Protein AF-0000000066910521 (afdb_homodimer)

Organism: Trichuris trichiura (NCBI:txid36087)

Radius of gyration: 22.41 Å; Cα contacts (8 Å, |Δi|>4): 940; chains: 2; bounding box: 49×62×54 Å

Foldseek 3Di:
DLPDADDVVVFFAADVVVVVVVVLVVLCVQPVPDSQKKKKWFAAPVRDIDIDIFGWLDADPQATKGKDFCQDRRVNRCVVPQWMKIWGARVRQQKIKIFIFGKDWDDPVVQFVSLQPDPDVLVSLLCVQDRNPPDDDDDDPVVVVSSVVSCVVQDDPVDGGGDDPRMIMMGGGGAKMKMWGQDPVRFIKIKMKHFDDVPDDAPVPAWHDYHDRIIMGTDGD/DLPDADDVVVFFAADPVVVVVVVLVVLCVQPVPDSQKKKKWFAAPVRDIDIDIFGWLDADPQATKGKDFCQDRRVNRCVVPQWMKIWGARVRQQKIKIFIFGKDWDDPVVQFVSLQPDPDVLVSLLCVQDRNPPDDDDDDPVVVVSSVVSCVVQDDPVDGGGDDPRMIMMGGGGAKMKMWGQDPVRFIKIKMKHFDDVPDDAPVPAWHHYHDRIIMGTDGD

InterPro domains:
  IPR000659 Pyridoxamine 5'-phosphate oxidase [PIRSF000190] (4-221)
  IPR000659 Pyridoxamine 5'-phosphate oxidase [PTHR10851] (5-221)
  IPR011576 Pyridoxamine 5'-phosphate oxidase, N-terminal [PF01243] (27-115)
  IPR012349 FMN-binding split barrel [G3DSA:2.30.110.10] (2-221)
  IPR019576 Pyridoxine 5'-phosphate oxidase, dimerisat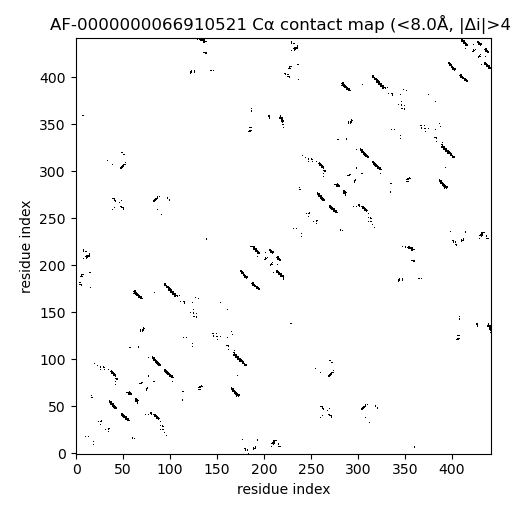ion, C-terminal [PF10590] (169-221)

Nearest PDB structures (foldseek):
  3hy8-assembly1_A-2  TM=9.132E-01  e=1.174E-21  Homo sapiens
  8qyt-assembly1_A-2  TM=9.064E-01  e=5.326E-21  Homo sapiens
  6ylz-assembly1_AAA-2  TM=9.199E-01  e=7.046E-19  Escherichia coli K-12
  1jnw-assembly1_A-2  TM=9.100E-01  e=9.424E-19  Escherichia coli
  4hmt-assembly1_B  TM=8.976E-01  e=7.387E-17  Pseudomonas fluorescens

pLDDT: mean 92.35, std 9.12, range [35.34, 98.94]

Structure (mmCIF, N/CA/C/O backbone):
data_AF-0000000066910521-model_v1
#
loop_
_entity.id
_entity.type
_entity.pdbx_description
1 polymer "pyridoxal 5'-phosphate synthase"
#
loop_
_atom_site.group_PDB
_atom_site.id
_atom_site.type_symbol
_atom_site.label_atom_id
_atom_site.label_alt_id
_atom_site.label_comp_id
_atom_site.label_asym_id
_atom_site.label_entity_id
_atom_site.label_seq_id
_atom_site.pdbx_PDB_ins_code
_atom_site.Cartn_x
_atom_site.Cartn_y
_atom_site.Cartn_z
_atom_site.occupancy
_atom_site.B_iso_or_equiv
_atom_site.auth_seq_id
_atom_site.auth_comp_id
_atom_site.auth_asym_id
_atom_site.auth_atom_id
_atom_site.pdbx_PDB_model_num
ATOM 1 N N . MET A 1 1 ? -2.643 -6.164 -27.453 1 35.34 1 MET A N 1
ATOM 2 C CA . MET A 1 1 ? -2.629 -6.703 -26.094 1 35.34 1 MET A CA 1
ATOM 3 C C . MET A 1 1 ? -1.243 -6.578 -25.469 1 35.34 1 MET A C 1
ATOM 5 O O . MET A 1 1 ? -0.234 -6.625 -26.172 1 35.34 1 MET A O 1
ATOM 9 N N . ALA A 1 2 ? -0.988 -5.793 -24.547 1 44.16 2 ALA A N 1
ATOM 10 C CA . ALA A 1 2 ? 0.377 -5.543 -24.078 1 44.16 2 ALA A CA 1
ATOM 11 C C . ALA A 1 2 ? 1.151 -6.848 -23.922 1 44.16 2 ALA A C 1
ATOM 13 O O . ALA A 1 2 ? 0.725 -7.746 -23.203 1 44.16 2 ALA A O 1
ATOM 14 N N . THR A 1 3 ? 1.685 -7.445 -24.875 1 57.5 3 THR A N 1
ATOM 15 C CA . THR A 1 3 ? 2.406 -8.695 -25.062 1 57.5 3 THR A CA 1
ATOM 16 C C . THR A 1 3 ? 3.627 -8.758 -24.141 1 57.5 3 THR A C 1
ATOM 18 O O . THR A 1 3 ? 4.586 -9.477 -24.438 1 57.5 3 THR A O 1
ATOM 21 N N . GLY A 1 4 ? 3.572 -8.195 -22.891 1 72 4 GLY A N 1
ATOM 22 C CA . GLY A 1 4 ? 4.777 -8.234 -22.078 1 72 4 GLY A CA 1
ATOM 23 C C . GLY A 1 4 ? 4.855 -9.461 -21.188 1 72 4 GLY A C 1
ATOM 24 O O . GLY A 1 4 ? 3.887 -10.219 -21.078 1 72 4 GLY A O 1
ATOM 25 N N . HIS A 1 5 ? 5.953 -9.961 -20.938 1 84.56 5 HIS A N 1
ATOM 26 C CA . HIS A 1 5 ? 6.238 -11.078 -20.047 1 84.56 5 HIS A CA 1
ATOM 27 C C . HIS A 1 5 ? 7.449 -10.789 -19.172 1 84.56 5 HIS A C 1
ATOM 29 O O . HIS A 1 5 ? 8.258 -9.906 -19.484 1 84.56 5 HIS A O 1
ATOM 35 N N . LEU A 1 6 ? 7.418 -11.422 -18.062 1 90.5 6 LEU A N 1
ATOM 36 C CA . LEU A 1 6 ? 8.594 -11.508 -17.219 1 90.5 6 LEU A CA 1
ATOM 37 C C . LEU A 1 6 ? 9.078 -12.953 -17.109 1 90.5 6 LEU A C 1
ATOM 39 O O . LEU A 1 6 ? 8.359 -13.812 -16.609 1 90.5 6 LEU A O 1
ATOM 43 N N . THR A 1 7 ? 10.289 -13.172 -17.625 1 89.69 7 THR A N 1
ATOM 44 C CA . THR A 1 7 ? 10.828 -14.531 -17.609 1 89.69 7 THR A CA 1
ATOM 45 C C . THR A 1 7 ? 12.07 -14.609 -16.734 1 89.69 7 THR A C 1
A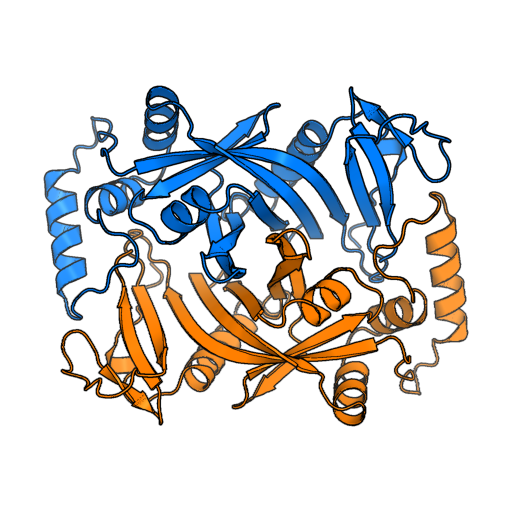TOM 47 O O . THR A 1 7 ? 12.719 -13.594 -16.453 1 89.69 7 THR A O 1
ATOM 50 N N . GLU A 1 8 ? 12.375 -15.797 -16.344 1 90.94 8 GLU A N 1
ATOM 51 C CA . GLU A 1 8 ? 13.586 -16.016 -15.555 1 90.94 8 GLU A CA 1
ATOM 52 C C . GLU A 1 8 ? 14.836 -15.633 -16.344 1 90.94 8 GLU A C 1
ATOM 54 O O . GLU A 1 8 ? 15.789 -15.094 -15.781 1 90.94 8 GLU A O 1
ATOM 59 N N . ARG A 1 9 ? 14.781 -15.859 -17.609 1 87.56 9 ARG A N 1
ATOM 60 C CA . ARG A 1 9 ? 15.938 -15.602 -18.469 1 87.56 9 ARG A CA 1
ATOM 61 C C . ARG A 1 9 ? 16.344 -14.133 -18.406 1 87.56 9 ARG A C 1
ATOM 63 O O . ARG A 1 9 ? 17.531 -13.812 -18.438 1 87.56 9 ARG A O 1
ATOM 70 N N . GLU A 1 10 ? 15.383 -13.312 -18.281 1 89.44 10 GLU A N 1
ATOM 71 C CA . GLU A 1 10 ? 15.648 -11.875 -18.25 1 89.44 10 GLU A CA 1
ATOM 72 C C . GLU A 1 10 ? 16.234 -11.453 -16.906 1 89.44 10 GLU A C 1
ATOM 74 O O . GLU A 1 10 ? 16.766 -10.352 -16.766 1 89.44 10 GLU A O 1
ATOM 79 N N . CYS A 1 11 ? 16.156 -12.312 -15.945 1 93.12 11 CYS A N 1
ATOM 80 C CA . CYS A 1 11 ? 16.516 -11.953 -14.578 1 93.12 11 CYS A CA 1
ATOM 81 C C . CYS A 1 11 ? 17.797 -12.656 -14.133 1 93.12 11 CYS A C 1
ATOM 83 O O . CYS A 1 11 ? 18.469 -12.195 -13.219 1 93.12 11 CYS A O 1
ATOM 85 N N . ILE A 1 12 ? 18.109 -13.719 -14.812 1 89.44 12 ILE A N 1
ATOM 86 C CA . ILE A 1 12 ? 19.266 -14.531 -14.422 1 89.44 12 ILE A CA 1
ATOM 87 C C . ILE A 1 12 ? 20.531 -13.672 -14.453 1 89.44 12 ILE A C 1
ATOM 89 O O . ILE A 1 12 ? 20.734 -12.891 -15.383 1 89.44 12 ILE A O 1
ATOM 93 N N . GLY A 1 13 ? 21.297 -13.797 -13.359 1 92.06 13 GLY A N 1
ATOM 94 C CA . GLY A 1 13 ? 22.562 -13.086 -13.273 1 92.06 13 GLY A CA 1
ATOM 95 C C . GLY A 1 13 ? 22.406 -11.641 -12.852 1 92.06 13 GLY A C 1
ATOM 96 O O . GLY A 1 13 ? 23.406 -10.922 -12.719 1 92.06 13 GLY A O 1
ATOM 97 N N . ARG A 1 14 ? 21.203 -11.258 -12.531 1 94.19 14 ARG A N 1
ATOM 98 C CA . ARG A 1 14 ? 20.969 -9.875 -12.141 1 94.19 14 ARG A CA 1
ATOM 99 C C . ARG A 1 14 ? 20.719 -9.758 -10.641 1 94.19 14 ARG A C 1
ATOM 101 O O . ARG A 1 14 ? 20.531 -10.766 -9.961 1 94.19 14 ARG A O 1
ATOM 108 N N . GLU A 1 15 ? 20.938 -8.586 -10.172 1 95.81 15 GLU A N 1
ATOM 109 C CA . GLU A 1 15 ? 20.438 -8.234 -8.844 1 95.81 15 GLU A CA 1
ATOM 110 C C . GLU A 1 15 ? 19.172 -7.395 -8.945 1 95.81 15 GLU A C 1
ATOM 112 O O . GLU A 1 15 ? 18.891 -6.809 -9.992 1 95.81 15 GLU A O 1
ATOM 117 N N . PRO A 1 16 ? 18.344 -7.387 -7.949 1 97.75 16 PRO A N 1
ATOM 118 C CA . PRO A 1 16 ? 16.984 -6.84 -8.062 1 97.75 16 PRO A CA 1
ATOM 119 C C . PRO A 1 16 ? 16.984 -5.34 -8.344 1 97.75 16 PRO A C 1
ATOM 121 O O . PRO A 1 16 ? 16.062 -4.836 -8.992 1 97.75 16 PRO A O 1
ATOM 124 N N . MET A 1 17 ? 17.938 -4.566 -7.922 1 98.12 17 MET A N 1
ATOM 125 C CA . MET A 1 17 ? 17.922 -3.121 -8.117 1 98.12 17 MET A CA 1
ATOM 126 C C . MET A 1 17 ? 18.109 -2.77 -9.594 1 98.12 17 MET A C 1
ATOM 128 O O . MET A 1 17 ? 17.578 -1.771 -10.07 1 98.12 17 MET A O 1
ATOM 132 N N . SER A 1 18 ? 18.844 -3.582 -10.273 1 97 18 SER A N 1
ATOM 133 C CA . SER A 1 18 ? 19.016 -3.359 -11.703 1 97 18 SER A CA 1
ATOM 134 C C . SER A 1 18 ? 17.688 -3.559 -12.445 1 97 18 SER A C 1
ATOM 136 O O . SER A 1 18 ? 17.344 -2.771 -13.328 1 97 18 SER A O 1
ATOM 138 N N . LEU A 1 19 ? 17.016 -4.625 -12.125 1 97.56 19 LEU A N 1
ATOM 139 C CA . LEU A 1 19 ? 15.711 -4.852 -12.742 1 97.56 19 LEU A CA 1
ATOM 140 C C . LEU A 1 19 ? 14.719 -3.76 -12.336 1 97.56 19 LEU A C 1
ATOM 142 O O . LEU A 1 19 ? 13.938 -3.293 -13.164 1 97.56 19 LEU A O 1
ATOM 146 N N . PHE A 1 20 ? 14.797 -3.33 -11.125 1 98.69 20 PHE A N 1
ATOM 147 C CA . PHE A 1 20 ? 13.953 -2.23 -10.68 1 98.69 20 PHE A CA 1
ATOM 148 C C . PHE A 1 20 ? 14.188 -0.987 -11.531 1 98.69 20 PHE A C 1
ATOM 150 O O . PHE A 1 20 ? 13.234 -0.32 -11.938 1 98.69 20 PHE A O 1
ATOM 157 N N . HIS A 1 21 ? 15.375 -0.737 -11.703 1 98.25 21 HIS A N 1
ATOM 158 C CA . HIS A 1 21 ? 15.719 0.428 -12.508 1 98.25 21 HIS A CA 1
ATOM 159 C C . HIS A 1 21 ? 15.039 0.378 -13.875 1 98.25 21 HIS A C 1
ATOM 161 O O . HIS A 1 21 ? 14.438 1.362 -14.312 1 98.25 21 HIS A O 1
ATOM 167 N N . ASP A 1 22 ? 15.141 -0.725 -14.508 1 97.81 22 ASP A N 1
ATOM 168 C CA . ASP A 1 22 ? 14.516 -0.885 -15.812 1 97.81 22 ASP A CA 1
ATOM 169 C C . ASP A 1 22 ? 13.016 -0.625 -15.742 1 97.81 22 ASP A C 1
ATOM 171 O O . ASP A 1 22 ? 12.461 0.084 -16.578 1 97.81 22 ASP A O 1
ATOM 175 N N . TRP A 1 23 ? 12.391 -1.201 -14.758 1 98 23 TRP A N 1
ATOM 176 C CA . TRP A 1 23 ? 10.945 -1.066 -14.617 1 98 23 TRP A CA 1
ATOM 177 C C . TRP A 1 23 ? 10.562 0.359 -14.234 1 98 23 TRP A C 1
ATOM 179 O O . TRP A 1 23 ? 9.555 0.89 -14.703 1 98 23 TRP A O 1
ATOM 189 N N . TYR A 1 24 ? 11.344 0.954 -13.367 1 98.31 24 TYR A N 1
ATOM 190 C CA . TYR A 1 24 ? 11.078 2.324 -12.945 1 98.31 24 TYR A CA 1
ATOM 191 C C . TYR A 1 24 ? 11.203 3.289 -14.117 1 98.31 24 TYR A C 1
ATOM 193 O O . TYR A 1 24 ? 10.406 4.219 -14.25 1 98.31 24 TYR A O 1
ATOM 201 N N . GLU A 1 25 ? 12.18 3.076 -14.953 1 97.75 25 GLU A N 1
ATOM 202 C CA . GLU A 1 25 ? 12.328 3.902 -16.141 1 97.75 25 GLU A CA 1
ATOM 203 C C . GLU A 1 25 ? 11.125 3.768 -17.078 1 97.75 25 GLU A C 1
ATOM 205 O O . GLU A 1 25 ? 10.617 4.766 -17.594 1 97.75 25 GLU A O 1
ATOM 210 N N . ALA A 1 26 ? 10.727 2.555 -17.25 1 97.56 26 ALA A N 1
ATOM 211 C CA . ALA A 1 26 ? 9.531 2.326 -18.062 1 97.56 26 ALA A CA 1
ATOM 212 C C . ALA A 1 26 ? 8.32 3.025 -17.453 1 97.56 26 ALA A C 1
ATOM 214 O O . ALA A 1 26 ? 7.523 3.633 -18.172 1 97.56 26 ALA A O 1
ATOM 215 N N . ALA A 1 27 ? 8.203 2.934 -16.141 1 97.56 27 ALA A N 1
ATOM 216 C CA . ALA A 1 27 ? 7.094 3.576 -15.438 1 97.56 27 ALA A CA 1
ATOM 217 C C . ALA A 1 27 ? 7.16 5.094 -15.586 1 97.56 27 ALA A C 1
ATOM 219 O O . ALA A 1 27 ? 6.133 5.75 -15.766 1 97.56 27 ALA A O 1
ATOM 220 N N . THR A 1 28 ? 8.344 5.629 -15.461 1 97 28 THR A N 1
ATOM 221 C CA . THR A 1 28 ? 8.547 7.07 -15.586 1 97 28 THR A CA 1
ATOM 222 C C . THR A 1 28 ? 8.07 7.57 -16.953 1 97 28 THR A C 1
ATOM 224 O O . THR A 1 28 ? 7.457 8.633 -17.047 1 97 28 THR A O 1
ATOM 227 N N . ASN A 1 29 ? 8.305 6.816 -17.938 1 97 29 ASN A N 1
ATOM 228 C CA . ASN A 1 29 ? 7.898 7.184 -19.297 1 97 29 ASN A CA 1
ATOM 229 C C . ASN A 1 29 ? 6.387 7.086 -19.469 1 97 29 ASN A C 1
ATOM 231 O O . ASN A 1 29 ? 5.777 7.934 -20.125 1 97 29 ASN A O 1
ATOM 235 N N . ALA A 1 30 ? 5.781 6.121 -18.875 1 95.69 30 ALA A N 1
ATOM 236 C CA . ALA A 1 30 ? 4.367 5.836 -19.078 1 95.69 30 ALA A CA 1
ATOM 237 C C . ALA A 1 30 ? 3.492 6.676 -18.156 1 95.69 30 ALA A C 1
ATOM 239 O O . ALA A 1 30 ? 2.344 6.98 -18.484 1 95.69 30 ALA A O 1
ATOM 240 N N . TRP A 1 31 ? 4.035 7.02 -17 1 93.62 31 TRP A N 1
ATOM 241 C CA . TRP A 1 31 ? 3.246 7.668 -15.953 1 93.62 31 TRP A CA 1
ATOM 242 C C . TRP A 1 31 ? 4.105 8.617 -15.133 1 93.62 31 TRP A C 1
ATOM 244 O O . TRP A 1 31 ? 4.277 8.43 -13.93 1 93.62 31 TRP A O 1
ATOM 254 N N . PRO A 1 32 ? 4.551 9.664 -15.734 1 92 32 PRO A N 1
ATOM 255 C CA . PRO A 1 32 ? 5.488 10.562 -15.062 1 92 32 PRO A CA 1
ATOM 256 C C . PRO A 1 32 ? 4.891 11.219 -13.82 1 92 32 PRO A C 1
ATOM 258 O O . PRO A 1 32 ? 5.617 11.531 -12.875 1 92 32 PRO A O 1
ATOM 261 N N . GLN A 1 33 ? 3.592 11.344 -13.703 1 87.31 33 GLN A N 1
ATOM 262 C CA . GLN A 1 33 ? 2.973 12.086 -12.609 1 87.31 33 GLN A CA 1
ATOM 263 C C . GLN A 1 33 ? 2.814 11.219 -11.367 1 87.31 33 GLN A C 1
ATOM 265 O O . GLN A 1 33 ? 2.549 11.727 -10.273 1 87.31 33 GLN A O 1
ATOM 270 N N . GLY A 1 34 ? 3.021 9.891 -11.547 1 91.19 34 GLY A N 1
ATOM 271 C CA . GLY A 1 34 ? 2.713 9.047 -10.398 1 91.19 34 GLY A CA 1
ATOM 272 C C . GLY A 1 34 ? 3.729 7.941 -10.188 1 91.19 34 GLY A C 1
ATOM 273 O O . GLY A 1 34 ? 3.686 7.242 -9.172 1 91.19 34 GLY A O 1
ATOM 274 N N . CYS A 1 35 ? 4.707 7.797 -11.07 1 95.06 35 CYS A N 1
ATOM 275 C CA . CYS A 1 35 ? 5.602 6.641 -11.078 1 95.06 35 CYS A CA 1
ATOM 276 C C . CYS A 1 35 ? 6.441 6.594 -9.805 1 95.06 35 CYS A C 1
ATOM 278 O O . CYS A 1 35 ? 6.871 5.52 -9.383 1 95.06 35 CYS A O 1
ATOM 280 N N . PHE A 1 36 ? 6.594 7.727 -9.141 1 95.38 36 PHE A N 1
ATOM 281 C CA . PHE A 1 36 ? 7.492 7.809 -7.996 1 95.38 36 PHE A CA 1
ATOM 282 C C . PHE A 1 36 ? 6.766 7.426 -6.711 1 95.38 36 PHE A C 1
ATOM 284 O O . PHE A 1 36 ? 7.383 7.344 -5.648 1 95.38 36 PHE A O 1
ATOM 291 N N . THR A 1 37 ? 5.504 7.203 -6.75 1 97.06 37 THR A N 1
ATOM 292 C CA . THR A 1 37 ? 4.738 6.918 -5.543 1 97.06 37 THR A CA 1
ATOM 293 C C . THR A 1 37 ? 4.824 5.438 -5.184 1 97.06 37 THR A C 1
ATOM 295 O O . THR A 1 37 ? 4.938 4.586 -6.07 1 97.06 37 THR A O 1
ATOM 298 N N . PHE A 1 38 ? 4.777 5.184 -3.965 1 98.5 38 PHE A N 1
ATOM 299 C CA . PHE A 1 38 ? 4.695 3.828 -3.434 1 98.5 38 PHE A CA 1
ATOM 300 C C . PHE A 1 38 ? 3.934 3.807 -2.115 1 98.5 38 PHE A C 1
ATOM 302 O O . PHE A 1 38 ? 3.752 4.848 -1.481 1 98.5 38 PHE A O 1
ATOM 309 N N . THR A 1 39 ? 3.471 2.623 -1.742 1 98.88 39 THR A N 1
ATOM 310 C CA . THR A 1 39 ? 2.867 2.443 -0.427 1 98.88 39 THR A CA 1
ATOM 311 C C . THR A 1 39 ? 3.881 1.877 0.562 1 98.88 39 THR A C 1
ATOM 313 O O . THR A 1 39 ? 4.516 0.855 0.291 1 98.88 39 THR A O 1
ATOM 316 N N . LEU A 1 40 ? 4.035 2.561 1.659 1 98.94 40 LEU A N 1
ATOM 317 C CA . LEU A 1 40 ? 4.883 2.094 2.75 1 98.94 40 LEU A CA 1
ATOM 318 C C . LEU A 1 40 ? 4.051 1.428 3.84 1 98.94 40 LEU A C 1
ATOM 320 O O . LEU A 1 40 ? 3.066 2.004 4.312 1 98.94 40 LEU A O 1
ATOM 324 N N . ALA A 1 41 ? 4.457 0.233 4.184 1 98.94 41 ALA A N 1
ATOM 325 C CA . ALA A 1 41 ? 3.846 -0.444 5.324 1 98.94 41 ALA A CA 1
ATOM 326 C C . ALA A 1 41 ? 4.836 -0.57 6.48 1 98.94 41 ALA A C 1
ATOM 328 O O . ALA A 1 41 ? 5.992 -0.944 6.277 1 98.94 41 ALA A O 1
ATOM 329 N N . THR A 1 42 ? 4.441 -0.176 7.656 1 98.94 42 THR A N 1
ATOM 330 C CA . THR A 1 42 ? 5.188 -0.277 8.906 1 98.94 42 THR A CA 1
ATOM 331 C C . THR A 1 42 ? 4.355 -0.969 9.977 1 98.94 42 THR A C 1
ATOM 333 O O . THR A 1 42 ? 3.184 -1.286 9.758 1 98.94 42 THR A O 1
ATOM 336 N N . VAL A 1 43 ? 4.969 -1.293 11.102 1 98.88 43 VAL A N 1
ATOM 337 C CA . VAL A 1 43 ? 4.289 -1.966 12.203 1 98.88 43 VAL A CA 1
ATOM 338 C C . VAL A 1 43 ? 4.418 -1.136 13.477 1 98.88 43 VAL A C 1
ATOM 340 O O . VAL A 1 43 ? 5.516 -0.691 13.828 1 98.88 43 VAL A O 1
ATOM 343 N N . ASP A 1 44 ? 3.309 -0.927 14.164 1 98.62 44 ASP A N 1
ATOM 344 C CA . ASP A 1 44 ? 3.365 -0.135 15.383 1 98.62 44 ASP A CA 1
ATOM 345 C C . ASP A 1 44 ? 3.736 -1.004 16.578 1 98.62 44 ASP A C 1
ATOM 347 O O . ASP A 1 44 ? 4 -2.197 16.438 1 98.62 44 ASP A O 1
ATOM 351 N N . HIS A 1 45 ? 3.771 -0.4 17.75 1 97.94 45 HIS A N 1
ATOM 352 C CA . HIS A 1 45 ? 4.254 -1.077 18.953 1 97.94 45 HIS A CA 1
ATOM 353 C C . HIS A 1 45 ? 3.283 -2.168 19.391 1 97.94 45 HIS A C 1
ATOM 355 O O . HIS A 1 45 ? 3.633 -3.018 20.219 1 97.94 45 HIS A O 1
ATOM 361 N N . PHE A 1 46 ? 2.072 -2.24 18.844 1 97.75 46 PHE A N 1
ATOM 362 C CA . PHE A 1 46 ? 1.092 -3.271 19.156 1 97.75 46 PHE A CA 1
ATOM 363 C C . PHE A 1 46 ? 1.182 -4.426 18.172 1 97.75 46 PHE A C 1
ATOM 365 O O . PHE A 1 46 ? 0.449 -5.41 18.281 1 97.75 46 PHE A O 1
ATOM 372 N N . GLY A 1 47 ? 2.062 -4.254 17.125 1 98.31 47 GLY A N 1
ATOM 373 C CA . GLY A 1 47 ? 2.201 -5.281 16.109 1 98.31 47 GLY A CA 1
ATOM 374 C C . GLY A 1 47 ? 1.207 -5.137 14.977 1 98.31 47 GLY A C 1
ATOM 375 O O . GLY A 1 47 ? 0.967 -6.09 14.227 1 98.31 47 GLY A O 1
ATOM 376 N N . HIS A 1 48 ? 0.574 -3.949 14.875 1 98.69 48 HIS A N 1
ATOM 377 C CA . HIS A 1 48 ? -0.418 -3.721 13.828 1 98.69 48 HIS A CA 1
ATOM 378 C C . HIS A 1 48 ? 0.199 -3.012 12.625 1 98.69 48 HIS A C 1
ATOM 380 O O . HIS A 1 48 ? 1.013 -2.1 12.789 1 98.69 48 HIS A O 1
ATOM 386 N N . PRO A 1 49 ? -0.198 -3.377 11.469 1 98.88 49 PRO A N 1
ATOM 387 C CA . PRO A 1 49 ? 0.347 -2.729 10.273 1 98.88 49 PRO A CA 1
ATOM 388 C C . PRO A 1 49 ? -0.318 -1.388 9.969 1 98.88 49 PRO A C 1
ATOM 390 O O . PRO A 1 49 ? -1.483 -1.181 10.32 1 98.88 49 PRO A O 1
ATOM 393 N N . HIS A 1 50 ? 0.409 -0.503 9.406 1 98.88 50 HIS A N 1
ATOM 394 C CA . HIS A 1 50 ? -0.041 0.762 8.836 1 98.88 50 HIS A CA 1
ATOM 395 C C . HIS A 1 50 ? 0.487 0.944 7.418 1 98.88 50 HIS A C 1
ATOM 397 O O . HIS A 1 50 ? 1.61 0.537 7.113 1 98.88 50 HIS A O 1
ATOM 403 N N . SER A 1 51 ? -0.282 1.531 6.574 1 98.75 51 SER A N 1
ATOM 404 C CA . SER A 1 51 ? 0.16 1.743 5.199 1 98.75 51 SER A CA 1
ATOM 405 C C . SER A 1 51 ? -0.247 3.123 4.691 1 98.75 51 SER A C 1
ATOM 407 O O . SER A 1 51 ? -1.327 3.617 5.02 1 98.75 51 SER A O 1
ATOM 409 N N . ARG A 1 52 ? 0.602 3.756 3.936 1 98.69 52 ARG A N 1
ATOM 410 C CA . ARG A 1 52 ? 0.362 5.062 3.326 1 98.69 52 ARG A CA 1
ATOM 411 C C . ARG A 1 52 ? 1.242 5.262 2.098 1 98.69 52 ARG A C 1
ATOM 413 O O . ARG A 1 52 ? 2.307 4.648 1.983 1 98.69 52 ARG A O 1
ATOM 420 N N . VAL A 1 53 ? 0.798 6.133 1.274 1 98.06 53 VAL A N 1
ATOM 421 C CA . VAL A 1 53 ? 1.552 6.457 0.068 1 98.06 53 VAL A CA 1
ATOM 422 C C . VAL A 1 53 ? 2.637 7.48 0.397 1 98.06 53 VAL A C 1
ATOM 424 O O . VAL A 1 53 ? 2.396 8.43 1.147 1 98.06 53 VAL A O 1
ATOM 427 N N . LEU A 1 54 ? 3.799 7.254 -0.103 1 97.25 54 LEU A N 1
ATOM 428 C CA . LEU A 1 54 ? 4.922 8.188 -0.074 1 97.25 54 LEU A CA 1
ATOM 429 C C . LEU A 1 54 ? 5.5 8.383 -1.471 1 97.25 54 LEU A C 1
ATOM 431 O O . LEU A 1 54 ? 5.102 7.695 -2.414 1 97.25 54 LEU A O 1
ATOM 435 N N . ALA A 1 55 ? 6.371 9.344 -1.55 1 95.19 55 ALA A N 1
ATOM 436 C CA . ALA A 1 55 ? 7.152 9.555 -2.766 1 95.19 55 ALA A CA 1
ATOM 437 C C . ALA A 1 55 ? 8.57 9.016 -2.602 1 95.19 55 ALA A C 1
ATOM 439 O O . ALA A 1 55 ? 9.211 9.242 -1.572 1 95.19 55 ALA A O 1
ATOM 440 N N . LEU A 1 56 ? 8.984 8.328 -3.617 1 97.25 56 LEU A N 1
ATOM 441 C CA . LEU A 1 56 ? 10.359 7.863 -3.652 1 97.25 56 LEU A CA 1
ATOM 442 C C . LEU A 1 56 ? 11.328 9.031 -3.854 1 97.25 56 LEU A C 1
ATOM 444 O O . LEU A 1 56 ? 11.172 9.812 -4.797 1 97.25 56 LEU A O 1
ATOM 448 N N . SER A 1 57 ? 12.312 9.164 -2.984 1 96 57 SER A N 1
ATOM 449 C CA . SER A 1 57 ? 13.273 10.258 -3.072 1 96 57 SER A CA 1
ATOM 450 C C . SER A 1 57 ? 14.453 9.883 -3.967 1 96 57 SER A C 1
ATOM 452 O O . SER A 1 57 ? 15.148 10.758 -4.488 1 96 57 SER A O 1
ATOM 454 N N . GLY A 1 58 ? 14.68 8.633 -4.082 1 96 58 GLY A N 1
ATOM 455 C CA . GLY A 1 58 ? 15.75 8.094 -4.902 1 96 58 GLY A CA 1
ATOM 456 C C . GLY A 1 58 ? 16.047 6.629 -4.613 1 96 58 GLY A C 1
ATOM 457 O O . GLY A 1 58 ? 15.375 6.012 -3.775 1 96 58 GLY A O 1
ATOM 458 N N . TYR A 1 59 ? 16.938 6.078 -5.402 1 98 59 TYR A N 1
ATOM 459 C CA . TYR A 1 59 ? 17.406 4.711 -5.18 1 98 59 TYR A CA 1
ATOM 460 C C . TYR A 1 59 ? 18.781 4.496 -5.801 1 98 59 TYR A C 1
ATOM 462 O O . TYR A 1 59 ? 19.203 5.258 -6.68 1 98 59 TYR A O 1
ATOM 470 N N . ASP A 1 60 ? 19.484 3.561 -5.305 1 97.38 60 ASP A N 1
ATOM 471 C CA . ASP A 1 60 ? 20.75 3.109 -5.871 1 97.38 60 ASP A CA 1
ATOM 472 C C . ASP A 1 60 ? 20.984 1.631 -5.578 1 97.38 60 ASP A C 1
ATOM 474 O O . ASP A 1 60 ? 20.047 0.893 -5.273 1 97.38 60 ASP A O 1
ATOM 478 N N . GLU A 1 61 ? 22.156 1.157 -5.684 1 95.88 61 GLU A N 1
ATOM 479 C CA . GLU A 1 61 ? 22.453 -0.26 -5.512 1 95.88 61 GLU A CA 1
ATOM 480 C C . GLU A 1 61 ? 22.172 -0.714 -4.082 1 95.88 61 GLU A C 1
ATOM 482 O O . GLU A 1 61 ? 21.938 -1.899 -3.834 1 95.88 61 GLU A O 1
ATOM 487 N N . SER A 1 62 ? 22.234 0.291 -3.18 1 96.81 62 SER A N 1
ATOM 488 C CA . SER A 1 62 ? 22.031 -0.054 -1.774 1 96.81 62 SER A CA 1
ATOM 489 C C . SER A 1 62 ? 20.562 -0.231 -1.446 1 96.81 62 SER A C 1
ATOM 491 O O . SER A 1 62 ? 20.203 -0.843 -0.435 1 96.81 62 SER A O 1
ATOM 493 N N . GLY A 1 63 ? 19.688 0.455 -2.211 1 98.44 63 GLY A N 1
ATOM 494 C CA . GLY A 1 63 ? 18.266 0.303 -1.948 1 98.44 63 GLY A CA 1
ATOM 495 C C . GLY A 1 63 ? 17.469 1.565 -2.223 1 98.44 63 GLY A C 1
ATOM 496 O O . GLY A 1 63 ? 17.75 2.289 -3.178 1 98.44 63 GLY A O 1
ATOM 497 N N . PHE A 1 64 ? 16.438 1.762 -1.479 1 98.81 64 PHE A N 1
ATOM 498 C CA . PHE A 1 64 ? 15.43 2.785 -1.754 1 98.81 64 PHE A CA 1
ATOM 499 C C . PHE A 1 64 ? 15.492 3.896 -0.712 1 98.81 64 PHE A C 1
ATOM 501 O O . PHE A 1 64 ? 15.547 3.625 0.489 1 98.81 64 PHE A O 1
ATOM 508 N N . HIS A 1 65 ? 15.406 5.156 -1.145 1 98.5 65 HIS A N 1
ATOM 509 C CA . HIS A 1 65 ? 15.461 6.312 -0.258 1 98.5 65 HIS A CA 1
ATOM 510 C C . HIS A 1 65 ? 14.109 7.008 -0.177 1 98.5 65 HIS A C 1
ATOM 512 O O . HIS A 1 65 ? 13.453 7.223 -1.2 1 98.5 65 HIS A O 1
ATOM 518 N N . PHE A 1 66 ? 13.75 7.363 1.038 1 98 66 PHE A N 1
ATOM 519 C CA . PHE A 1 66 ? 12.578 8.211 1.218 1 98 66 PHE A CA 1
ATOM 520 C C . PHE A 1 66 ? 12.742 9.117 2.434 1 98 66 PHE A C 1
ATOM 522 O O . PHE A 1 66 ? 13.43 8.758 3.395 1 98 66 PHE A O 1
ATOM 529 N N . CYS A 1 67 ? 12.133 10.273 2.379 1 97 67 CYS A N 1
ATOM 530 C CA . CYS A 1 67 ? 12.18 11.242 3.467 1 97 67 CYS A CA 1
ATOM 531 C C . CYS A 1 67 ? 10.82 11.375 4.133 1 97 67 CYS A C 1
ATOM 533 O O . CYS A 1 67 ? 9.789 11.078 3.525 1 97 67 CYS A O 1
ATOM 535 N N . THR A 1 68 ? 10.844 11.742 5.375 1 96.38 68 THR A N 1
ATOM 536 C CA . THR A 1 68 ? 9.625 11.961 6.141 1 96.38 68 THR A CA 1
ATOM 537 C C . THR A 1 68 ? 9.883 12.891 7.32 1 96.38 68 THR A C 1
ATOM 539 O O . THR A 1 68 ? 10.938 13.531 7.395 1 96.38 68 THR A O 1
ATOM 542 N N . ASN A 1 69 ? 8.836 13.133 8.086 1 96.88 69 ASN A N 1
ATOM 543 C CA . ASN A 1 69 ? 8.914 13.938 9.297 1 96.88 69 ASN A CA 1
ATOM 544 C C . ASN A 1 69 ? 9.258 13.086 10.516 1 96.88 69 ASN A C 1
ATOM 546 O O . ASN A 1 69 ? 8.609 12.07 10.773 1 96.88 69 ASN A O 1
ATOM 550 N N . LYS A 1 70 ? 10.227 13.461 11.258 1 97 70 LYS A N 1
ATOM 551 C CA . LYS A 1 70 ? 10.703 12.664 12.391 1 97 70 LYS A CA 1
ATOM 552 C C . LYS A 1 70 ? 9.625 12.523 13.461 1 97 70 LYS A C 1
ATOM 554 O O . LYS A 1 70 ? 9.68 11.617 14.289 1 97 70 LYS A O 1
ATOM 559 N N . ASN A 1 71 ? 8.68 13.43 13.422 1 96.62 71 ASN A N 1
ATOM 560 C CA . ASN A 1 71 ? 7.613 13.422 14.422 1 96.62 71 ASN A CA 1
ATOM 561 C C . ASN A 1 71 ? 6.391 12.648 13.93 1 96.62 71 ASN A C 1
ATOM 563 O O . ASN A 1 71 ? 5.387 12.562 14.633 1 96.62 71 ASN A O 1
ATOM 567 N N . SER A 1 72 ? 6.449 12.062 12.781 1 97.19 72 SER A N 1
ATOM 568 C CA . SER A 1 72 ? 5.328 11.344 12.18 1 97.19 72 SER A CA 1
ATOM 569 C C . SER A 1 72 ? 5.137 9.977 12.82 1 97.19 72 SER A C 1
ATOM 571 O O . SER A 1 72 ? 6.074 9.422 13.406 1 97.19 72 SER A O 1
ATOM 573 N N . PRO A 1 73 ? 3.973 9.391 12.727 1 97.62 73 PRO A N 1
ATOM 574 C CA . PRO A 1 73 ? 3.748 8.016 13.18 1 97.62 73 PRO A CA 1
ATOM 575 C C . PRO A 1 73 ? 4.68 7.012 12.508 1 97.62 73 PRO A C 1
ATOM 577 O O . PRO A 1 73 ? 5.164 6.082 13.156 1 97.62 73 PRO A O 1
ATOM 580 N N . LYS A 1 74 ? 4.883 7.191 11.211 1 98.12 74 LYS A N 1
ATOM 581 C CA . LYS A 1 74 ? 5.73 6.23 10.508 1 98.12 74 LYS A CA 1
ATOM 582 C C . LYS A 1 74 ? 7.152 6.258 11.062 1 98.12 74 LYS A C 1
ATOM 584 O O . LYS A 1 74 ? 7.789 5.211 11.195 1 98.12 74 LYS A O 1
ATOM 589 N N . ALA A 1 75 ? 7.68 7.414 11.359 1 98.25 75 ALA A N 1
ATOM 590 C CA . ALA A 1 75 ? 9.016 7.492 11.945 1 98.25 75 ALA A CA 1
ATOM 591 C C . ALA A 1 75 ? 9.047 6.805 13.312 1 98.25 75 ALA A C 1
ATOM 593 O O . ALA A 1 75 ? 9.992 6.074 13.617 1 98.25 75 ALA A O 1
ATOM 594 N N . SER A 1 76 ? 8.07 7.07 14.109 1 98.06 76 SER A N 1
ATOM 595 C CA . SER A 1 76 ? 7.973 6.418 15.414 1 98.06 76 SER A CA 1
ATOM 596 C C . SER A 1 76 ? 7.914 4.898 15.266 1 98.06 76 SER A C 1
ATOM 598 O O . SER A 1 76 ? 8.602 4.176 15.992 1 98.06 76 SER A O 1
ATOM 600 N N . GLN A 1 77 ? 7.121 4.402 14.406 1 98.75 77 GLN A N 1
ATOM 601 C CA . GLN A 1 77 ? 6.973 2.971 14.156 1 98.75 77 GLN A CA 1
ATOM 602 C C . GLN A 1 77 ? 8.297 2.355 13.703 1 98.75 77 GLN A C 1
ATOM 604 O O . GLN A 1 77 ? 8.695 1.301 14.203 1 98.75 77 GLN A O 1
ATOM 609 N N . LEU A 1 78 ? 8.984 3.061 12.828 1 98.69 78 LEU A N 1
ATOM 610 C CA . LEU A 1 78 ? 10.234 2.557 12.266 1 98.69 78 LEU A CA 1
ATOM 611 C C . LEU A 1 78 ? 11.336 2.561 13.32 1 98.69 78 LEU A C 1
ATOM 613 O O . LEU A 1 78 ? 12.305 1.8 13.219 1 98.69 78 LEU A O 1
ATOM 617 N N . SER A 1 79 ? 11.227 3.449 14.281 1 97.81 79 SER A N 1
ATOM 618 C CA . SER A 1 79 ? 12.18 3.455 15.391 1 97.81 79 SER A CA 1
ATOM 619 C C . SER A 1 79 ? 12.039 2.207 16.25 1 97.81 79 SER A C 1
ATOM 621 O O . SER A 1 79 ? 13.023 1.709 16.797 1 97.81 79 SER A O 1
ATOM 623 N N . GLY A 1 80 ? 10.844 1.666 16.359 1 97.81 80 GLY A N 1
ATOM 624 C CA . GLY A 1 80 ? 10.578 0.49 17.172 1 97.81 80 GLY A CA 1
ATOM 625 C C . GLY A 1 80 ? 10.75 -0.812 16.422 1 97.81 80 GLY A C 1
ATOM 626 O O . GLY A 1 80 ? 11.117 -1.832 17 1 97.81 80 GLY A O 1
ATOM 627 N N . ASN A 1 81 ? 10.398 -0.837 15.195 1 98.44 81 ASN A N 1
ATOM 628 C CA . ASN A 1 81 ? 10.523 -1.947 14.258 1 98.44 81 ASN A CA 1
ATOM 629 C C . ASN A 1 81 ? 11.094 -1.487 12.922 1 98.44 81 ASN A C 1
ATOM 631 O O . ASN A 1 81 ? 10.375 -0.904 12.102 1 98.44 81 ASN A O 1
ATOM 635 N N . HIS A 1 82 ? 12.289 -1.845 12.641 1 98.69 82 HIS A N 1
ATOM 636 C CA . HIS A 1 82 ? 13.008 -1.284 11.508 1 98.69 82 HIS A CA 1
ATOM 637 C C . HIS A 1 82 ? 12.633 -1.996 10.211 1 98.69 82 HIS A C 1
ATOM 639 O O . HIS A 1 82 ? 13.156 -1.666 9.141 1 98.69 82 HIS A O 1
ATOM 645 N N . HIS A 1 83 ? 11.789 -3.006 10.266 1 98.81 83 HIS A N 1
ATOM 646 C CA . HIS A 1 83 ? 11.328 -3.688 9.062 1 98.81 83 HIS A CA 1
ATOM 647 C C . HIS A 1 83 ? 10.203 -2.914 8.383 1 98.81 83 HIS A C 1
ATOM 649 O O . HIS A 1 83 ? 9.305 -2.406 9.047 1 98.81 83 HIS A O 1
ATOM 655 N N . ALA A 1 84 ? 10.25 -2.771 7.109 1 98.94 84 ALA A N 1
ATOM 656 C CA . ALA A 1 84 ? 9.219 -2.096 6.324 1 98.94 84 ALA A CA 1
ATOM 657 C C . ALA A 1 84 ? 8.977 -2.82 5 1 98.94 84 ALA A C 1
ATOM 659 O O . ALA A 1 84 ? 9.773 -3.674 4.598 1 98.94 84 ALA A O 1
ATOM 660 N N . SER A 1 85 ? 7.898 -2.592 4.43 1 98.94 85 SER A N 1
ATOM 661 C CA . SER A 1 85 ? 7.539 -3.082 3.104 1 98.94 85 SER A CA 1
ATOM 662 C C . SER A 1 85 ? 7.156 -1.934 2.176 1 98.94 85 SER A C 1
ATOM 664 O O . 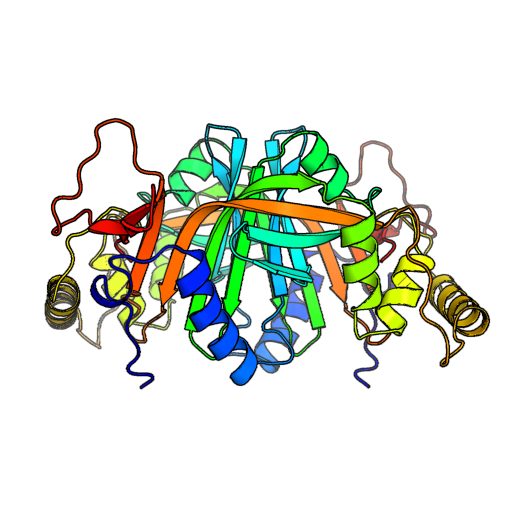SER A 1 85 ? 6.465 -0.999 2.59 1 98.94 85 SER A O 1
ATOM 666 N N . MET A 1 86 ? 7.594 -1.972 0.958 1 98.94 86 MET A N 1
ATOM 667 C CA . MET A 1 86 ? 7.219 -1.035 -0.097 1 98.94 86 MET A CA 1
ATOM 668 C C . MET A 1 86 ? 6.461 -1.748 -1.213 1 98.94 86 MET A C 1
ATOM 670 O O . MET A 1 86 ? 6.812 -2.867 -1.59 1 98.94 86 MET A O 1
ATOM 674 N N . CYS A 1 87 ? 5.504 -1.128 -1.683 1 98.94 87 CYS A N 1
ATOM 675 C CA . CYS A 1 87 ? 4.754 -1.66 -2.814 1 98.94 87 CYS A CA 1
ATOM 676 C C . CYS A 1 87 ? 4.566 -0.6 -3.895 1 98.94 87 CYS A C 1
ATOM 678 O O . CYS A 1 87 ? 3.883 0.402 -3.676 1 98.94 87 CYS A O 1
ATOM 680 N N . PHE A 1 88 ? 5.23 -0.767 -5.02 1 98.75 88 PHE A N 1
ATOM 681 C CA . PHE A 1 88 ? 5.02 0.026 -6.227 1 98.75 88 PHE A CA 1
ATOM 682 C C . PHE A 1 88 ? 3.992 -0.633 -7.137 1 98.75 88 PHE A C 1
ATOM 684 O O . PHE A 1 88 ? 4.059 -1.838 -7.387 1 98.75 88 PHE A O 1
ATOM 691 N N . TYR A 1 89 ? 3.115 0.127 -7.574 1 98.06 89 TYR A N 1
ATOM 692 C CA . TYR A 1 89 ? 2.146 -0.384 -8.539 1 98.06 89 TYR A CA 1
ATOM 693 C C . TYR A 1 89 ? 1.94 0.605 -9.68 1 98.06 89 TYR A C 1
ATOM 6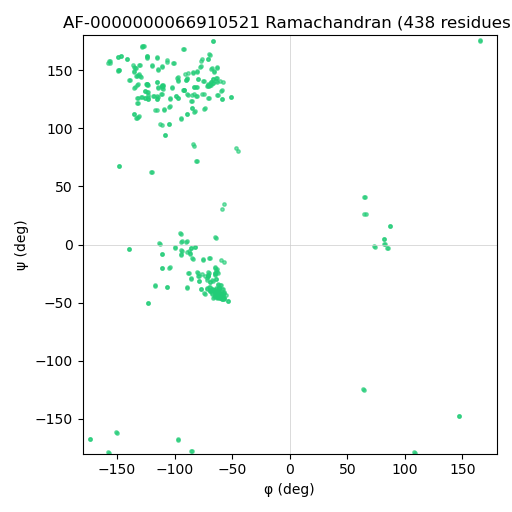95 O O . TYR A 1 89 ? 1.364 1.678 -9.484 1 98.06 89 TYR A O 1
ATOM 703 N N . TRP A 1 90 ? 2.369 0.202 -10.812 1 96.44 90 TRP A N 1
ATOM 704 C CA . TRP A 1 90 ? 2.285 1.033 -12.008 1 96.44 90 TRP A CA 1
ATOM 705 C C . TRP A 1 90 ? 1.235 0.492 -12.977 1 96.44 90 TRP A C 1
ATOM 707 O O . TRP A 1 90 ? 1.553 -0.298 -13.867 1 96.44 90 TRP A O 1
ATOM 717 N N . VAL A 1 91 ? 0.055 1.029 -12.867 1 92.94 91 VAL A N 1
ATOM 718 C CA . VAL A 1 91 ? -1.131 0.526 -13.555 1 92.94 91 VAL A CA 1
ATOM 719 C C . VAL A 1 91 ? -0.938 0.63 -15.062 1 92.94 91 VAL A C 1
ATOM 721 O O . VAL A 1 91 ? -1.202 -0.326 -15.797 1 92.94 91 VAL A O 1
ATOM 724 N N . PRO A 1 92 ? -0.383 1.667 -15.594 1 91.81 92 PRO A N 1
ATOM 725 C CA . PRO A 1 92 ? -0.312 1.805 -17.047 1 91.81 92 PRO A CA 1
ATOM 726 C C . PRO A 1 92 ? 0.559 0.734 -17.703 1 91.81 92 PRO A C 1
ATOM 728 O O . PRO A 1 92 ? 0.372 0.413 -18.875 1 91.81 92 PRO A O 1
ATOM 731 N N . ILE A 1 93 ? 1.492 0.226 -16.922 1 94.81 93 ILE A N 1
ATOM 732 C CA . ILE A 1 93 ? 2.369 -0.769 -17.531 1 94.81 93 ILE A CA 1
ATOM 733 C C . ILE A 1 93 ? 2.135 -2.129 -16.875 1 94.81 93 ILE A C 1
ATOM 735 O O . ILE A 1 93 ? 2.889 -3.076 -17.125 1 94.81 93 ILE A O 1
ATOM 739 N N . ARG A 1 94 ? 1.214 -2.193 -15.93 1 94.75 94 ARG A N 1
ATOM 740 C CA . ARG A 1 94 ? 0.743 -3.428 -15.305 1 94.75 94 ARG A CA 1
ATOM 741 C C . ARG A 1 94 ? 1.861 -4.109 -14.531 1 94.75 94 ARG A C 1
ATOM 743 O O . ARG A 1 94 ? 2.041 -5.328 -14.625 1 94.75 94 ARG A O 1
ATOM 750 N N . LYS A 1 95 ? 2.623 -3.344 -13.852 1 97.62 95 LYS A N 1
ATOM 751 C CA . LYS A 1 95 ? 3.758 -3.869 -13.094 1 97.62 95 LYS A CA 1
ATOM 752 C C . LYS A 1 95 ? 3.662 -3.482 -11.625 1 97.62 95 LYS A C 1
ATOM 754 O O . LYS A 1 95 ? 3.289 -2.355 -11.289 1 97.62 95 LYS A O 1
ATOM 759 N N . GLN A 1 96 ? 3.963 -4.426 -10.812 1 98.38 96 GLN A N 1
ATOM 760 C CA . GLN A 1 96 ? 4.078 -4.234 -9.367 1 98.38 96 GLN A CA 1
ATOM 761 C C . GLN A 1 96 ? 5.445 -4.684 -8.867 1 98.38 96 GLN A C 1
ATOM 763 O O . GLN A 1 96 ? 5.969 -5.711 -9.297 1 98.38 96 GLN A O 1
ATOM 768 N N . VAL A 1 97 ? 6.031 -3.92 -7.984 1 98.88 97 VAL A N 1
ATOM 769 C CA . VAL A 1 97 ? 7.238 -4.324 -7.27 1 98.88 97 VAL A CA 1
ATOM 770 C C . VAL A 1 97 ? 6.988 -4.27 -5.762 1 98.88 97 VAL A C 1
ATOM 772 O O . VAL A 1 97 ? 6.535 -3.25 -5.238 1 98.88 97 VAL A O 1
ATOM 775 N N . ARG A 1 98 ? 7.227 -5.363 -5.094 1 98.88 98 ARG A N 1
ATOM 776 C CA . ARG A 1 98 ? 7.145 -5.441 -3.641 1 98.88 98 ARG A CA 1
ATOM 777 C C . ARG A 1 98 ? 8.523 -5.613 -3.021 1 98.88 98 ARG A C 1
ATOM 779 O O . ARG A 1 98 ? 9.32 -6.438 -3.479 1 98.88 98 ARG A O 1
ATOM 786 N N . VAL A 1 99 ? 8.773 -4.848 -2.016 1 98.88 99 VAL A N 1
ATOM 787 C CA . VAL A 1 99 ? 10.078 -4.875 -1.362 1 98.88 99 VAL A CA 1
ATOM 788 C C . VAL A 1 99 ? 9.898 -5.059 0.143 1 98.88 99 VAL A C 1
ATOM 790 O O . VAL A 1 99 ? 9.109 -4.348 0.771 1 98.88 99 VAL A O 1
ATOM 793 N N . ASN A 1 100 ? 10.516 -5.984 0.684 1 98.75 100 ASN A N 1
ATOM 794 C CA . ASN A 1 100 ? 10.68 -6.113 2.127 1 98.75 100 ASN A CA 1
ATOM 795 C C . ASN A 1 100 ? 12.141 -5.961 2.545 1 98.75 100 ASN A C 1
ATOM 797 O O . ASN A 1 100 ? 13.039 -6.473 1.876 1 98.75 100 ASN A O 1
ATOM 801 N N . GLY A 1 101 ? 12.289 -5.184 3.588 1 98.69 101 GLY A N 1
ATOM 802 C CA . GLY A 1 101 ? 13.656 -4.992 4.027 1 98.69 101 GLY A CA 1
ATOM 803 C C . GLY A 1 101 ? 13.766 -4.223 5.332 1 98.69 101 GLY A C 1
ATOM 804 O O . GLY A 1 101 ? 12.781 -4.094 6.066 1 98.69 101 GLY A O 1
ATOM 805 N N . ILE A 1 102 ? 14.977 -3.793 5.641 1 98.69 102 ILE A N 1
ATOM 806 C CA . ILE A 1 102 ? 15.297 -3.098 6.879 1 98.69 102 ILE A CA 1
ATOM 807 C C . ILE A 1 102 ? 15.633 -1.639 6.578 1 98.69 102 ILE A C 1
ATOM 809 O O . ILE A 1 102 ? 16.359 -1.347 5.625 1 98.69 102 ILE A O 1
ATOM 813 N N . VAL A 1 103 ? 15.117 -0.793 7.387 1 98.62 103 VAL A N 1
ATOM 814 C CA . VAL A 1 103 ? 15.352 0.633 7.184 1 98.62 103 VAL A CA 1
ATOM 815 C C . VAL A 1 103 ? 16.5 1.105 8.07 1 98.62 103 VAL A C 1
ATOM 817 O O . VAL A 1 103 ? 16.641 0.657 9.211 1 98.62 103 VAL A O 1
ATOM 820 N N . GLN A 1 104 ? 17.25 1.997 7.559 1 98.44 104 GLN A N 1
ATOM 821 C CA . GLN A 1 104 ? 18.297 2.719 8.273 1 98.44 104 GLN A CA 1
ATOM 822 C C . GLN A 1 104 ? 18.219 4.219 8 1 98.44 104 GLN A C 1
ATOM 824 O O . GLN A 1 104 ? 17.875 4.633 6.891 1 98.44 104 GLN A O 1
ATOM 829 N N . GLU A 1 105 ? 18.531 5.008 9 1 98.19 105 GLU A N 1
ATOM 830 C CA . GLU A 1 105 ? 18.531 6.453 8.797 1 98.19 105 GLU A CA 1
ATOM 831 C C . GLU A 1 105 ? 19.672 6.887 7.875 1 98.19 105 GLU A C 1
ATOM 833 O O . GLU A 1 105 ? 20.797 6.398 7.992 1 98.19 105 GLU A O 1
ATOM 838 N N . LEU A 1 106 ? 19.375 7.746 7.008 1 98.25 106 LEU A N 1
ATOM 839 C CA . LEU A 1 106 ? 20.375 8.352 6.137 1 98.25 106 LEU A CA 1
ATOM 840 C C . LEU A 1 106 ? 21.156 9.43 6.879 1 98.25 106 LEU A C 1
ATOM 842 O O . LEU A 1 106 ? 20.625 10.062 7.797 1 98.25 106 LEU A O 1
ATOM 846 N N . PRO A 1 107 ? 22.391 9.656 6.438 1 97.94 107 PRO A N 1
ATOM 847 C CA . PRO A 1 107 ? 23.109 10.797 6.992 1 97.94 107 PRO A CA 1
ATOM 848 C C . PRO A 1 107 ? 22.453 12.133 6.668 1 97.94 107 PRO A C 1
ATOM 850 O O . PRO A 1 107 ? 21.828 12.281 5.609 1 97.94 107 PRO A O 1
ATOM 853 N N . ARG A 1 108 ? 22.656 13.086 7.527 1 97.62 108 ARG A N 1
ATOM 854 C CA . ARG A 1 108 ? 22.047 14.406 7.387 1 97.62 108 ARG A CA 1
ATOM 855 C C . ARG A 1 108 ? 22.375 15.023 6.035 1 97.62 108 ARG A C 1
ATOM 857 O O . ARG A 1 108 ? 21.516 15.625 5.391 1 97.62 108 ARG A O 1
ATOM 864 N N . GLU A 1 109 ? 23.578 14.906 5.629 1 97.06 109 GLU A N 1
ATOM 865 C CA . GLU A 1 109 ? 24.016 15.484 4.363 1 97.06 109 GLU A CA 1
ATOM 866 C C . GLU A 1 109 ? 23.188 14.938 3.197 1 97.06 109 GLU A C 1
ATOM 868 O O . GLU A 1 109 ? 22.797 15.695 2.309 1 97.06 109 GLU A O 1
ATOM 873 N N . LYS A 1 110 ? 22.969 13.648 3.234 1 96.94 110 LYS A N 1
ATOM 874 C CA . LYS A 1 110 ? 22.188 13.023 2.18 1 96.94 110 LYS A CA 1
ATOM 875 C C . LYS A 1 110 ? 20.734 13.516 2.223 1 96.94 110 LYS A C 1
ATOM 877 O O . LYS A 1 110 ? 20.125 13.758 1.179 1 96.94 110 LYS A O 1
ATOM 882 N N . VAL A 1 111 ? 20.203 13.68 3.352 1 97.31 111 VAL A N 1
ATOM 883 C CA . VAL A 1 111 ? 18.844 14.156 3.531 1 97.31 111 VAL A CA 1
ATOM 884 C C . VAL A 1 111 ? 18.703 15.57 2.969 1 97.31 111 VAL A C 1
ATOM 886 O O . VAL A 1 111 ? 17.75 15.867 2.246 1 97.31 111 VAL A O 1
ATOM 889 N N . GLU A 1 112 ? 19.641 16.391 3.271 1 95.75 112 GLU A N 1
ATOM 890 C CA . GLU A 1 112 ? 19.641 17.766 2.781 1 95.75 112 GLU A CA 1
ATOM 891 C C . GLU A 1 112 ? 19.703 17.812 1.258 1 95.75 112 GLU A C 1
ATOM 893 O O . GLU A 1 112 ? 19.031 18.625 0.625 1 95.75 112 GLU A O 1
ATOM 898 N N . GLN A 1 113 ? 20.484 16.938 0.698 1 94.5 113 GLN A N 1
ATOM 899 C CA . GLN A 1 113 ? 20.578 16.844 -0.755 1 94.5 113 GLN A CA 1
ATOM 900 C C . GLN A 1 113 ? 19.234 16.438 -1.362 1 94.5 113 GLN A C 1
ATOM 902 O O . GLN A 1 113 ? 18.797 17.031 -2.35 1 94.5 113 GLN A O 1
ATOM 907 N N . LEU A 1 114 ? 18.641 15.469 -0.746 1 93.94 114 LEU A N 1
ATOM 908 C CA . LEU A 1 114 ? 17.359 14.969 -1.245 1 93.94 114 LEU A CA 1
ATOM 909 C C . LEU A 1 114 ? 16.281 16.031 -1.12 1 93.94 114 LEU A C 1
ATOM 911 O O . LEU A 1 114 ? 15.469 16.219 -2.035 1 93.94 114 LEU A O 1
ATOM 915 N N . PHE A 1 115 ? 16.266 16.781 -0 1 93.19 115 PHE A N 1
ATOM 916 C CA . PHE A 1 115 ? 15.281 17.828 0.229 1 93.19 115 PHE A CA 1
ATOM 917 C C . PHE A 1 115 ? 15.438 18.938 -0.804 1 93.19 115 PHE A C 1
ATOM 919 O O . PHE A 1 115 ? 14.445 19.406 -1.374 1 93.19 115 PHE A O 1
ATOM 926 N N . CYS A 1 116 ? 16.609 19.234 -1.094 1 87.38 116 CYS A N 1
ATOM 927 C CA . CYS A 1 116 ? 16.906 20.328 -2.016 1 87.38 116 CYS A CA 1
ATOM 928 C C . CYS A 1 116 ? 16.531 19.953 -3.443 1 87.38 116 CYS A C 1
ATOM 930 O O . CYS A 1 116 ? 16.188 20.812 -4.25 1 87.38 116 CYS A O 1
ATOM 932 N N . HIS A 1 117 ? 16.547 18.719 -3.68 1 83.44 117 HIS A N 1
ATOM 933 C CA . HIS A 1 117 ? 16.281 18.266 -5.039 1 83.44 117 HIS A CA 1
ATOM 934 C C . HIS A 1 117 ? 14.797 18.094 -5.297 1 83.44 117 HIS A C 1
ATOM 936 O O . HIS A 1 117 ? 14.375 17.875 -6.434 1 83.44 117 HIS A O 1
ATOM 942 N N . GLU A 1 118 ? 14.07 18.219 -4.262 1 80.44 118 GLU A N 1
ATOM 943 C CA . GLU A 1 118 ? 12.625 18.156 -4.453 1 80.44 118 GLU A CA 1
ATOM 944 C C . GLU A 1 118 ? 12.133 19.297 -5.34 1 80.44 118 GLU A C 1
ATOM 946 O O . GLU A 1 118 ? 12.398 20.469 -5.059 1 80.44 118 GLU A O 1
ATOM 951 N N . ALA A 1 119 ? 11.43 18.969 -6.293 1 69.62 119 ALA A N 1
ATOM 952 C CA . ALA A 1 119 ? 11.078 19.906 -7.352 1 69.62 119 ALA A CA 1
ATOM 953 C C . ALA A 1 119 ? 9.922 20.812 -6.922 1 69.62 119 ALA A C 1
ATOM 955 O O . ALA A 1 119 ? 9.773 21.922 -7.426 1 69.62 119 ALA A O 1
ATOM 956 N N . ASN A 1 120 ? 9.188 20.391 -6.047 1 82.19 120 ASN A N 1
ATOM 957 C CA . ASN A 1 120 ? 7.992 21.141 -5.688 1 82.19 120 ASN A CA 1
ATOM 958 C C . ASN A 1 120 ? 8.25 22.078 -4.508 1 82.19 120 ASN A C 1
ATOM 960 O O . ASN A 1 120 ? 8.273 21.625 -3.355 1 82.19 120 ASN A O 1
ATOM 964 N N . ILE A 1 121 ? 8.297 23.312 -4.797 1 84.69 121 ILE A N 1
ATOM 965 C CA . ILE A 1 121 ? 8.633 24.312 -3.779 1 84.69 121 ILE A CA 1
ATOM 966 C C . ILE A 1 121 ? 7.5 24.406 -2.762 1 84.69 121 ILE A C 1
ATOM 968 O O . ILE A 1 121 ? 7.742 24.609 -1.57 1 84.69 121 ILE A O 1
ATOM 972 N N . GLU A 1 122 ? 6.285 24.281 -3.215 1 84.38 122 GLU A N 1
ATOM 973 C CA . GLU A 1 122 ? 5.156 24.312 -2.293 1 84.38 122 GLU A CA 1
ATOM 974 C C . GLU A 1 122 ? 5.23 23.156 -1.29 1 84.38 122 GLU A C 1
ATOM 976 O O . GLU A 1 122 ? 4.867 23.312 -0.124 1 84.38 122 GLU A O 1
ATOM 981 N N . GLY A 1 123 ? 5.668 22.078 -1.799 1 88.56 123 GLY A N 1
ATOM 982 C CA . GLY A 1 123 ? 5.879 20.938 -0.915 1 88.56 123 GLY A CA 1
ATOM 983 C C . GLY A 1 123 ? 6.945 21.203 0.134 1 88.56 123 GLY A C 1
ATOM 984 O O . GLY A 1 123 ? 6.785 20.812 1.296 1 88.56 123 GLY A O 1
ATOM 985 N N . GLN A 1 124 ? 8 21.828 -0.291 1 89.19 124 GLN A N 1
ATOM 986 C CA . GLN A 1 124 ? 9.062 22.188 0.648 1 89.19 124 GLN A CA 1
ATOM 987 C C . GLN A 1 124 ? 8.555 23.141 1.715 1 89.19 124 GLN A C 1
ATOM 989 O O . GLN A 1 124 ? 8.844 22.969 2.902 1 89.19 124 GLN A O 1
ATOM 994 N N . ILE A 1 125 ? 7.828 24.125 1.295 1 89.44 125 ILE A N 1
ATOM 995 C CA . ILE A 1 125 ? 7.293 25.125 2.209 1 89.44 125 ILE A CA 1
ATOM 996 C C . ILE A 1 125 ? 6.359 24.453 3.217 1 89.44 125 ILE A C 1
ATOM 998 O O . ILE A 1 125 ? 6.422 24.75 4.414 1 89.44 125 ILE A O 1
ATOM 1002 N N . THR A 1 126 ? 5.516 23.578 2.75 1 90.62 126 THR A N 1
ATOM 1003 C CA . THR A 1 126 ? 4.602 22.859 3.621 1 90.62 126 THR A CA 1
ATOM 1004 C C . THR A 1 126 ? 5.379 22.047 4.66 1 90.62 126 THR A C 1
ATOM 1006 O O . THR A 1 126 ? 5.035 22.047 5.844 1 90.62 126 THR A O 1
ATOM 1009 N N . THR A 1 127 ? 6.418 21.391 4.172 1 91.56 127 THR A N 1
ATOM 1010 C CA . THR A 1 127 ? 7.25 20.578 5.043 1 91.56 127 THR A CA 1
ATOM 1011 C C . THR A 1 127 ? 7.922 21.422 6.113 1 91.56 127 THR A C 1
ATOM 1013 O O . THR A 1 127 ? 8 21.031 7.277 1 91.56 127 THR A O 1
ATOM 1016 N N . ILE A 1 128 ? 8.359 22.562 5.734 1 89.56 128 ILE A N 1
ATOM 1017 C CA . ILE A 1 128 ? 9.016 23.469 6.672 1 89.56 128 ILE A CA 1
ATOM 1018 C C . ILE A 1 128 ? 7.992 24 7.672 1 89.56 128 ILE A C 1
ATOM 1020 O O . ILE A 1 128 ? 8.281 24.125 8.867 1 89.56 128 ILE A O 1
ATOM 1024 N N . THR A 1 129 ? 6.836 24.281 7.207 1 89.75 129 THR A N 1
ATOM 1025 C CA . THR A 1 129 ? 5.801 24.969 7.965 1 89.75 129 THR A CA 1
ATOM 1026 C C . THR A 1 129 ? 5.184 24.047 9.008 1 89.75 129 THR A C 1
ATOM 1028 O O . THR A 1 129 ? 4.938 24.453 10.141 1 89.75 129 THR A O 1
ATOM 1031 N N . PHE A 1 130 ? 4.934 22.812 8.609 1 89.75 130 PHE A N 1
ATOM 1032 C CA . PHE A 1 130 ? 4.273 21.875 9.5 1 89.75 130 PHE A CA 1
ATOM 1033 C C . PHE A 1 130 ? 5.266 20.859 10.055 1 89.75 130 PHE A C 1
ATOM 1035 O O . PHE A 1 130 ? 5.555 19.844 9.406 1 89.75 130 PHE A O 1
ATOM 1042 N N . SER A 1 131 ? 5.637 21.047 11.297 1 90.56 131 SER A N 1
ATOM 1043 C CA . SER A 1 131 ? 6.711 20.25 11.883 1 90.56 131 SER A CA 1
ATOM 1044 C C . SER A 1 131 ? 6.16 19.047 12.633 1 90.56 131 SER A C 1
ATOM 1046 O O . SER A 1 131 ? 6.918 18.156 13.039 1 90.56 131 SER A O 1
ATOM 1048 N N . LYS A 1 132 ? 4.848 18.922 12.82 1 92.56 132 LYS A N 1
ATOM 1049 C CA . LYS A 1 132 ? 4.234 17.844 13.578 1 92.56 132 LYS A CA 1
ATOM 1050 C C . LYS A 1 132 ? 3.264 17.047 12.711 1 92.56 132 LYS A C 1
ATOM 1052 O O . LYS A 1 132 ? 2.078 16.953 13.031 1 92.56 132 LYS A O 1
ATOM 1057 N N . GLN A 1 133 ? 3.812 16.453 11.703 1 91.19 133 GLN A N 1
ATOM 1058 C CA . GLN A 1 133 ? 3.006 15.719 10.727 1 91.19 133 GLN A CA 1
ATOM 1059 C C . GLN A 1 133 ? 2.074 14.727 11.422 1 91.19 133 GLN A C 1
ATOM 1061 O O . GLN A 1 133 ? 2.502 13.977 12.297 1 91.19 133 GLN A O 1
ATOM 1066 N N . SER A 1 134 ? 0.797 14.773 11.141 1 94.44 134 SER A N 1
ATOM 1067 C CA . SER A 1 134 ? -0.273 13.867 11.539 1 94.44 134 SER A CA 1
ATOM 1068 C C . SER A 1 134 ? -0.783 14.195 12.938 1 94.44 134 SER A C 1
ATOM 1070 O O . SER A 1 134 ? -1.633 13.484 13.477 1 94.44 134 SER A O 1
ATOM 1072 N N . ALA A 1 135 ? -0.189 15.234 13.555 1 93.75 135 ALA A N 1
ATOM 1073 C CA . ALA A 1 135 ? -0.778 15.711 14.805 1 93.75 135 ALA A CA 1
ATOM 1074 C C . ALA A 1 135 ? -2.143 16.344 14.555 1 93.75 135 ALA A C 1
ATOM 1076 O O . ALA A 1 135 ? -2.375 16.953 13.508 1 93.75 135 ALA A O 1
ATOM 1077 N N . VAL A 1 136 ? -2.955 16.266 15.555 1 93.81 136 VAL A N 1
ATOM 1078 C CA . VAL A 1 136 ? -4.285 16.859 15.461 1 93.81 136 VAL A CA 1
ATOM 1079 C C . VAL A 1 136 ? -4.168 18.375 15.43 1 93.81 136 VAL A C 1
ATOM 1081 O O . VAL A 1 136 ? -3.365 18.953 16.156 1 93.81 136 VAL A O 1
ATOM 1084 N N . ILE A 1 137 ? -4.969 19.016 14.547 1 89.12 137 ILE A N 1
ATOM 1085 C CA . ILE A 1 137 ? -4.977 20.469 14.43 1 89.12 137 ILE A CA 1
ATOM 1086 C C . ILE A 1 137 ? -6.414 20.969 14.359 1 89.12 137 ILE A C 1
ATOM 1088 O O . ILE A 1 137 ? -7.309 20.25 13.898 1 89.12 137 ILE A O 1
ATOM 1092 N N . ALA A 1 138 ? -6.547 22.156 14.891 1 83.88 138 ALA A N 1
ATOM 1093 C CA . ALA A 1 138 ? -7.883 22.75 14.859 1 83.88 138 ALA A CA 1
ATOM 1094 C C . ALA A 1 138 ? -8.352 22.984 13.422 1 83.88 138 ALA A C 1
ATOM 1096 O O . ALA A 1 138 ? -7.535 23.25 12.531 1 83.88 138 ALA A O 1
ATOM 1097 N N . GLY A 1 139 ? -9.672 22.75 13.289 1 73.5 139 GLY A N 1
ATOM 1098 C CA . GLY A 1 139 ? -10.258 23.047 11.992 1 73.5 139 GLY A CA 1
ATOM 1099 C C . GLY A 1 139 ? -10.258 24.531 11.656 1 73.5 139 GLY A C 1
ATOM 1100 O O . GLY A 1 139 ? -9.719 25.344 12.406 1 73.5 139 GLY A O 1
ATOM 1101 N N . GLY A 1 140 ? -10.68 24.922 10.469 1 65.12 140 GLY A N 1
ATOM 1102 C CA . GLY A 1 140 ? -10.875 26.312 10.094 1 65.12 140 GLY A CA 1
ATOM 1103 C C . GLY A 1 140 ? -9.828 26.812 9.109 1 65.12 140 GLY A C 1
ATOM 1104 O O . GLY A 1 140 ? -9.008 26.047 8.625 1 65.12 140 GLY A O 1
ATOM 1105 N N . PRO A 1 141 ? -10.008 28.094 8.781 1 62.25 141 PRO A N 1
ATOM 1106 C CA . PRO A 1 141 ? -9.18 28.734 7.758 1 62.25 141 PRO A CA 1
ATOM 1107 C C . PRO A 1 141 ? -7.703 28.812 8.156 1 62.25 141 PRO A C 1
ATOM 1109 O O . PRO A 1 141 ? -6.855 29.172 7.332 1 62.25 141 PRO A O 1
ATOM 1112 N N . SER A 1 142 ? -7.41 28.219 9.234 1 67.06 142 SER A N 1
ATOM 1113 C CA . SER A 1 142 ? -6.121 28.516 9.852 1 67.06 142 SER A CA 1
ATOM 1114 C C . SER A 1 142 ? -4.977 27.875 9.078 1 67.06 142 SER A C 1
ATOM 1116 O O . SER A 1 142 ? -3.959 28.516 8.812 1 67.06 142 SER A O 1
ATOM 1118 N N . ARG A 1 143 ? -5.207 26.828 8.406 1 76.06 143 ARG A N 1
ATOM 1119 C CA . ARG A 1 143 ? -4.086 26.172 7.734 1 76.06 143 ARG A CA 1
ATOM 1120 C C . ARG A 1 143 ? -3.703 26.922 6.461 1 76.06 143 ARG A C 1
ATOM 1122 O O . ARG A 1 143 ? -2.52 27.078 6.152 1 76.06 143 ARG A O 1
ATOM 1129 N N . LEU A 1 144 ? -4.719 27.359 5.844 1 74.94 144 LEU A N 1
ATOM 1130 C CA . LEU A 1 144 ? -4.484 28.094 4.602 1 74.94 144 LEU A CA 1
ATOM 1131 C C . LEU A 1 144 ? -3.775 29.422 4.879 1 74.94 144 LEU A C 1
ATOM 1133 O O . LEU A 1 144 ? -2.893 29.828 4.121 1 74.94 144 LEU A O 1
ATOM 1137 N N . ASP A 1 145 ? -4.211 29.969 5.93 1 78.94 145 ASP A N 1
ATOM 1138 C CA . ASP A 1 145 ? -3.586 31.234 6.305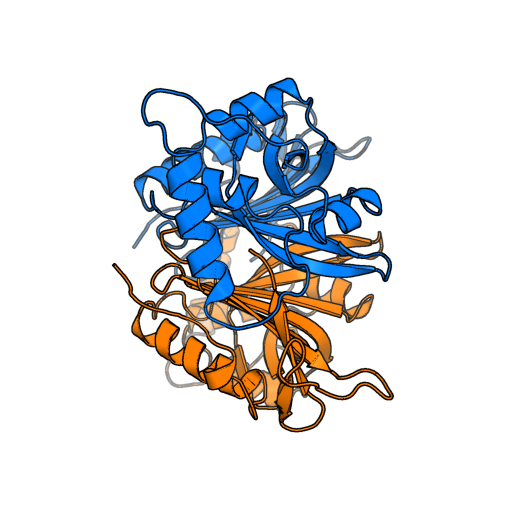 1 78.94 145 ASP A CA 1
ATOM 1139 C C . ASP A 1 145 ? -2.131 31.016 6.719 1 78.94 145 ASP A C 1
ATOM 1141 O O . ASP A 1 145 ? -1.259 31.812 6.359 1 78.94 145 ASP A O 1
ATOM 1145 N N . ILE A 1 146 ? -1.983 29.969 7.383 1 82.44 146 ILE A N 1
ATOM 1146 C CA . ILE A 1 146 ? -0.633 29.625 7.816 1 82.44 146 ILE A CA 1
ATOM 1147 C C . ILE A 1 146 ? 0.257 29.406 6.594 1 82.44 146 ILE A C 1
ATOM 1149 O O . ILE A 1 146 ? 1.382 29.906 6.539 1 82.44 146 ILE A O 1
ATOM 1153 N N . MET A 1 147 ? -0.224 28.75 5.629 1 83.75 147 MET A N 1
ATOM 1154 C CA . MET A 1 147 ? 0.536 28.438 4.422 1 83.75 147 MET A CA 1
ATOM 1155 C C . MET A 1 147 ? 0.827 29.703 3.627 1 83.75 147 MET A C 1
ATOM 1157 O O . MET A 1 147 ? 1.928 29.875 3.098 1 83.75 147 MET A O 1
ATOM 1161 N N . LYS A 1 148 ? -0.154 30.516 3.557 1 83.81 148 LYS A N 1
ATOM 1162 C CA . LYS A 1 148 ? 0.027 31.766 2.84 1 83.81 148 LYS A CA 1
ATOM 1163 C C . LYS A 1 148 ? 1.13 32.594 3.477 1 83.81 148 LYS A C 1
ATOM 1165 O O . LYS A 1 148 ? 1.979 33.156 2.775 1 83.81 148 LYS A O 1
ATOM 1170 N N . GLU A 1 149 ? 1.041 32.656 4.707 1 87.5 149 GLU A N 1
ATOM 1171 C CA . GLU A 1 149 ? 2.047 33.438 5.426 1 87.5 149 GLU A CA 1
ATOM 1172 C C . GLU A 1 149 ? 3.434 32.812 5.273 1 87.5 149 GLU A C 1
ATOM 1174 O O . GLU A 1 149 ? 4.414 33.531 5.047 1 87.5 149 GLU A O 1
ATOM 1179 N N . ALA A 1 150 ? 3.482 31.547 5.414 1 88.25 150 ALA A N 1
ATOM 1180 C CA . ALA A 1 150 ? 4.754 30.844 5.262 1 88.25 150 ALA A CA 1
ATOM 1181 C C . ALA A 1 150 ? 5.324 31.047 3.863 1 88.25 150 ALA A C 1
ATOM 1183 O O . ALA A 1 150 ? 6.531 31.25 3.701 1 88.25 150 ALA A O 1
ATOM 1184 N N . THR A 1 151 ? 4.52 30.984 2.918 1 86.88 151 THR A N 1
ATOM 1185 C CA . THR A 1 151 ? 4.945 31.156 1.532 1 86.88 151 THR A CA 1
ATOM 1186 C C . THR A 1 151 ? 5.555 32.531 1.307 1 86.88 151 THR A C 1
ATOM 1188 O O . THR A 1 151 ? 6.594 32.656 0.657 1 86.88 151 THR A O 1
ATOM 1191 N N . LYS A 1 152 ? 4.922 33.469 1.855 1 86.62 152 LYS A N 1
ATOM 1192 C CA . LYS A 1 152 ? 5.41 34.844 1.741 1 86.62 152 LYS A CA 1
ATOM 1193 C C . LYS A 1 152 ? 6.789 34.969 2.371 1 86.62 152 LYS A C 1
ATOM 1195 O O . LYS A 1 152 ? 7.66 35.656 1.824 1 86.62 152 LYS A O 1
ATOM 1200 N N . GLN A 1 153 ? 6.949 34.312 3.383 1 88.56 153 GLN A N 1
ATOM 1201 C CA . GLN A 1 153 ? 8.188 34.438 4.148 1 88.56 153 GLN A CA 1
ATOM 1202 C C . GLN A 1 153 ? 9.32 33.656 3.498 1 88.56 153 GLN A C 1
ATOM 1204 O O . GLN A 1 153 ? 10.484 34.062 3.561 1 88.56 153 GLN A O 1
ATOM 1209 N N . LEU A 1 154 ? 9 32.625 2.881 1 87.31 154 LEU A N 1
ATOM 1210 C CA . LEU A 1 154 ? 10.039 31.672 2.496 1 87.31 154 LEU A CA 1
ATOM 1211 C C . LEU A 1 154 ? 10.336 31.766 1.002 1 87.31 154 LEU A C 1
ATOM 1213 O O . LEU A 1 154 ? 11.383 31.312 0.543 1 87.31 154 LEU A O 1
ATOM 1217 N N . ILE A 1 155 ? 9.375 32.312 0.365 1 75.12 155 ILE A N 1
ATOM 1218 C CA . ILE A 1 155 ? 9.484 32.188 -1.085 1 75.12 155 ILE A CA 1
ATOM 1219 C C . ILE A 1 155 ? 10.406 33.281 -1.62 1 75.12 155 ILE A C 1
ATOM 1221 O O . ILE A 1 155 ? 10.156 34.469 -1.402 1 75.12 155 ILE A O 1
ATOM 1225 N N . ASP A 1 156 ? 11.602 32.938 -1.552 1 76.25 156 ASP A N 1
ATOM 1226 C CA . ASP A 1 156 ? 12.586 33.656 -2.357 1 76.25 156 ASP A CA 1
ATOM 1227 C C . ASP A 1 156 ? 13.141 32.781 -3.473 1 76.25 156 ASP A C 1
ATOM 1229 O O . ASP A 1 156 ? 13.82 31.797 -3.205 1 76.25 156 ASP A O 1
ATOM 1233 N N . LEU A 1 157 ? 12.688 33 -4.633 1 65.94 157 LEU A N 1
ATOM 1234 C CA . LEU A 1 157 ? 12.898 32.188 -5.824 1 65.94 157 LEU A CA 1
ATOM 1235 C C . LEU A 1 157 ? 14.391 32.031 -6.109 1 65.94 157 LEU A C 1
ATOM 1237 O O . LEU A 1 157 ? 14.797 31.109 -6.828 1 65.94 157 LEU A O 1
ATOM 1241 N N . SER A 1 158 ? 15.18 32.688 -5.617 1 75.56 158 SER A N 1
ATOM 1242 C CA . SER A 1 158 ? 16.594 32.625 -5.984 1 75.56 158 SER A CA 1
ATOM 1243 C C . SER A 1 158 ? 17.391 31.797 -4.996 1 75.56 158 SER A C 1
ATOM 1245 O O . SER A 1 158 ? 18.547 31.453 -5.262 1 75.56 158 SER A O 1
ATOM 1247 N N . LYS A 1 159 ? 16.812 31.281 -3.959 1 80 159 LYS A N 1
ATOM 1248 C CA . LYS A 1 159 ? 17.578 30.578 -2.934 1 80 159 LYS A CA 1
ATOM 1249 C C . LYS A 1 159 ? 16.922 29.25 -2.592 1 80 159 LYS A C 1
ATOM 1251 O O . LYS A 1 159 ? 15.695 29.125 -2.557 1 80 159 LYS A O 1
ATOM 1256 N N . PRO A 1 160 ? 17.828 28.25 -2.471 1 85 160 PRO A N 1
ATOM 1257 C CA . PRO A 1 160 ? 17.281 26.984 -1.947 1 85 160 PRO A CA 1
ATOM 1258 C C . PRO A 1 160 ? 16.75 27.125 -0.525 1 85 160 PRO A C 1
ATOM 1260 O O . PRO A 1 160 ? 17.312 27.875 0.283 1 85 160 PRO A O 1
ATOM 1263 N N . LEU A 1 161 ? 15.664 26.5 -0.292 1 89.94 161 LEU A N 1
ATOM 1264 C CA . LEU A 1 161 ? 15.117 26.516 1.06 1 89.94 161 LEU A CA 1
ATOM 1265 C C . LEU A 1 161 ? 15.922 25.609 1.985 1 89.94 161 LEU A C 1
ATOM 1267 O O . LEU A 1 161 ? 16.375 24.531 1.574 1 89.94 161 LEU A O 1
ATOM 1271 N N . PRO A 1 162 ? 16.109 26.031 3.137 1 90.06 162 PRO A N 1
ATOM 1272 C CA . PRO A 1 162 ? 16.844 25.188 4.09 1 90.06 162 PRO A CA 1
ATOM 1273 C C . PRO A 1 162 ? 16.062 23.938 4.492 1 90.06 162 PRO A C 1
ATOM 1275 O O . PRO A 1 162 ? 14.844 24 4.672 1 90.06 162 PRO A O 1
ATOM 1278 N N . CYS A 1 163 ? 16.766 22.875 4.598 1 94.19 163 CYS A N 1
ATOM 1279 C CA . CYS A 1 163 ? 16.156 21.641 5.09 1 94.19 163 CYS A CA 1
ATOM 1280 C C . CYS A 1 163 ? 15.922 21.703 6.594 1 94.19 163 CYS A C 1
ATOM 1282 O O . CYS A 1 163 ? 16.875 21.812 7.367 1 94.19 163 CYS A O 1
ATOM 1284 N N . PRO A 1 164 ? 14.703 21.656 7.008 1 95.44 164 PRO A N 1
ATOM 1285 C CA . PRO A 1 164 ? 14.461 21.75 8.445 1 95.44 164 PRO A CA 1
ATOM 1286 C C . PRO A 1 164 ? 14.945 20.516 9.211 1 95.44 164 PRO A C 1
ATOM 1288 O O . PRO A 1 164 ? 15.125 19.453 8.617 1 95.44 164 PRO A O 1
ATOM 1291 N N . ASP A 1 165 ? 15.086 20.625 10.516 1 95.94 165 ASP A N 1
ATOM 1292 C CA . ASP A 1 165 ? 15.633 19.578 11.367 1 95.94 165 ASP A CA 1
ATOM 1293 C C . ASP A 1 165 ? 14.672 18.391 11.469 1 95.94 165 ASP A C 1
ATOM 1295 O O . ASP A 1 165 ? 15.102 17.25 11.68 1 95.94 165 ASP A O 1
ATOM 1299 N N . HIS A 1 166 ? 13.461 18.672 11.25 1 97.19 166 HIS A N 1
ATOM 1300 C CA . HIS A 1 166 ? 12.492 17.609 11.469 1 97.19 166 HIS A CA 1
ATOM 1301 C C . HIS A 1 166 ? 12.352 16.719 10.234 1 97.19 166 HIS A C 1
ATOM 1303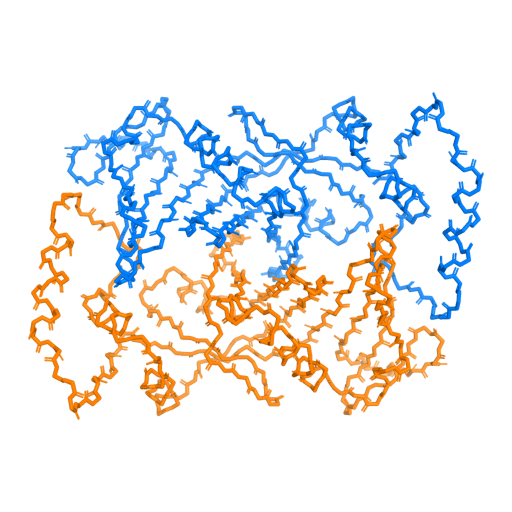 O O . HIS A 1 166 ? 11.633 15.719 10.258 1 97.19 166 HIS A O 1
ATOM 1309 N N . VAL A 1 167 ? 13.047 17.078 9.188 1 97.19 167 VAL A N 1
ATOM 1310 C CA . VAL A 1 167 ? 13.07 16.203 8.023 1 97.19 167 VAL A CA 1
ATOM 1311 C C . VAL A 1 167 ? 14.156 15.141 8.203 1 97.19 167 VAL A C 1
ATOM 1313 O O . VAL A 1 167 ? 15.328 15.469 8.398 1 97.19 167 VAL A O 1
ATOM 1316 N N . ILE A 1 168 ? 13.766 13.922 8.125 1 97.81 168 ILE A N 1
ATOM 1317 C CA . ILE A 1 168 ? 14.703 12.805 8.188 1 97.81 168 ILE A CA 1
ATOM 1318 C C . ILE A 1 168 ? 14.547 11.922 6.949 1 97.81 168 ILE A C 1
ATOM 1320 O O . ILE A 1 168 ? 13.555 12.047 6.219 1 97.81 168 ILE A O 1
ATOM 1324 N N . GLY A 1 169 ? 15.547 11.102 6.68 1 97.94 169 GLY A N 1
ATOM 1325 C CA . GLY A 1 169 ? 15.547 10.195 5.539 1 97.94 169 GLY A CA 1
ATOM 1326 C C . GLY A 1 169 ? 15.906 8.773 5.91 1 97.94 169 GLY A C 1
ATOM 1327 O O . GLY A 1 169 ? 16.641 8.539 6.875 1 97.94 169 GLY A O 1
ATOM 1328 N N . TYR A 1 170 ? 15.43 7.879 5.105 1 98.75 170 TYR A N 1
ATOM 1329 C CA . TYR A 1 170 ? 15.68 6.461 5.34 1 98.75 170 TYR A CA 1
ATOM 1330 C C . TYR A 1 170 ? 16.156 5.773 4.066 1 98.75 170 TYR A C 1
ATOM 1332 O O . TYR A 1 170 ? 15.812 6.188 2.961 1 98.75 170 TYR A O 1
ATOM 1340 N N . LEU A 1 171 ? 17 4.848 4.301 1 98.81 171 LEU A N 1
ATOM 1341 C CA . LEU A 1 171 ? 17.312 3.824 3.312 1 98.81 171 LEU A CA 1
ATOM 1342 C C . LEU A 1 171 ? 16.641 2.502 3.656 1 98.81 171 LEU A C 1
ATOM 1344 O O . LEU A 1 171 ? 16.875 1.943 4.73 1 98.81 171 LEU A O 1
ATOM 1348 N N . LEU A 1 172 ? 15.797 2.02 2.805 1 98.88 172 LEU A N 1
ATOM 1349 C CA . LEU A 1 172 ? 15.336 0.638 2.926 1 98.88 172 LEU A CA 1
ATOM 1350 C C . LEU A 1 172 ? 16.25 -0.306 2.154 1 98.88 172 LEU A C 1
ATOM 1352 O O . LEU A 1 172 ? 16.328 -0.238 0.926 1 98.88 172 LEU A O 1
ATOM 1356 N N . LYS A 1 173 ? 16.938 -1.101 2.855 1 98.69 173 LYS A N 1
ATOM 1357 C CA . LYS A 1 173 ? 17.781 -2.141 2.26 1 98.69 173 LYS A CA 1
ATOM 1358 C C . LYS A 1 173 ? 16.953 -3.396 1.962 1 98.69 173 LYS A C 1
ATOM 1360 O O . LYS A 1 173 ? 16.5 -4.074 2.881 1 98.69 173 LYS A O 1
ATOM 1365 N N . PRO A 1 174 ? 16.859 -3.773 0.678 1 98.38 174 PRO A N 1
ATOM 1366 C CA . PRO A 1 174 ? 15.984 -4.898 0.339 1 98.38 174 PRO A CA 1
ATOM 1367 C C . PRO A 1 174 ? 16.547 -6.238 0.808 1 98.38 174 PRO A C 1
ATOM 1369 O O . PRO A 1 174 ? 17.734 -6.492 0.686 1 98.38 174 PRO A O 1
ATOM 1372 N N . GLU A 1 175 ? 15.719 -7.027 1.352 1 97.75 175 GLU A N 1
ATOM 1373 C CA . GLU A 1 175 ? 16 -8.43 1.652 1 97.75 175 GLU A CA 1
ATOM 1374 C C . GLU A 1 175 ? 15.273 -9.359 0.692 1 97.75 175 GLU A C 1
ATOM 1376 O O . GLU A 1 175 ? 15.789 -10.422 0.341 1 97.75 175 GLU A O 1
ATOM 1381 N N . VAL A 1 176 ? 14.125 -9.008 0.332 1 98.38 176 VAL A N 1
ATOM 1382 C CA . VAL A 1 176 ? 13.305 -9.688 -0.664 1 98.38 176 VAL A CA 1
ATOM 1383 C C . VAL A 1 176 ? 12.688 -8.664 -1.615 1 98.38 176 VAL A C 1
ATOM 1385 O O . VAL A 1 176 ? 12.203 -7.621 -1.182 1 98.38 176 VAL A O 1
ATOM 1388 N N . VAL A 1 177 ? 12.719 -8.93 -2.914 1 98.75 177 VAL A N 1
ATOM 1389 C CA . VAL A 1 177 ? 12.07 -8.102 -3.926 1 98.75 177 VAL A CA 1
ATOM 1390 C C . VAL A 1 177 ? 11.266 -8.984 -4.879 1 98.75 177 VAL A C 1
ATOM 1392 O O . VAL A 1 177 ? 11.805 -9.938 -5.449 1 98.75 177 VAL A O 1
ATOM 1395 N N . GLU A 1 178 ? 10.039 -8.711 -5.047 1 98.81 178 GLU A N 1
ATOM 1396 C CA . GLU A 1 178 ? 9.188 -9.445 -5.969 1 98.81 178 GLU A CA 1
ATOM 1397 C C . GLU A 1 178 ? 8.711 -8.555 -7.113 1 98.81 178 GLU A C 1
ATOM 1399 O O . GLU A 1 178 ? 8.203 -7.461 -6.883 1 98.81 178 GLU A O 1
ATOM 1404 N N . PHE A 1 179 ? 8.93 -9.047 -8.32 1 98.5 179 PHE A N 1
ATOM 1405 C CA . PHE A 1 179 ? 8.453 -8.398 -9.539 1 98.5 179 PHE A CA 1
ATOM 1406 C C . PHE A 1 179 ? 7.238 -9.125 -10.102 1 98.5 179 PHE A C 1
ATOM 1408 O O . PHE A 1 179 ? 7.293 -10.328 -10.352 1 98.5 179 PHE A O 1
ATOM 1415 N N . CYS A 1 180 ? 6.191 -8.383 -10.312 1 97.5 180 CYS A N 1
ATOM 1416 C CA . CYS A 1 180 ? 4.953 -8.961 -10.82 1 97.5 180 CYS A CA 1
ATOM 1417 C C . CYS A 1 180 ? 4.484 -8.219 -12.078 1 97.5 180 CYS A C 1
ATOM 1419 O O . CYS A 1 180 ? 4.367 -6.996 -12.07 1 97.5 180 CYS A O 1
ATOM 1421 N N . TYR A 1 181 ? 4.262 -8.938 -13.133 1 95.69 181 TYR A N 1
ATOM 1422 C CA . TYR A 1 181 ? 3.65 -8.422 -14.352 1 95.69 181 TYR A CA 1
ATOM 1423 C C . TYR A 1 181 ? 2.24 -8.969 -14.531 1 95.69 181 TYR A C 1
ATOM 1425 O O . TYR A 1 181 ? 2.053 -10.18 -14.688 1 95.69 181 TYR A O 1
ATOM 1433 N N . TYR A 1 182 ? 1.271 -8.125 -14.508 1 92.31 182 TYR A N 1
ATOM 1434 C CA . TYR A 1 182 ? -0.13 -8.523 -14.594 1 92.31 182 TYR A CA 1
ATOM 1435 C C . TYR A 1 182 ? -0.549 -8.719 -16.047 1 92.31 182 TYR A C 1
ATOM 1437 O O . TYR A 1 182 ? -0.653 -7.746 -16.812 1 92.31 182 TYR A O 1
ATOM 1445 N N . LYS A 1 183 ? -0.841 -9.906 -16.328 1 87.69 183 LYS A N 1
ATOM 1446 C CA . LYS A 1 183 ? -1.247 -10.25 -17.688 1 87.69 183 LYS A CA 1
ATOM 1447 C C . LYS A 1 183 ? -2.762 -10.164 -17.844 1 87.69 183 LYS A C 1
ATOM 1449 O O . LYS A 1 183 ? -3.496 -10.164 -16.859 1 87.69 183 LYS A O 1
ATOM 1454 N N . ASP A 1 184 ? -3.164 -10.227 -19.078 1 78.56 184 ASP A N 1
ATOM 1455 C CA . ASP A 1 184 ? -4.582 -10.117 -19.391 1 78.56 184 ASP A CA 1
ATOM 1456 C C . ASP A 1 184 ? -5.348 -11.367 -18.969 1 78.56 184 ASP A C 1
ATOM 1458 O O . ASP A 1 184 ? -6.527 -11.289 -18.625 1 78.56 184 ASP A O 1
ATOM 1462 N N . ASP A 1 185 ? -4.629 -12.461 -18.984 1 75.31 185 ASP A N 1
ATOM 1463 C CA . ASP A 1 185 ? -5.289 -13.719 -18.625 1 75.31 185 ASP A CA 1
ATOM 1464 C C . ASP A 1 185 ? -5.18 -13.977 -17.125 1 75.31 185 ASP A C 1
ATOM 1466 O O . ASP A 1 185 ? -5.547 -15.055 -16.656 1 75.31 185 ASP A O 1
ATOM 1470 N N . TYR A 1 186 ? -4.574 -13.039 -16.359 1 76.88 186 TYR A N 1
ATOM 1471 C CA . TYR A 1 186 ? -4.469 -13.039 -14.914 1 76.88 186 TYR A CA 1
ATOM 1472 C C . TYR A 1 186 ? -3.455 -14.078 -14.438 1 76.88 186 TYR A C 1
ATOM 1474 O O . TYR A 1 186 ? -3.188 -14.188 -13.242 1 76.88 186 TYR A O 1
ATOM 1482 N N . ALA A 1 187 ? -2.939 -14.742 -15.414 1 85.12 187 ALA A N 1
ATOM 1483 C CA . ALA A 1 187 ? -1.798 -15.586 -15.07 1 85.12 187 ALA A CA 1
ATOM 1484 C C . ALA A 1 187 ? -0.514 -14.766 -15 1 85.12 187 ALA A C 1
ATOM 1486 O O . ALA A 1 187 ? 0.406 -14.969 -15.797 1 85.12 187 ALA A O 1
ATOM 1487 N N . SER A 1 188 ? -0.416 -14.008 -14.023 1 89.75 188 SER A N 1
ATOM 1488 C CA . SER A 1 188 ? 0.628 -13 -13.867 1 89.75 188 SER A CA 1
ATOM 1489 C C . SER A 1 188 ? 2 -13.648 -13.703 1 89.75 188 SER A C 1
ATOM 1491 O O . SER A 1 188 ? 2.117 -14.727 -13.117 1 89.75 188 SER A O 1
ATOM 1493 N N . ASP A 1 189 ? 2.945 -13.039 -14.273 1 92.94 189 ASP A N 1
ATOM 1494 C CA . ASP A 1 189 ? 4.328 -13.445 -14.047 1 92.94 189 ASP A CA 1
ATOM 1495 C C . ASP A 1 189 ? 4.859 -12.883 -12.734 1 92.94 189 ASP A C 1
ATOM 1497 O O . ASP A 1 189 ? 4.785 -11.672 -12.5 1 92.94 189 ASP A O 1
ATOM 1501 N N . ARG A 1 190 ? 5.398 -13.75 -11.922 1 95.56 190 ARG A N 1
ATOM 1502 C CA . ARG A 1 190 ? 5.949 -13.344 -10.633 1 95.56 190 ARG A CA 1
ATOM 1503 C C . ARG A 1 190 ? 7.336 -13.945 -10.414 1 95.56 190 ARG A C 1
ATOM 1505 O O . ARG A 1 190 ? 7.504 -15.164 -10.445 1 95.56 190 ARG A O 1
ATOM 1512 N N . ILE A 1 191 ? 8.273 -13.086 -10.219 1 96.88 191 ILE A N 1
ATOM 1513 C CA . ILE A 1 191 ? 9.633 -13.523 -9.898 1 96.88 191 ILE A CA 1
ATOM 1514 C C . ILE A 1 191 ? 10.094 -12.859 -8.609 1 96.88 191 ILE A C 1
ATOM 1516 O O . ILE A 1 191 ? 10 -11.633 -8.461 1 96.88 191 ILE A O 1
ATOM 1520 N N . ARG A 1 192 ? 10.625 -13.656 -7.742 1 98 192 ARG A N 1
ATOM 1521 C CA . ARG A 1 192 ? 11.086 -13.172 -6.445 1 98 192 ARG A CA 1
ATOM 1522 C C . ARG A 1 192 ? 12.602 -13.32 -6.316 1 98 192 ARG A C 1
ATOM 1524 O O . ARG A 1 192 ? 13.148 -14.391 -6.566 1 98 192 ARG A O 1
ATOM 1531 N N . PHE A 1 193 ? 13.234 -12.203 -6.02 1 98.38 193 PHE A N 1
ATOM 1532 C CA . PHE A 1 193 ? 14.633 -12.195 -5.605 1 98.38 193 PHE A CA 1
ATOM 1533 C C . PHE A 1 193 ? 14.75 -12.273 -4.09 1 98.38 193 PHE A C 1
ATOM 1535 O O . PHE A 1 193 ? 14.062 -11.539 -3.373 1 98.38 193 PHE A O 1
ATOM 1542 N N . ARG A 1 194 ? 15.555 -13.086 -3.58 1 97.62 194 ARG A N 1
ATOM 1543 C CA . ARG A 1 194 ? 15.875 -13.156 -2.158 1 97.62 194 ARG A CA 1
ATOM 1544 C C . ARG A 1 194 ? 17.328 -13.57 -1.946 1 97.62 194 ARG A C 1
ATOM 1546 O O . ARG A 1 194 ? 18 -14.023 -2.879 1 97.62 194 ARG A O 1
ATOM 1553 N N . LYS A 1 195 ? 17.766 -13.289 -0.756 1 94.81 195 LYS A N 1
ATOM 1554 C CA . LYS A 1 195 ? 19.109 -13.773 -0.421 1 94.81 195 LYS A CA 1
ATOM 1555 C C . LYS A 1 195 ? 19.109 -15.289 -0.26 1 94.81 195 LYS A C 1
ATOM 1557 O O . LYS A 1 195 ? 18.188 -15.867 0.317 1 94.81 195 LYS A O 1
ATOM 1562 N N . ALA A 1 196 ? 20.078 -15.867 -0.77 1 94.31 196 ALA A N 1
ATOM 1563 C CA . ALA A 1 196 ? 20.203 -17.328 -0.682 1 94.31 196 ALA A CA 1
ATOM 1564 C C . ALA A 1 196 ? 20.422 -17.766 0.761 1 94.31 196 ALA A C 1
ATOM 1566 O O . ALA A 1 196 ? 21.172 -17.125 1.506 1 94.31 196 ALA A O 1
ATOM 1567 N N . ASP A 1 197 ? 19.781 -18.797 1.104 1 93.06 197 ASP A N 1
ATOM 1568 C CA . ASP A 1 197 ? 20.047 -19.422 2.395 1 93.06 197 ASP A CA 1
ATOM 1569 C C . ASP A 1 197 ? 21.406 -20.109 2.398 1 93.06 197 ASP A C 1
ATOM 1571 O O . ASP A 1 197 ? 21.938 -20.453 1.339 1 93.06 197 ASP A O 1
ATOM 1575 N N . ALA A 1 198 ? 21.891 -20.312 3.592 1 91.75 198 ALA A N 1
ATOM 1576 C CA . ALA A 1 198 ? 23.156 -21.016 3.701 1 91.75 198 ALA A CA 1
ATOM 1577 C C . ALA A 1 198 ? 23.078 -22.406 3.072 1 91.75 198 ALA A C 1
ATOM 1579 O O . ALA A 1 198 ? 22.172 -23.172 3.381 1 91.75 198 ALA A O 1
ATOM 1580 N N . GLY A 1 199 ? 23.969 -22.703 2.143 1 91.12 199 GLY A N 1
ATOM 1581 C CA . GLY A 1 199 ? 24.047 -24.016 1.54 1 91.12 199 GLY A CA 1
ATOM 1582 C C . GLY A 1 199 ? 23.094 -24.203 0.377 1 91.12 199 GLY A C 1
ATOM 1583 O O . GLY A 1 199 ? 23.062 -25.25 -0.256 1 91.12 199 GLY A O 1
ATOM 1584 N N . GLU A 1 200 ? 22.297 -23.188 0.126 1 93 200 GLU A N 1
ATOM 1585 C CA . GLU A 1 200 ? 21.344 -23.266 -0.98 1 93 200 GLU A CA 1
ATOM 1586 C C . GLU A 1 200 ? 22.047 -23.109 -2.324 1 93 200 GLU A C 1
ATOM 1588 O O . GLU A 1 200 ? 22.844 -22.172 -2.506 1 93 200 GLU A O 1
ATOM 1593 N N . THR A 1 201 ? 21.781 -24.078 -3.33 1 92.5 201 THR A N 1
ATOM 1594 C CA . THR A 1 201 ? 22.406 -24.016 -4.641 1 92.5 201 THR A CA 1
ATOM 1595 C C . THR A 1 201 ? 21.359 -23.969 -5.746 1 92.5 201 THR A C 1
ATOM 1597 O O . THR A 1 201 ? 20.469 -24.797 -5.805 1 92.5 201 THR A O 1
ATOM 1600 N N . PRO A 1 202 ? 21.5 -23.047 -6.57 1 94.12 202 PRO A N 1
ATOM 1601 C CA . PRO A 1 202 ? 20.562 -22.969 -7.699 1 94.12 202 PRO A CA 1
ATOM 1602 C C . PRO A 1 202 ? 20.609 -24.219 -8.578 1 94.12 202 PRO A C 1
ATOM 1604 O O . PRO A 1 202 ? 21.688 -24.75 -8.859 1 94.12 202 PRO A O 1
ATOM 1607 N N . ASP A 1 203 ? 19.469 -24.672 -9.047 1 91.94 203 ASP A N 1
ATOM 1608 C CA . ASP A 1 203 ? 19.375 -25.844 -9.891 1 91.94 203 ASP A CA 1
ATOM 1609 C C . ASP A 1 203 ? 18.969 -25.484 -11.312 1 91.94 203 ASP A C 1
ATOM 1611 O O . ASP A 1 203 ? 18.875 -26.344 -12.188 1 91.94 203 ASP A O 1
ATOM 1615 N N . ASN A 1 204 ? 18.594 -24.203 -11.531 1 88.56 204 ASN A N 1
ATOM 1616 C CA . ASN A 1 204 ? 18.219 -23.641 -12.82 1 88.56 204 ASN A CA 1
ATOM 1617 C C . ASN A 1 204 ? 16.922 -24.266 -13.344 1 88.56 204 ASN A C 1
ATOM 1619 O O . ASN A 1 204 ? 16.75 -24.453 -14.547 1 88.56 204 ASN A O 1
ATOM 1623 N N . GLN A 1 205 ? 16.141 -24.719 -12.539 1 87.38 205 GLN A N 1
ATOM 1624 C CA . GLN A 1 205 ? 14.812 -25.25 -12.852 1 87.38 205 GLN A CA 1
ATOM 1625 C C . GLN A 1 205 ? 13.734 -24.516 -12.055 1 87.38 205 GLN A C 1
ATOM 1627 O O . GLN A 1 205 ? 12.766 -24 -12.633 1 87.38 205 GLN A O 1
ATOM 1632 N N . VAL A 1 206 ? 14.078 -24.5 -10.773 1 89.94 206 VAL A N 1
ATOM 1633 C CA . VAL A 1 206 ? 13.141 -23.844 -9.867 1 89.94 206 VAL A CA 1
ATOM 1634 C C . VAL A 1 206 ? 13.812 -22.641 -9.211 1 89.94 206 VAL A C 1
ATOM 1636 O O . VAL A 1 206 ? 13.172 -21.609 -8.992 1 89.94 206 VAL A O 1
ATOM 1639 N N . LEU A 1 207 ? 15.07 -22.844 -8.969 1 94.38 207 LEU A N 1
ATOM 1640 C CA . LEU A 1 207 ? 15.906 -21.812 -8.352 1 94.38 207 LEU A CA 1
ATOM 1641 C C . LEU A 1 207 ? 17.031 -21.391 -9.289 1 94.38 207 LEU A C 1
ATOM 1643 O O . LEU A 1 207 ? 17.781 -22.234 -9.781 1 94.38 207 LEU A O 1
ATOM 1647 N N . TYR A 1 208 ? 17.125 -20.094 -9.484 1 95.81 208 TYR A N 1
ATOM 1648 C CA . TYR A 1 208 ? 18.141 -19.562 -10.398 1 95.81 208 TYR A CA 1
ATOM 1649 C C . TYR A 1 208 ? 19.094 -18.625 -9.68 1 95.81 208 TYR A C 1
ATOM 1651 O O . TYR A 1 208 ? 18.75 -18.016 -8.672 1 95.81 208 TYR A O 1
ATOM 1659 N N . ALA A 1 209 ? 20.266 -18.531 -10.242 1 95.56 209 ALA A N 1
ATOM 1660 C CA . ALA A 1 209 ? 21.297 -17.672 -9.641 1 95.56 209 ALA A CA 1
ATOM 1661 C C . ALA A 1 209 ? 21.125 -16.234 -10.102 1 95.56 209 ALA A C 1
ATOM 1663 O O . ALA A 1 209 ? 20.984 -15.969 -11.297 1 95.56 209 ALA A O 1
ATOM 1664 N N . GLY A 1 210 ? 21.094 -15.32 -9.133 1 95.25 210 GLY A N 1
ATOM 1665 C CA . GLY A 1 210 ? 21.266 -13.906 -9.414 1 95.25 210 GLY A CA 1
ATOM 1666 C C . GLY A 1 210 ? 22.688 -13.422 -9.203 1 95.25 210 GLY A C 1
ATOM 1667 O O . GLY A 1 210 ? 23.625 -14.227 -9.188 1 95.25 210 GLY A O 1
ATOM 1668 N N . SER A 1 211 ? 22.859 -12.148 -9.211 1 94.38 211 SER A N 1
ATOM 1669 C CA . SER A 1 211 ? 24.172 -11.578 -8.922 1 94.38 211 SER A CA 1
ATOM 1670 C C . SER A 1 211 ? 24.438 -11.539 -7.422 1 94.38 211 SER A C 1
ATOM 1672 O O . SER A 1 211 ? 23.531 -11.32 -6.625 1 94.38 211 SER A O 1
ATOM 1674 N N . GLY A 1 212 ? 25.703 -11.805 -7.055 1 91.56 212 GLY A N 1
ATOM 1675 C CA . GLY A 1 212 ? 26.078 -11.773 -5.648 1 91.56 212 GLY A CA 1
ATOM 1676 C C . GLY A 1 212 ? 25.375 -12.844 -4.824 1 91.56 212 GLY A C 1
ATOM 1677 O O . GLY A 1 212 ? 25.422 -14.031 -5.18 1 91.56 212 GLY A O 1
ATOM 1678 N N . SER A 1 213 ? 24.719 -12.383 -3.781 1 92.19 213 SER A N 1
ATOM 1679 C CA . SER A 1 213 ? 24.078 -13.328 -2.861 1 92.19 213 SER A CA 1
ATOM 1680 C C . SER A 1 213 ? 22.625 -13.555 -3.219 1 92.19 213 SER A C 1
ATOM 1682 O O . SER A 1 213 ? 21.891 -14.227 -2.488 1 92.19 213 SER A O 1
ATOM 1684 N N . TRP A 1 214 ? 22.188 -13.078 -4.328 1 96.88 214 TRP A N 1
ATOM 1685 C CA . TRP A 1 214 ? 20.781 -13.148 -4.691 1 96.88 214 TRP A CA 1
ATOM 1686 C C . TRP A 1 214 ? 20.469 -14.438 -5.449 1 96.88 214 TRP A C 1
ATOM 1688 O O . TRP A 1 214 ? 21.281 -14.898 -6.25 1 96.88 214 TRP A O 1
ATOM 1698 N N . VAL A 1 215 ? 19.359 -14.984 -5.219 1 97.31 215 VAL A N 1
ATOM 1699 C CA . VAL A 1 215 ? 18.75 -16.031 -6.039 1 97.31 215 VAL A CA 1
ATOM 1700 C C . VAL A 1 215 ? 17.359 -15.594 -6.48 1 97.31 215 VAL A C 1
ATOM 1702 O O . VAL A 1 215 ? 16.797 -14.641 -5.93 1 97.31 215 VAL A O 1
ATOM 1705 N N . LEU A 1 216 ? 16.844 -16.234 -7.52 1 97 216 LEU A N 1
ATOM 1706 C CA . LEU A 1 216 ? 15.508 -15.875 -7.977 1 97 216 LEU A CA 1
ATOM 1707 C C . LEU A 1 216 ? 14.672 -17.125 -8.234 1 97 216 LEU A C 1
ATOM 1709 O O . LEU A 1 216 ? 15.219 -18.188 -8.562 1 97 216 LEU A O 1
ATOM 1713 N N . GLU A 1 217 ? 13.43 -17 -8.094 1 96.38 217 GLU A N 1
ATOM 1714 C CA . GLU A 1 217 ? 12.461 -18.078 -8.289 1 96.38 217 GLU A CA 1
ATOM 1715 C C . GLU A 1 217 ? 11.125 -17.531 -8.781 1 96.38 217 GLU A C 1
ATOM 1717 O O . GLU A 1 217 ? 10.758 -16.406 -8.477 1 96.38 217 GLU A O 1
ATOM 1722 N N . ARG A 1 218 ? 10.469 -18.359 -9.539 1 94.69 218 ARG A N 1
ATOM 1723 C CA . ARG A 1 218 ? 9.141 -18.016 -10.047 1 94.69 218 ARG A CA 1
ATOM 1724 C C . ARG A 1 218 ? 8.047 -18.469 -9.094 1 94.69 218 ARG A C 1
ATOM 1726 O O . ARG A 1 218 ? 8.117 -19.562 -8.539 1 94.69 218 ARG A O 1
ATOM 1733 N N . LEU A 1 219 ? 7.043 -17.641 -8.977 1 94.62 219 LEU A N 1
ATOM 1734 C CA . LEU A 1 219 ? 5.922 -17.953 -8.094 1 94.62 219 LEU A CA 1
ATOM 1735 C C . LEU A 1 219 ? 4.645 -18.156 -8.898 1 94.62 219 LEU A C 1
ATOM 1737 O O . LEU A 1 219 ? 4.449 -17.531 -9.938 1 94.62 219 LEU A O 1
ATOM 1741 N N . GLN A 1 220 ? 3.76 -18.969 -8.398 1 92.12 220 GLN A N 1
ATOM 1742 C CA . GLN A 1 220 ? 2.422 -19.125 -8.961 1 92.12 220 GLN A CA 1
ATOM 1743 C C . GLN A 1 220 ? 1.609 -17.844 -8.805 1 92.12 220 GLN A C 1
ATOM 1745 O O . GLN A 1 220 ? 1.729 -17.141 -7.793 1 92.12 220 GLN A O 1
ATOM 1750 N N . PRO A 1 221 ? 0.74 -17.672 -9.781 1 90.75 221 PRO A N 1
ATOM 1751 C CA . PRO A 1 221 ? -0.127 -16.484 -9.656 1 90.75 221 PRO A CA 1
ATOM 1752 C C . PRO A 1 221 ? -1.121 -16.609 -8.5 1 90.75 221 PRO A C 1
ATOM 1754 O O . PRO A 1 221 ? -1.504 -17.719 -8.125 1 90.75 221 PRO A O 1
ATOM 1757 N N . MET B 1 1 ? -7.191 24.438 -11.484 1 36.31 1 MET B N 1
ATOM 1758 C CA . MET B 1 1 ? -6.562 23.828 -10.312 1 36.31 1 MET B CA 1
ATOM 1759 C C . MET B 1 1 ? -7.57 23 -9.523 1 36.31 1 MET B C 1
ATOM 1761 O O . MET B 1 1 ? -8.758 23.344 -9.477 1 36.31 1 MET B O 1
ATOM 1765 N N . ALA B 1 2 ? -7.52 21.75 -9.484 1 45.22 2 ALA B N 1
ATOM 1766 C CA . ALA B 1 2 ? -8.594 20.984 -8.867 1 45.22 2 ALA B CA 1
ATOM 1767 C C . ALA B 1 2 ? -8.984 21.562 -7.516 1 45.22 2 ALA B C 1
ATOM 1769 O O . ALA B 1 2 ? -8.133 21.734 -6.633 1 45.22 2 ALA B O 1
ATOM 1770 N N . THR B 1 3 ? -9.773 22.516 -7.383 1 58.56 3 THR B N 1
ATOM 1771 C CA . THR B 1 3 ? -10.273 23.328 -6.281 1 58.56 3 THR B CA 1
ATOM 1772 C C . THR B 1 3 ? -10.961 22.453 -5.234 1 58.56 3 THR B C 1
ATOM 1774 O O . THR B 1 3 ? -11.766 22.938 -4.438 1 58.56 3 THR B O 1
ATOM 1777 N N . GLY B 1 4 ? -10.531 21.156 -5.043 1 72.94 4 GLY B N 1
ATOM 1778 C CA . GLY B 1 4 ? -11.258 20.344 -4.078 1 72.94 4 GLY B CA 1
ATOM 1779 C C . GLY B 1 4 ? -10.727 20.484 -2.664 1 72.94 4 GLY B C 1
ATOM 1780 O O . GLY B 1 4 ? -9.672 21.094 -2.447 1 72.94 4 GLY B O 1
ATOM 1781 N N . HIS B 1 5 ? -11.508 20.391 -1.71 1 84.69 5 HIS B N 1
ATOM 1782 C CA . HIS B 1 5 ? -11.172 20.406 -0.292 1 84.69 5 HIS B CA 1
ATOM 1783 C C . HIS B 1 5 ? -11.945 19.328 0.474 1 84.69 5 HIS B C 1
ATOM 1785 O O . HIS B 1 5 ? -12.953 18.828 -0.01 1 84.69 5 HIS B O 1
ATOM 1791 N N . LEU B 1 6 ? -11.344 18.953 1.53 1 90.5 6 LEU B N 1
ATOM 1792 C CA . LEU B 1 6 ? -12.016 18.156 2.545 1 90.5 6 LEU B CA 1
ATOM 1793 C C . LEU B 1 6 ? -12.102 18.906 3.867 1 90.5 6 LEU B C 1
ATOM 1795 O O . LEU B 1 6 ? -11.078 19.234 4.465 1 90.5 6 LEU B O 1
ATOM 1799 N N . THR B 1 7 ? -13.352 19.203 4.27 1 89.75 7 THR B N 1
ATOM 1800 C CA . THR B 1 7 ? -13.547 19.953 5.5 1 89.75 7 THR B CA 1
ATOM 1801 C C . THR B 1 7 ? -14.266 19.109 6.547 1 89.75 7 THR B C 1
ATOM 1803 O O . THR B 1 7 ? -14.93 18.125 6.211 1 89.75 7 THR B O 1
ATOM 1806 N N . GLU B 1 8 ? -14.133 19.547 7.75 1 91 8 GLU B N 1
ATOM 1807 C CA . GLU B 1 8 ? -14.836 18.875 8.844 1 91 8 GLU B CA 1
ATOM 1808 C C . GLU B 1 8 ? -16.344 18.953 8.648 1 91 8 GLU B C 1
ATOM 1810 O O . GLU B 1 8 ? -17.062 18 8.961 1 91 8 GLU B O 1
ATOM 1815 N N . ARG B 1 9 ? -16.781 20.031 8.109 1 87.56 9 ARG B N 1
ATOM 1816 C CA . ARG B 1 9 ? -18.219 20.266 7.945 1 87.56 9 ARG B CA 1
ATOM 1817 C C . ARG B 1 9 ? -18.844 19.188 7.07 1 87.56 9 ARG B C 1
ATOM 1819 O O . ARG B 1 9 ? -19.984 18.766 7.32 1 87.56 9 ARG B O 1
ATOM 1826 N N . GLU B 1 10 ? -18.109 18.75 6.133 1 89.5 10 GLU B N 1
ATOM 1827 C CA . GLU B 1 10 ? -18.625 17.734 5.211 1 89.5 10 GLU B CA 1
ATOM 1828 C C . GLU B 1 10 ? -18.656 16.359 5.871 1 89.5 10 GLU B C 1
ATOM 1830 O O . GLU B 1 10 ? -19.297 15.438 5.363 1 89.5 10 GLU B O 1
ATOM 1835 N N . CYS B 1 11 ? -18.016 16.234 6.988 1 93.06 11 CYS B N 1
ATOM 1836 C CA . CYS B 1 11 ? -17.828 14.922 7.605 1 93.06 11 CYS B CA 1
ATOM 1837 C C . CYS B 1 11 ? -18.641 14.797 8.891 1 93.06 11 CYS B C 1
ATOM 1839 O O . CYS B 1 11 ? -18.938 13.688 9.336 1 93.06 11 CYS B O 1
ATOM 1841 N N . ILE B 1 12 ? -19 15.922 9.438 1 89 12 ILE B N 1
ATOM 1842 C CA . ILE B 1 12 ? -19.688 15.938 10.719 1 89 12 ILE B CA 1
ATOM 1843 C C . ILE B 1 12 ? -21 15.148 10.602 1 89 12 ILE B C 1
ATOM 1845 O O . ILE B 1 12 ? -21.719 15.281 9.617 1 89 12 ILE B O 1
ATOM 1849 N N . GLY B 1 13 ? -21.188 14.273 11.602 1 91.88 13 GLY B N 1
ATOM 1850 C CA . GLY B 1 13 ? -22.422 13.5 11.664 1 91.88 13 GLY B CA 1
ATOM 1851 C C . GLY B 1 13 ? -22.406 12.281 10.766 1 91.88 13 GLY B C 1
ATOM 1852 O O . GLY B 1 13 ? -23.375 11.516 10.727 1 91.88 13 GLY B O 1
ATOM 1853 N N . ARG B 1 14 ? -21.281 12.039 10.148 1 94.25 14 ARG B N 1
ATOM 1854 C CA . ARG B 1 14 ? -21.172 10.898 9.242 1 94.25 14 ARG B CA 1
ATOM 1855 C C . ARG B 1 14 ? -20.344 9.781 9.859 1 94.25 14 ARG B C 1
ATOM 1857 O O . ARG B 1 14 ? -19.688 9.977 10.883 1 94.25 14 ARG B O 1
ATOM 1864 N N . GLU B 1 15 ? -20.578 8.617 9.359 1 95.88 15 GLU B N 1
ATOM 1865 C CA . GLU B 1 15 ? -19.641 7.516 9.594 1 95.88 15 GLU B CA 1
ATOM 1866 C C . GLU B 1 15 ? -18.734 7.301 8.391 1 95.88 15 GLU B C 1
ATOM 1868 O O . GLU B 1 15 ? -19.047 7.738 7.285 1 95.88 15 GLU B O 1
ATOM 1873 N N . PRO B 1 16 ? -17.594 6.73 8.57 1 97.75 16 PRO B N 1
ATOM 1874 C CA . PRO B 1 16 ? -16.547 6.723 7.543 1 97.75 16 PRO B CA 1
ATOM 1875 C C . PRO B 1 16 ? -16.953 5.957 6.289 1 97.75 16 PRO B C 1
ATOM 1877 O O . PRO B 1 16 ? -16.516 6.285 5.184 1 97.75 16 PRO B O 1
ATOM 1880 N N . MET B 1 17 ? -17.781 4.953 6.359 1 98.12 17 MET B N 1
ATOM 1881 C CA . MET B 1 17 ? -18.141 4.16 5.184 1 98.12 17 MET B CA 1
ATOM 1882 C C . MET B 1 17 ? -19 4.969 4.219 1 98.12 17 MET B C 1
ATOM 1884 O O . MET B 1 17 ? -18.922 4.777 3.002 1 98.12 17 MET B O 1
ATOM 1888 N N . SER B 1 18 ? -19.781 5.852 4.75 1 97 18 SER B N 1
ATOM 1889 C CA . SER B 1 18 ? -20.562 6.723 3.879 1 97 18 SER B CA 1
ATOM 1890 C C . SER B 1 18 ? -19.672 7.656 3.076 1 97 18 SER B C 1
ATOM 1892 O O . SER B 1 18 ? -19.891 7.863 1.882 1 97 18 SER B O 1
ATOM 1894 N N . LEU B 1 19 ? -18.719 8.25 3.74 1 97.62 19 LEU B N 1
ATOM 1895 C CA . LEU B 1 19 ? -17.781 9.109 3.033 1 97.62 19 LEU B CA 1
ATOM 1896 C C . LEU B 1 19 ? -16.953 8.297 2.037 1 97.62 19 LEU B C 1
ATOM 1898 O O . LEU B 1 19 ? -16.688 8.758 0.921 1 97.62 19 LEU B O 1
ATOM 1902 N N . PHE B 1 20 ? -16.594 7.117 2.414 1 98.69 20 PHE B N 1
ATOM 1903 C CA . PHE B 1 20 ? -15.883 6.242 1.491 1 98.69 20 PHE B CA 1
ATOM 1904 C C . PHE B 1 20 ? -16.688 6.012 0.223 1 98.69 20 PHE B C 1
ATOM 1906 O O . PHE B 1 20 ? -16.156 6.066 -0.885 1 98.69 20 PHE B O 1
ATOM 1913 N N . HIS B 1 21 ? -17.859 5.734 0.44 1 98.25 21 HIS B N 1
ATOM 1914 C CA . HIS B 1 21 ? -18.734 5.5 -0.701 1 98.25 21 HIS B CA 1
ATOM 1915 C C . HIS B 1 21 ? -18.703 6.668 -1.68 1 98.25 21 HIS B C 1
ATOM 1917 O O . HIS B 1 21 ? -18.547 6.465 -2.887 1 98.25 21 HIS B O 1
ATOM 1923 N N . ASP B 1 22 ? -18.844 7.828 -1.163 1 97.81 22 ASP B N 1
ATOM 1924 C CA . ASP B 1 22 ? -18.812 9.016 -2.008 1 97.81 22 ASP B CA 1
ATOM 1925 C C . ASP B 1 22 ? -17.5 9.094 -2.789 1 97.81 22 ASP B C 1
ATOM 1927 O O . ASP B 1 22 ? -17.5 9.367 -3.994 1 97.81 22 ASP B O 1
ATOM 1931 N N . TRP B 1 23 ? -16.422 8.875 -2.105 1 98.06 23 TRP B N 1
ATOM 1932 C CA . TRP B 1 23 ? -15.102 8.977 -2.738 1 98.06 23 TRP B CA 1
ATOM 1933 C C . TRP B 1 23 ? -14.891 7.844 -3.734 1 98.06 23 TRP B C 1
ATOM 1935 O O . TRP B 1 23 ? -14.305 8.047 -4.797 1 98.06 23 TRP B O 1
ATOM 1945 N N . TYR B 1 24 ? -15.328 6.668 -3.379 1 98.31 24 TYR B N 1
ATOM 1946 C CA . TYR B 1 24 ? -15.188 5.52 -4.27 1 98.31 24 TYR B CA 1
ATOM 1947 C C . TYR B 1 24 ? -15.984 5.727 -5.551 1 98.31 24 TYR B C 1
ATOM 1949 O O . TYR B 1 24 ? -15.523 5.379 -6.641 1 98.31 24 TYR B O 1
ATOM 1957 N N . GLU B 1 25 ? -17.156 6.273 -5.438 1 97.81 25 GLU B N 1
ATOM 1958 C CA . GLU B 1 25 ? -17.969 6.582 -6.617 1 97.81 25 GLU B CA 1
ATOM 1959 C C . GLU B 1 25 ? -17.25 7.586 -7.52 1 97.81 25 GLU B C 1
ATOM 1961 O O . GLU B 1 25 ? -17.219 7.422 -8.742 1 97.81 25 GLU B O 1
ATOM 1966 N N . ALA B 1 26 ? -16.734 8.586 -6.887 1 97.56 26 ALA B N 1
ATOM 1967 C CA . ALA B 1 26 ? -15.969 9.57 -7.652 1 97.56 26 ALA B CA 1
ATOM 1968 C C . ALA B 1 26 ? -14.781 8.914 -8.352 1 97.56 26 ALA B C 1
ATOM 1970 O O . ALA B 1 26 ? -14.5 9.211 -9.516 1 97.56 26 ALA B O 1
ATOM 1971 N N . ALA B 1 27 ? -14.109 8.031 -7.633 1 97.56 27 ALA B N 1
ATOM 1972 C CA . ALA B 1 27 ? -12.961 7.324 -8.195 1 97.56 27 ALA B CA 1
ATOM 1973 C C . ALA B 1 27 ? -13.383 6.43 -9.359 1 97.56 27 ALA B C 1
ATOM 1975 O O . ALA B 1 27 ? -12.68 6.34 -10.367 1 97.56 27 ALA B O 1
ATOM 1976 N N . THR B 1 28 ? -14.492 5.766 -9.188 1 97 28 THR B N 1
ATOM 1977 C CA . THR B 1 28 ? -15.008 4.875 -10.219 1 97 28 THR B CA 1
ATOM 1978 C C . THR B 1 28 ? -15.258 5.641 -11.516 1 97 28 THR B C 1
ATOM 1980 O O . THR B 1 28 ? -14.961 5.145 -12.609 1 97 28 THR B O 1
ATOM 1983 N N . ASN B 1 29 ? -15.727 6.809 -11.398 1 97 29 ASN B N 1
ATOM 1984 C CA . ASN B 1 29 ? -16 7.645 -12.562 1 97 29 ASN B CA 1
ATOM 1985 C C . ASN B 1 29 ? -14.711 8.133 -13.219 1 97 29 ASN B C 1
ATOM 1987 O O . ASN B 1 29 ? -14.609 8.18 -14.445 1 97 29 ASN B O 1
ATOM 1991 N N . ALA B 1 30 ? -13.734 8.453 -12.445 1 95.69 30 ALA B N 1
ATOM 1992 C CA . ALA B 1 30 ? -12.516 9.078 -12.938 1 95.69 30 ALA B CA 1
ATOM 1993 C C . ALA B 1 30 ? -11.516 8.031 -13.422 1 95.69 30 ALA B C 1
ATOM 1995 O O . ALA B 1 30 ? -10.695 8.305 -14.297 1 95.69 30 ALA B O 1
ATOM 1996 N N . TRP B 1 31 ? -11.578 6.852 -12.828 1 93.56 31 TRP B N 1
ATOM 1997 C CA . TRP B 1 31 ? -10.57 5.824 -13.07 1 93.56 31 TRP B CA 1
ATOM 1998 C C . TRP B 1 31 ? -11.18 4.43 -12.969 1 93.56 31 TRP B C 1
ATOM 2000 O O . TRP B 1 31 ? -10.781 3.633 -12.117 1 93.56 31 TRP B O 1
ATOM 2010 N N . PRO B 1 32 ? -12.023 4.109 -13.875 1 91.94 32 PRO B N 1
ATOM 2011 C CA . PRO B 1 32 ? -12.758 2.842 -13.789 1 91.94 32 PRO B CA 1
ATOM 2012 C C . PRO B 1 32 ? -11.836 1.625 -13.844 1 91.94 32 PRO B C 1
ATOM 2014 O O . PRO B 1 32 ? -12.148 0.579 -13.273 1 91.94 32 PRO B O 1
ATOM 2017 N N . GLN B 1 33 ? -10.664 1.716 -14.414 1 87.19 33 GLN B N 1
ATOM 2018 C CA . GLN B 1 33 ? -9.805 0.557 -14.641 1 87.19 33 GLN B CA 1
ATOM 2019 C C . GLN B 1 33 ? -8.977 0.24 -13.398 1 87.19 33 GLN B C 1
ATOM 2021 O O . GLN B 1 33 ? -8.383 -0.836 -13.297 1 87.19 33 GLN B O 1
ATOM 2026 N N . GLY B 1 34 ? -8.969 1.19 -12.43 1 91 34 GLY B N 1
ATOM 2027 C CA . GLY B 1 34 ? -8.055 0.957 -11.328 1 91 34 GLY B CA 1
ATOM 2028 C C . GLY B 1 34 ? -8.641 1.317 -9.977 1 91 34 GLY B C 1
ATOM 2029 O O . GLY B 1 34 ? -8.039 1.039 -8.938 1 91 34 GLY B O 1
ATOM 2030 N N . CYS B 1 35 ? -9.852 1.86 -9.93 1 95 35 CYS B N 1
ATOM 2031 C CA . CYS B 1 35 ? -10.414 2.439 -8.719 1 95 35 CYS B CA 1
ATOM 2032 C C . CYS B 1 35 ? -10.625 1.372 -7.648 1 95 35 CYS B C 1
ATOM 2034 O O . CYS B 1 35 ? -10.609 1.673 -6.453 1 95 35 CYS B O 1
ATOM 2036 N N . PHE B 1 36 ? -10.688 0.119 -8.055 1 95.31 36 PHE B N 1
ATOM 2037 C CA . PHE B 1 36 ? -11.023 -0.954 -7.129 1 95.31 36 PHE B CA 1
ATOM 2038 C C . PHE B 1 36 ? -9.766 -1.505 -6.461 1 95.31 36 PHE B C 1
ATOM 2040 O O . PHE B 1 36 ? -9.852 -2.354 -5.574 1 95.31 36 PHE B O 1
ATOM 2047 N N . THR B 1 37 ? -8.625 -1.087 -6.852 1 97 37 THR B N 1
ATOM 2048 C CA . THR B 1 37 ? -7.387 -1.636 -6.312 1 97 37 THR B CA 1
ATOM 2049 C C . THR B 1 37 ? -7.02 -0.949 -5 1 97 37 THR B C 1
ATOM 2051 O O . THR B 1 37 ? -7.328 0.228 -4.801 1 97 37 THR B O 1
ATOM 2054 N N . PHE B 1 38 ? -6.426 -1.671 -4.176 1 98.44 38 PHE B N 1
ATOM 2055 C CA . PHE B 1 38 ? -5.859 -1.159 -2.932 1 98.44 38 PHE B CA 1
ATOM 2056 C C . PHE B 1 38 ? -4.625 -1.96 -2.529 1 98.44 38 PHE B C 1
ATOM 2058 O O . PHE B 1 38 ? -4.41 -3.066 -3.027 1 98.44 38 PHE B O 1
ATOM 2065 N N . THR B 1 39 ? -3.814 -1.369 -1.665 1 98.88 39 THR B N 1
ATOM 2066 C CA . THR B 1 39 ? -2.691 -2.094 -1.08 1 98.88 39 THR B CA 1
ATOM 2067 C C . THR B 1 39 ? -3.062 -2.65 0.292 1 98.88 39 THR B C 1
ATOM 2069 O O . THR B 1 39 ? -3.535 -1.912 1.16 1 98.88 39 THR B O 1
ATOM 2072 N N . LEU B 1 40 ? -2.871 -3.93 0.454 1 98.94 40 LEU B N 1
ATOM 2073 C CA . LEU B 1 40 ? -3.072 -4.59 1.738 1 98.94 40 LEU B CA 1
ATOM 2074 C C . LEU B 1 40 ? -1.744 -4.793 2.461 1 98.94 40 LEU B C 1
ATOM 2076 O O . LEU B 1 40 ? -0.792 -5.32 1.884 1 98.94 40 LEU B O 1
ATOM 2080 N N . ALA B 1 41 ? -1.722 -4.34 3.682 1 98.94 41 ALA B N 1
ATOM 2081 C CA . ALA B 1 41 ? -0.567 -4.613 4.535 1 98.94 41 ALA B CA 1
ATOM 2082 C C . ALA B 1 41 ? -0.932 -5.578 5.66 1 98.94 41 ALA B C 1
ATOM 2084 O O . ALA B 1 41 ? -1.969 -5.422 6.309 1 98.94 41 ALA B O 1
ATOM 2085 N N . THR B 1 42 ? -0.174 -6.613 5.836 1 98.94 42 THR B N 1
ATOM 2086 C CA . THR B 1 42 ? -0.29 -7.613 6.891 1 98.94 42 THR B CA 1
ATOM 2087 C C . THR B 1 42 ? 1.038 -7.781 7.625 1 98.94 42 THR B C 1
ATOM 2089 O O . THR B 1 42 ? 2.043 -7.176 7.25 1 98.94 42 THR B O 1
ATOM 2092 N N . VAL B 1 43 ? 1.027 -8.523 8.719 1 98.88 43 VAL B N 1
ATOM 2093 C CA . VAL B 1 43 ? 2.229 -8.758 9.523 1 98.88 43 VAL B CA 1
ATOM 2094 C C . VAL B 1 43 ? 2.48 -10.258 9.656 1 98.88 43 VAL B C 1
ATOM 2096 O O . VAL B 1 43 ? 1.566 -11.016 9.977 1 98.88 43 VAL B O 1
ATOM 2099 N N . ASP B 1 44 ? 3.709 -10.672 9.398 1 98.62 44 ASP B N 1
ATOM 2100 C CA . ASP B 1 44 ? 4.016 -12.094 9.5 1 98.62 44 ASP B CA 1
ATOM 2101 C C . ASP B 1 44 ? 4.363 -12.477 10.938 1 98.62 44 ASP B C 1
ATOM 2103 O O . ASP B 1 44 ? 4.305 -11.641 11.844 1 98.62 44 ASP B O 1
ATOM 2107 N N . HIS B 1 45 ? 4.703 -13.727 11.141 1 97.94 45 HIS B N 1
ATOM 2108 C CA . HIS B 1 45 ? 4.918 -14.258 12.484 1 97.94 45 HIS B CA 1
ATOM 2109 C C . HIS B 1 45 ? 6.18 -13.68 13.109 1 97.94 45 HIS B C 1
ATOM 2111 O O . HIS B 1 45 ? 6.387 -13.797 14.32 1 97.94 45 HIS B O 1
ATOM 2117 N N . PHE B 1 46 ? 7.035 -12.992 12.359 1 97.81 46 PHE B N 1
ATOM 2118 C CA . PHE B 1 46 ? 8.242 -12.359 12.875 1 97.81 46 PHE B CA 1
ATOM 2119 C C . PHE B 1 46 ? 7.98 -10.898 13.227 1 97.81 46 PHE B C 1
ATOM 2121 O O . PHE B 1 46 ? 8.875 -10.195 13.703 1 97.81 46 PHE B O 1
ATOM 2128 N N . GLY B 1 47 ? 6.727 -10.43 12.906 1 98.31 47 GLY B N 1
ATOM 2129 C CA . GLY B 1 47 ? 6.387 -9.039 13.172 1 98.31 47 GLY B CA 1
ATOM 2130 C C . GLY B 1 47 ? 6.766 -8.109 12.039 1 98.31 47 GLY B C 1
ATOM 2131 O O . GLY B 1 47 ? 6.863 -6.891 12.234 1 98.31 47 GLY B O 1
ATOM 2132 N N . HIS B 1 48 ? 7.043 -8.68 10.844 1 98.69 48 HIS B N 1
ATOM 2133 C CA . HIS B 1 48 ? 7.438 -7.867 9.703 1 98.69 48 HIS B CA 1
ATOM 2134 C C . HIS B 1 48 ? 6.246 -7.57 8.797 1 98.69 48 HIS B C 1
ATOM 2136 O O . HIS B 1 48 ? 5.41 -8.445 8.555 1 98.69 48 HIS B O 1
ATOM 2142 N N . PRO B 1 49 ? 6.18 -6.398 8.289 1 98.88 49 PRO B N 1
ATOM 2143 C CA . PRO B 1 49 ? 5.066 -6.055 7.402 1 98.88 49 PRO B CA 1
ATOM 2144 C C . PRO B 1 49 ? 5.262 -6.57 5.977 1 98.88 49 PRO B C 1
ATOM 2146 O O . PRO B 1 49 ? 6.395 -6.73 5.527 1 98.88 49 PRO B O 1
ATOM 2149 N N . HIS B 1 50 ? 4.203 -6.875 5.328 1 98.88 50 HIS B N 1
ATOM 2150 C CA . HIS B 1 50 ? 4.109 -7.191 3.908 1 98.88 50 HIS B CA 1
ATOM 2151 C C . HIS B 1 50 ? 3.01 -6.375 3.234 1 98.88 50 HIS B C 1
ATOM 2153 O O . HIS B 1 50 ? 1.972 -6.105 3.842 1 98.88 50 HIS B O 1
ATOM 2159 N N . SER B 1 51 ? 3.209 -5.988 2.027 1 98.75 51 SER B N 1
ATOM 2160 C CA . SER B 1 51 ? 2.199 -5.211 1.319 1 98.75 51 SER B CA 1
ATOM 2161 C C . SER B 1 51 ? 2.072 -5.66 -0.133 1 98.75 51 SER B C 1
ATOM 2163 O O . SER B 1 51 ? 3.068 -6.004 -0.771 1 98.75 51 SER B O 1
ATOM 2165 N N . ARG B 1 52 ? 0.875 -5.688 -0.641 1 98.69 52 ARG B N 1
ATOM 2166 C CA . ARG B 1 52 ? 0.57 -6.039 -2.023 1 98.69 52 ARG B CA 1
ATOM 2167 C C . ARG B 1 52 ? -0.765 -5.445 -2.461 1 98.69 52 ARG B C 1
ATOM 2169 O O . ARG B 1 52 ? -1.633 -5.176 -1.627 1 98.69 52 ARG B O 1
ATOM 2176 N N . VAL B 1 53 ? -0.892 -5.324 -3.73 1 98.06 53 VAL B N 1
ATOM 2177 C CA . VAL B 1 53 ? -2.131 -4.801 -4.297 1 98.06 53 VAL B CA 1
ATOM 2178 C C . VAL B 1 53 ? -3.158 -5.926 -4.418 1 98.06 53 VAL B C 1
ATOM 2180 O O . VAL B 1 53 ? -2.822 -7.043 -4.812 1 98.06 53 VAL B O 1
ATOM 2183 N N . LEU B 1 54 ? -4.348 -5.637 -4.031 1 97.25 54 LEU B N 1
ATOM 2184 C CA . LEU B 1 54 ? -5.516 -6.488 -4.227 1 97.25 54 LEU B CA 1
ATOM 2185 C C . LEU B 1 54 ? -6.656 -5.707 -4.875 1 97.25 54 LEU B C 1
ATOM 2187 O O . LEU B 1 54 ? -6.566 -4.488 -5.031 1 97.25 54 LEU B O 1
ATOM 2191 N N . ALA B 1 55 ? -7.648 -6.449 -5.262 1 95.12 55 ALA B N 1
ATOM 2192 C CA . ALA B 1 55 ? -8.891 -5.852 -5.738 1 95.12 55 ALA B CA 1
ATOM 2193 C C . ALA B 1 55 ? -9.977 -5.906 -4.664 1 95.12 55 ALA B C 1
ATOM 2195 O O . ALA B 1 55 ? -10.156 -6.93 -4.004 1 95.12 55 ALA B O 1
ATOM 2196 N N . LEU B 1 56 ? -10.633 -4.801 -4.539 1 97.19 56 LEU B N 1
ATOM 2197 C CA . LEU B 1 56 ? -11.773 -4.746 -3.637 1 97.19 56 LEU B CA 1
ATOM 2198 C C . LEU B 1 56 ? -12.945 -5.551 -4.195 1 97.19 56 LEU B C 1
ATOM 2200 O O . LEU B 1 56 ? -13.367 -5.332 -5.332 1 97.19 56 LEU B O 1
ATOM 2204 N N . SER B 1 57 ? -13.477 -6.477 -3.418 1 95.94 57 SER B N 1
ATOM 2205 C CA . SER B 1 57 ? -14.586 -7.316 -3.861 1 95.94 57 SER B CA 1
ATOM 2206 C C . SER B 1 57 ? -15.93 -6.652 -3.572 1 95.94 57 SER B C 1
ATOM 2208 O O . SER B 1 57 ? -16.938 -6.973 -4.207 1 95.94 57 SER B O 1
ATOM 2210 N N . GLY B 1 58 ? -15.93 -5.801 -2.627 1 95.94 58 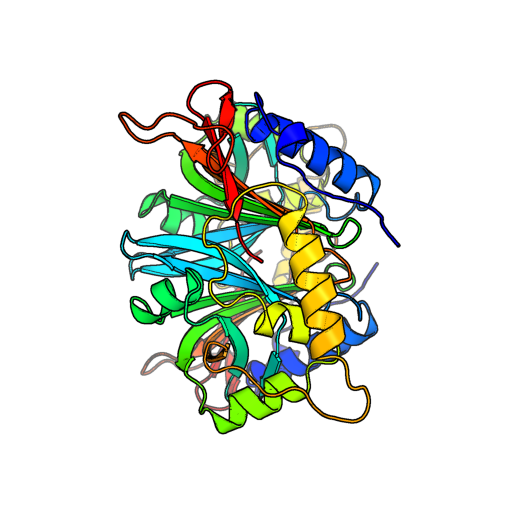GLY B N 1
ATOM 2211 C CA . GLY B 1 58 ? -17.109 -5.062 -2.219 1 95.94 58 GLY B CA 1
ATOM 2212 C C . GLY B 1 58 ? -16.953 -4.379 -0.874 1 95.94 58 GLY B C 1
ATOM 2213 O O . GLY B 1 58 ? -15.898 -4.461 -0.252 1 95.94 58 GLY B O 1
ATOM 2214 N N . TYR B 1 59 ? -17.984 -3.631 -0.51 1 97.94 59 TYR B N 1
ATOM 2215 C CA . TYR B 1 59 ? -18.031 -3.002 0.805 1 97.94 59 TYR B CA 1
ATOM 2216 C C . TYR B 1 59 ? -19.469 -2.682 1.202 1 97.94 59 TYR B C 1
ATOM 2218 O O . TYR B 1 59 ? -20.359 -2.625 0.349 1 97.94 59 TYR B O 1
ATOM 2226 N N . ASP B 1 60 ? -19.688 -2.574 2.449 1 97.38 60 ASP B N 1
ATOM 2227 C CA . ASP B 1 60 ? -20.953 -2.121 3.006 1 97.38 60 ASP B CA 1
ATOM 2228 C C . ASP B 1 60 ? -20.75 -1.417 4.344 1 97.38 60 ASP B C 1
ATOM 2230 O O . ASP B 1 60 ? -19.641 -0.964 4.648 1 97.38 60 ASP B O 1
ATOM 2234 N N . GLU B 1 61 ? -21.734 -1.273 5.121 1 95.88 61 GLU B N 1
ATOM 2235 C CA . GLU B 1 61 ? -21.656 -0.535 6.379 1 95.88 61 GLU B CA 1
ATOM 2236 C C . GLU B 1 61 ? -20.703 -1.226 7.363 1 95.88 61 GLU B C 1
ATOM 2238 O O . GLU B 1 61 ? -20.172 -0.585 8.266 1 95.88 61 GLU B O 1
ATOM 2243 N N . SER B 1 62 ? -20.562 -2.549 7.137 1 96.81 62 SER B N 1
ATOM 2244 C CA . SER B 1 62 ? -19.734 -3.309 8.062 1 96.81 62 SER B CA 1
ATOM 2245 C C . SER B 1 62 ? -18.25 -3.139 7.75 1 96.81 62 SER B C 1
ATOM 2247 O O . SER B 1 62 ? -17.406 -3.4 8.594 1 96.81 62 SER B O 1
ATOM 2249 N N . GLY B 1 63 ? -17.938 -2.854 6.469 1 98.44 63 GLY B N 1
ATOM 2250 C CA . GLY B 1 63 ? -16.547 -2.662 6.125 1 98.44 63 GLY B CA 1
ATOM 2251 C C . GLY B 1 63 ? -16.203 -3.127 4.719 1 98.44 63 GLY B C 1
ATOM 2252 O O . GLY B 1 63 ? -17 -2.959 3.797 1 98.44 63 GLY B O 1
ATOM 2253 N N . PHE B 1 64 ? -15.016 -3.592 4.547 1 98.81 64 PHE B N 1
ATOM 2254 C CA . PHE B 1 64 ? -14.445 -3.855 3.229 1 98.81 64 PHE B CA 1
ATOM 2255 C C . PHE B 1 64 ? -14.289 -5.355 3 1 98.81 64 PHE B C 1
ATOM 2257 O O . PHE B 1 64 ? -13.773 -6.07 3.867 1 98.81 64 PHE B O 1
ATOM 2264 N N . HIS B 1 65 ? -14.641 -5.84 1.815 1 98.5 65 HIS B N 1
ATOM 2265 C CA . HIS B 1 65 ? -14.547 -7.254 1.466 1 98.5 65 HIS B CA 1
ATOM 2266 C C . HIS B 1 65 ? -13.453 -7.492 0.431 1 98.5 65 HIS B C 1
ATOM 2268 O O . HIS B 1 65 ? -13.352 -6.754 -0.549 1 98.5 65 HIS B O 1
ATOM 2274 N N . PHE B 1 66 ? -12.695 -8.547 0.669 1 97.94 66 PHE B N 1
ATOM 2275 C CA . PHE B 1 66 ? -11.758 -9 -0.349 1 97.94 66 PHE B CA 1
ATOM 2276 C C . PHE B 1 66 ? -11.578 -10.508 -0.29 1 97.94 66 PHE B C 1
ATOM 2278 O O . PHE B 1 66 ? -11.703 -11.117 0.777 1 97.94 66 PHE B O 1
ATOM 2285 N N . CYS B 1 67 ? -11.297 -11.102 -1.418 1 97 67 CYS B N 1
ATOM 2286 C CA . CYS B 1 67 ? -11.07 -12.539 -1.526 1 97 67 CYS B CA 1
ATOM 2287 C C . CYS B 1 67 ? -9.609 -12.836 -1.839 1 97 67 CYS B C 1
ATOM 2289 O O . CYS B 1 67 ? -8.898 -11.984 -2.371 1 97 67 CYS B O 1
ATOM 2291 N N . THR B 1 68 ? -9.188 -13.992 -1.439 1 96.38 68 THR B N 1
ATOM 2292 C CA . THR B 1 68 ? -7.828 -14.445 -1.7 1 96.38 68 THR B CA 1
ATOM 2293 C C . THR B 1 68 ? -7.742 -15.969 -1.637 1 96.38 68 THR B C 1
ATOM 2295 O O . THR B 1 68 ? -8.766 -16.656 -1.62 1 96.38 68 THR B O 1
ATOM 2298 N N . ASN B 1 69 ? -6.551 -16.469 -1.834 1 96.88 69 ASN B N 1
ATOM 2299 C CA . ASN B 1 69 ? -6.27 -17.891 -1.742 1 96.88 69 ASN B CA 1
ATOM 2300 C C . ASN B 1 69 ? -5.895 -18.297 -0.32 1 96.88 69 ASN B C 1
ATOM 2302 O O . ASN B 1 69 ? -5.004 -17.703 0.288 1 96.88 69 ASN B O 1
ATOM 2306 N N . LYS B 1 70 ? -6.52 -19.297 0.206 1 97.06 70 LYS B N 1
ATOM 2307 C CA . LYS B 1 70 ? -6.309 -19.688 1.594 1 97.06 70 LYS B CA 1
ATOM 2308 C C . LYS B 1 70 ? -4.875 -20.172 1.816 1 97.06 70 LYS B C 1
ATOM 2310 O O . LYS B 1 70 ? -4.391 -20.188 2.951 1 97.06 70 LYS B O 1
ATOM 2315 N N . ASN B 1 71 ? -4.223 -20.531 0.746 1 96.56 71 ASN B N 1
ATOM 2316 C CA . ASN B 1 71 ? -2.861 -21.047 0.835 1 96.56 71 ASN B CA 1
ATOM 2317 C C . ASN B 1 71 ? -1.831 -19.938 0.632 1 96.56 71 ASN B C 1
ATOM 2319 O O . ASN B 1 71 ? -0.625 -20.203 0.665 1 96.56 71 ASN B O 1
ATOM 2323 N N . SER B 1 72 ? -2.252 -18.734 0.455 1 97.19 72 SER B N 1
ATOM 2324 C CA . SER B 1 72 ? -1.368 -17.609 0.189 1 97.19 72 SER B CA 1
ATOM 2325 C C . SER B 1 72 ? -0.659 -17.156 1.458 1 97.19 72 SER B C 1
ATOM 2327 O O . SER B 1 72 ? -1.136 -17.406 2.566 1 97.19 72 SER B O 1
ATOM 2329 N N . PRO B 1 73 ? 0.457 -16.453 1.358 1 97.62 73 PRO B N 1
ATOM 2330 C CA . PRO B 1 73 ? 1.119 -15.852 2.516 1 97.62 73 PRO B CA 1
ATOM 2331 C C . PRO B 1 73 ? 0.21 -14.898 3.281 1 97.62 73 PRO B C 1
ATOM 2333 O O . PRO B 1 73 ? 0.239 -14.859 4.516 1 97.62 73 PRO B O 1
ATOM 2336 N N . LYS B 1 74 ? -0.546 -14.109 2.531 1 98.12 74 LYS B N 1
ATOM 2337 C CA . LYS B 1 74 ? -1.399 -13.141 3.217 1 98.12 74 LYS B CA 1
ATOM 2338 C C . LYS B 1 74 ? -2.436 -13.844 4.09 1 98.12 74 LYS B C 1
ATOM 2340 O O . LYS B 1 74 ? -2.73 -13.398 5.199 1 98.12 74 LYS B O 1
ATOM 2345 N N . ALA B 1 75 ? -3.006 -14.922 3.625 1 98.25 75 ALA B N 1
ATOM 2346 C CA . ALA B 1 75 ? -3.957 -15.672 4.441 1 98.25 75 ALA B CA 1
ATOM 2347 C C . ALA B 1 75 ? -3.283 -16.219 5.695 1 98.25 75 ALA B C 1
ATOM 2349 O O . ALA B 1 75 ? -3.846 -16.156 6.789 1 98.25 75 ALA B O 1
ATOM 2350 N N . SER B 1 76 ? -2.131 -16.781 5.523 1 98.06 76 SER B N 1
ATOM 2351 C CA . SER B 1 76 ? -1.367 -17.297 6.66 1 98.06 76 SER B CA 1
ATOM 2352 C C . SER B 1 76 ? -1.076 -16.188 7.668 1 98.06 76 SER B C 1
ATOM 2354 O O . SER B 1 76 ? -1.236 -16.375 8.875 1 98.06 76 SER B O 1
ATOM 2356 N N . GLN B 1 77 ? -0.633 -15.07 7.234 1 98.75 77 GLN B N 1
ATOM 2357 C CA . GLN B 1 77 ? -0.322 -13.93 8.094 1 98.75 77 GLN B CA 1
ATOM 2358 C C . GLN B 1 77 ? -1.559 -13.461 8.852 1 98.75 77 GLN B C 1
ATOM 2360 O O . GLN B 1 77 ? -1.498 -13.219 10.055 1 98.75 77 GLN B O 1
ATOM 2365 N N . LEU B 1 78 ? -2.68 -13.422 8.148 1 98.69 78 LEU B N 1
ATOM 2366 C CA . LEU B 1 78 ? -3.922 -12.938 8.742 1 98.69 78 LEU B CA 1
ATOM 2367 C C . LEU B 1 78 ? -4.457 -13.93 9.766 1 98.69 78 LEU B C 1
ATOM 2369 O O . LEU B 1 78 ? -5.203 -13.555 10.672 1 98.69 78 LEU B O 1
ATOM 2373 N N . SER B 1 79 ? -4.133 -15.188 9.594 1 97.81 79 SER B N 1
ATOM 2374 C CA . SER B 1 79 ? -4.516 -16.188 10.586 1 97.81 79 SER B CA 1
ATOM 2375 C C . SER B 1 79 ? -3.773 -15.984 11.898 1 97.81 79 SER B C 1
ATOM 2377 O O . SER B 1 79 ? -4.316 -16.25 12.977 1 97.81 79 SER B O 1
ATOM 2379 N N . GLY B 1 80 ? -2.57 -15.477 11.852 1 97.81 80 GLY B N 1
ATOM 2380 C CA . GLY B 1 80 ? -1.752 -15.25 13.031 1 97.81 80 GLY B CA 1
ATOM 2381 C C . GLY B 1 80 ? -1.965 -13.883 13.648 1 97.81 80 GLY B C 1
ATOM 2382 O O . GLY B 1 80 ? -1.847 -13.719 14.867 1 97.81 80 GLY B O 1
ATOM 2383 N N . ASN B 1 81 ? -2.146 -12.898 12.867 1 98.44 81 ASN B N 1
ATOM 2384 C CA . ASN B 1 81 ? -2.434 -11.516 13.227 1 98.44 81 ASN B CA 1
ATOM 2385 C C . ASN B 1 81 ? -3.59 -10.953 12.414 1 98.44 81 ASN B C 1
ATOM 2387 O O . ASN B 1 81 ? -3.416 -10.594 11.25 1 98.44 81 ASN B O 1
ATOM 2391 N N . HIS B 1 82 ? -4.691 -10.758 13.023 1 98.62 82 HIS B N 1
ATOM 2392 C CA . HIS B 1 82 ? -5.922 -10.43 12.312 1 98.62 82 HIS B CA 1
ATOM 2393 C C . HIS B 1 82 ? -5.992 -8.945 11.984 1 98.62 82 HIS B C 1
ATOM 2395 O O . HIS B 1 82 ? -6.977 -8.477 11.398 1 98.62 82 HIS B O 1
ATOM 2401 N N . HIS B 1 83 ? -5.02 -8.156 12.391 1 98.81 83 HIS B N 1
ATOM 2402 C CA . HIS B 1 83 ? -4.984 -6.738 12.055 1 98.81 83 HIS B CA 1
ATOM 2403 C C . HIS B 1 83 ? -4.43 -6.52 10.648 1 98.81 83 HIS B C 1
ATOM 2405 O O . HIS B 1 83 ? -3.447 -7.156 10.266 1 98.81 83 HIS B O 1
ATOM 2411 N N . ALA B 1 84 ? -5.031 -5.688 9.891 1 98.94 84 ALA B N 1
ATOM 2412 C CA . ALA B 1 84 ? -4.586 -5.344 8.539 1 98.94 84 ALA B CA 1
ATOM 2413 C C . ALA B 1 84 ? -4.781 -3.857 8.258 1 98.94 84 ALA B C 1
ATOM 2415 O O . ALA B 1 84 ? -5.484 -3.168 9 1 98.94 84 ALA B O 1
ATOM 2416 N N . SER B 1 85 ? -4.105 -3.377 7.324 1 98.94 85 SER B N 1
ATOM 2417 C CA . SER B 1 85 ? -4.246 -2.014 6.824 1 98.94 85 SER B CA 1
ATOM 2418 C C . SER B 1 85 ? -4.52 -2.004 5.324 1 98.94 85 SER B C 1
ATOM 2420 O O . SER B 1 85 ? -3.924 -2.775 4.57 1 98.94 85 SER B O 1
ATOM 2422 N N . MET B 1 86 ? -5.414 -1.181 4.879 1 98.94 86 MET B N 1
ATOM 2423 C CA . MET B 1 86 ? -5.711 -0.939 3.471 1 98.94 86 MET B CA 1
ATOM 2424 C C . MET B 1 86 ? -5.363 0.492 3.078 1 98.94 86 MET B C 1
ATOM 2426 O O . MET B 1 86 ? -5.602 1.427 3.846 1 98.94 86 MET B O 1
ATOM 2430 N N . CYS B 1 87 ? -4.832 0.621 1.969 1 98.94 87 CYS B N 1
ATOM 2431 C CA . CYS B 1 87 ? -4.539 1.946 1.437 1 98.94 87 CYS B CA 1
ATOM 2432 C C . CYS B 1 87 ? -5.039 2.082 0.004 1 98.94 87 CYS B C 1
ATOM 2434 O O . CYS B 1 87 ? -4.539 1.409 -0.899 1 98.94 87 CYS B O 1
ATOM 2436 N N . PHE B 1 88 ? -6.066 2.885 -0.207 1 98.75 88 PHE B N 1
ATOM 2437 C CA . PHE B 1 88 ? -6.547 3.293 -1.522 1 98.75 88 PHE B CA 1
ATOM 2438 C C . PHE B 1 88 ? -5.883 4.594 -1.958 1 98.75 88 PHE B C 1
ATOM 2440 O O . PHE B 1 88 ? -5.805 5.551 -1.181 1 98.75 88 PHE B O 1
ATOM 2447 N N . TYR B 1 89 ? -5.441 4.602 -3.105 1 98.06 89 TYR B N 1
ATOM 2448 C CA . TYR B 1 89 ? -4.887 5.832 -3.652 1 98.06 89 TYR B CA 1
ATOM 2449 C C . TYR B 1 89 ? -5.379 6.07 -5.074 1 98.06 89 TYR B C 1
ATOM 2451 O O . TYR B 1 89 ? -5 5.348 -6 1 98.06 89 TYR B O 1
ATOM 2459 N N . TRP B 1 90 ? -6.156 7.078 -5.207 1 96.44 90 TRP B N 1
ATOM 2460 C CA . TRP B 1 90 ? -6.75 7.434 -6.492 1 96.44 90 TRP B CA 1
ATOM 2461 C C . TRP B 1 90 ? -6.117 8.703 -7.051 1 96.44 90 TRP B C 1
ATOM 2463 O O . TRP B 1 90 ? -6.617 9.805 -6.82 1 96.44 90 TRP B O 1
ATOM 2473 N N . VAL B 1 91 ? -5.133 8.5 -7.875 1 92.94 91 VAL B N 1
ATOM 2474 C CA . VAL B 1 91 ? -4.27 9.57 -8.375 1 92.94 91 VAL B CA 1
ATOM 2475 C C . VAL B 1 91 ? -5.094 10.57 -9.18 1 92.94 91 VAL B C 1
ATOM 2477 O O . VAL B 1 91 ? -4.977 11.781 -8.984 1 92.94 91 VAL B O 1
ATOM 2480 N N . PRO B 1 92 ? -6.008 10.172 -9.992 1 91.81 92 PRO B N 1
ATOM 2481 C CA . PRO B 1 92 ? -6.707 11.133 -10.844 1 91.81 92 PRO B CA 1
ATOM 2482 C C . PRO B 1 92 ? -7.543 12.133 -10.047 1 91.81 92 PRO B C 1
ATOM 2484 O O . PRO B 1 92 ? -7.801 13.242 -10.523 1 91.81 92 PRO B O 1
ATOM 2487 N N . ILE B 1 93 ? -7.953 11.711 -8.875 1 94.75 93 ILE B N 1
ATOM 2488 C CA . ILE B 1 93 ? -8.789 12.633 -8.102 1 94.75 93 ILE B CA 1
ATOM 2489 C C . ILE B 1 93 ? -8.039 13.086 -6.855 1 94.75 93 ILE B C 1
ATOM 2491 O O . ILE B 1 93 ? -8.617 13.719 -5.973 1 94.75 93 ILE B O 1
ATOM 2495 N N . ARG B 1 94 ? -6.809 12.609 -6.676 1 94.81 94 ARG B N 1
ATOM 2496 C CA . ARG B 1 94 ? -5.887 13.055 -5.637 1 94.81 94 ARG B CA 1
ATOM 2497 C C . ARG B 1 94 ? -6.414 12.703 -4.25 1 94.81 94 ARG B C 1
ATOM 2499 O O . ARG B 1 94 ? -6.371 13.531 -3.334 1 94.81 94 ARG B O 1
ATOM 2506 N N . LYS B 1 95 ? -6.953 11.562 -4.137 1 97.62 95 LYS B N 1
ATOM 2507 C CA . LYS B 1 95 ? -7.539 11.117 -2.871 1 97.62 95 LYS B CA 1
ATOM 2508 C C . LYS B 1 95 ? -6.91 9.812 -2.402 1 97.62 95 LYS B C 1
ATOM 2510 O O . LYS B 1 95 ? -6.668 8.906 -3.207 1 97.62 95 LYS B O 1
ATOM 2515 N N . GLN B 1 96 ? -6.648 9.766 -1.156 1 98.38 96 GLN B N 1
ATOM 2516 C CA . GLN B 1 96 ? -6.184 8.562 -0.474 1 98.38 96 GLN B CA 1
ATOM 2517 C C . GLN B 1 96 ? -7.094 8.211 0.698 1 98.38 96 GLN B C 1
ATOM 2519 O O . GLN B 1 96 ? -7.535 9.094 1.438 1 98.38 96 GLN B O 1
ATOM 2524 N N . VAL B 1 97 ? -7.387 6.957 0.864 1 98.88 97 VAL B N 1
ATOM 2525 C CA . VAL B 1 97 ? -8.078 6.449 2.047 1 98.88 97 VAL B CA 1
ATOM 2526 C C . VAL B 1 97 ? -7.234 5.363 2.709 1 98.88 97 VAL B C 1
ATOM 2528 O O . VAL B 1 97 ? -6.82 4.402 2.053 1 98.88 97 VAL B O 1
ATOM 2531 N N . ARG B 1 98 ? -6.957 5.531 3.959 1 98.88 98 ARG B N 1
ATOM 2532 C CA . ARG B 1 98 ? -6.262 4.531 4.762 1 98.88 98 ARG B CA 1
ATOM 2533 C C . ARG B 1 98 ? -7.195 3.912 5.797 1 98.88 98 ARG B C 1
ATOM 2535 O O . ARG B 1 98 ? -7.93 4.625 6.48 1 98.88 98 ARG B O 1
ATOM 2542 N N . VAL B 1 99 ? -7.137 2.635 5.895 1 98.88 99 VAL B N 1
ATOM 2543 C CA . VAL B 1 99 ? -8.016 1.913 6.809 1 98.88 99 VAL B CA 1
ATOM 2544 C C . VAL B 1 99 ? -7.188 0.964 7.676 1 98.88 99 VAL B C 1
ATOM 2546 O O . VAL B 1 99 ? -6.375 0.193 7.16 1 98.88 99 VAL B O 1
ATOM 2549 N N . ASN B 1 100 ? -7.332 1.059 8.898 1 98.75 100 ASN B N 1
ATOM 2550 C CA . ASN B 1 100 ? -6.844 0.054 9.836 1 98.75 100 ASN B CA 1
ATOM 2551 C C . ASN B 1 100 ? -7.988 -0.644 10.555 1 98.75 100 ASN B C 1
ATOM 2553 O O . ASN B 1 100 ? -8.969 -0.001 10.945 1 98.75 100 ASN B O 1
ATOM 2557 N N . GLY B 1 101 ? -7.828 -1.944 10.617 1 98.62 101 GLY B N 1
ATOM 2558 C CA . GLY B 1 101 ? -8.898 -2.668 11.289 1 98.62 101 GLY B CA 1
ATOM 2559 C C . GLY B 1 101 ? -8.594 -4.145 11.469 1 98.62 101 GLY B C 1
ATOM 2560 O O . GLY B 1 101 ? -7.445 -4.57 11.352 1 98.62 101 GLY B O 1
ATOM 2561 N N . ILE B 1 102 ? -9.625 -4.887 11.828 1 98.69 102 ILE B N 1
ATOM 2562 C CA . ILE B 1 102 ? -9.531 -6.312 12.117 1 98.69 102 ILE B CA 1
ATOM 2563 C C . ILE B 1 102 ? -10.242 -7.109 11.023 1 98.69 102 ILE B C 1
ATOM 2565 O O . ILE B 1 102 ? -11.336 -6.746 10.602 1 98.69 102 ILE B O 1
ATOM 2569 N N . VAL B 1 103 ? -9.617 -8.156 10.633 1 98.62 103 VAL B N 1
ATOM 2570 C CA . VAL B 1 103 ? -10.18 -8.984 9.57 1 98.62 103 VAL B CA 1
ATOM 2571 C C . VAL B 1 103 ? -10.922 -10.172 10.172 1 98.62 103 VAL B C 1
ATOM 2573 O O . VAL B 1 103 ? -10.477 -10.742 11.172 1 98.62 103 VAL B O 1
ATOM 2576 N N . GLN B 1 104 ? -11.992 -10.523 9.562 1 98.44 104 GLN B N 1
ATOM 2577 C CA . GLN B 1 104 ? -12.766 -11.727 9.859 1 98.44 104 GLN B CA 1
ATOM 2578 C C . GLN B 1 104 ? -13.109 -12.484 8.586 1 98.44 104 GLN B C 1
ATOM 2580 O O . GLN B 1 104 ? -13.352 -11.875 7.539 1 98.44 104 GLN B O 1
ATOM 2585 N N . GLU B 1 105 ? -13.133 -13.797 8.68 1 98.19 105 GLU B N 1
ATOM 2586 C CA . GLU B 1 105 ? -13.492 -14.586 7.508 1 98.19 105 GLU B CA 1
ATOM 2587 C C . GLU B 1 105 ? -14.977 -14.43 7.172 1 98.19 105 GLU B C 1
ATOM 2589 O O . GLU B 1 105 ? -15.82 -14.422 8.07 1 98.19 105 GLU B O 1
ATOM 2594 N N . LEU B 1 106 ? -15.25 -14.281 5.949 1 98.25 106 LEU B N 1
ATOM 2595 C CA . LEU B 1 106 ? -16.625 -14.242 5.461 1 98.25 106 LEU B CA 1
ATOM 2596 C C . LEU B 1 106 ? -17.219 -15.648 5.395 1 98.25 106 LEU B C 1
ATOM 2598 O O . LEU B 1 106 ? -16.484 -16.625 5.199 1 98.25 106 LEU B O 1
ATOM 2602 N N . PRO B 1 107 ? -18.531 -15.719 5.508 1 97.94 107 PRO B N 1
ATOM 2603 C CA . PRO B 1 107 ? -19.172 -17.016 5.273 1 97.94 107 PRO B CA 1
ATOM 2604 C C 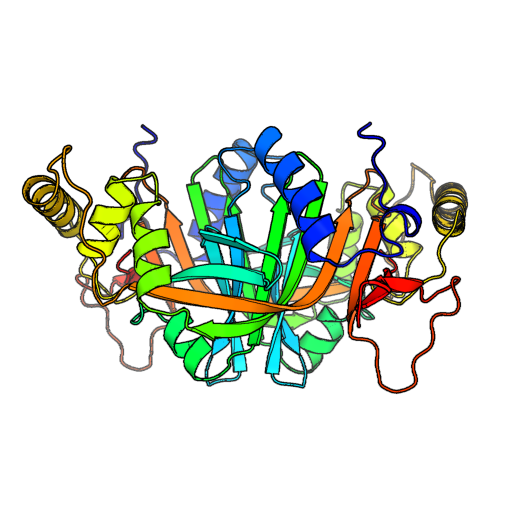. PRO B 1 107 ? -18.984 -17.516 3.842 1 97.94 107 PRO B C 1
ATOM 2606 O O . PRO B 1 107 ? -18.922 -16.703 2.908 1 97.94 107 PRO B O 1
ATOM 2609 N N . ARG B 1 108 ? -19.016 -18.797 3.691 1 97.69 108 ARG B N 1
ATOM 2610 C CA . ARG B 1 108 ? -18.781 -19.438 2.395 1 97.69 108 ARG B CA 1
ATOM 2611 C C . ARG B 1 108 ? -19.766 -18.922 1.355 1 97.69 108 ARG B C 1
ATOM 2613 O O . ARG B 1 108 ? -19.406 -18.656 0.208 1 97.69 108 ARG B O 1
ATOM 2620 N N . GLU B 1 109 ? -20.969 -18.766 1.737 1 97 109 GLU B N 1
ATOM 2621 C CA . GLU B 1 109 ? -22 -18.312 0.817 1 97 109 GLU B CA 1
ATOM 2622 C C . GLU B 1 109 ? -21.656 -16.938 0.244 1 97 109 GLU B C 1
ATOM 2624 O O . GLU B 1 109 ? -21.828 -16.703 -0.953 1 97 109 GLU B O 1
ATOM 2629 N N . LYS B 1 110 ? -21.203 -16.078 1.119 1 97 110 LYS B N 1
ATOM 2630 C CA . LYS B 1 110 ? -20.812 -14.742 0.675 1 97 110 LYS B CA 1
ATOM 2631 C C . LYS B 1 110 ? -19.609 -14.805 -0.265 1 97 110 LYS B C 1
ATOM 2633 O O . LYS B 1 110 ? -19.562 -14.078 -1.263 1 97 110 LYS B O 1
ATOM 2638 N N . VAL B 1 111 ? -18.703 -15.633 -0.009 1 97.31 111 VAL B N 1
ATOM 2639 C CA . VAL B 1 111 ? -17.516 -15.805 -0.834 1 97.31 111 VAL B CA 1
ATOM 2640 C C . VAL B 1 111 ? -17.906 -16.281 -2.227 1 97.31 111 VAL B C 1
ATOM 2642 O O . VAL B 1 111 ? -17.422 -15.758 -3.234 1 97.31 111 VAL B O 1
ATOM 2645 N N . GLU B 1 112 ? -18.781 -17.219 -2.275 1 95.75 112 GLU B N 1
ATOM 2646 C CA . GLU B 1 112 ? -19.266 -17.75 -3.547 1 95.75 112 GLU B CA 1
ATOM 2647 C C . GLU B 1 112 ? -19.969 -16.672 -4.367 1 95.75 112 GLU B C 1
ATOM 2649 O O . GLU B 1 112 ? -19.797 -16.609 -5.586 1 95.75 112 GLU B O 1
ATOM 2654 N N . GLN B 1 113 ? -20.719 -15.867 -3.699 1 94.44 113 GLN B N 1
ATOM 2655 C CA . GLN B 1 113 ? -21.391 -14.758 -4.371 1 94.44 113 GLN B CA 1
ATOM 2656 C C . GLN B 1 113 ? -20.375 -13.781 -4.961 1 94.44 113 GLN B C 1
ATOM 2658 O O . GLN B 1 113 ? -20.516 -13.352 -6.109 1 94.44 113 GLN B O 1
ATOM 2663 N N . LEU B 1 114 ? -19.406 -13.469 -4.164 1 93.94 114 LEU B N 1
ATOM 2664 C CA . LEU B 1 114 ? -18.391 -12.523 -4.605 1 93.94 114 LEU B CA 1
ATOM 2665 C C . LEU B 1 114 ? -17.578 -13.094 -5.773 1 93.94 114 LEU B C 1
ATOM 2667 O O . LEU B 1 114 ? -17.297 -12.383 -6.734 1 93.94 114 LEU B O 1
ATOM 2671 N N . PHE B 1 115 ? -17.234 -14.391 -5.73 1 93.12 115 PHE B N 1
ATOM 2672 C CA . PHE B 1 115 ? -16.484 -15.055 -6.789 1 93.12 115 PHE B CA 1
ATOM 2673 C C . PHE B 1 115 ? -17.281 -15.055 -8.094 1 93.12 115 PHE B C 1
ATOM 2675 O O . PHE B 1 115 ? -16.734 -14.742 -9.156 1 93.12 115 PHE B O 1
ATOM 2682 N N . CYS B 1 116 ? -18.5 -15.266 -7.969 1 87.31 116 CYS B N 1
ATOM 2683 C CA . CYS B 1 116 ? -19.359 -15.359 -9.141 1 87.31 116 CYS B CA 1
ATOM 2684 C C . CYS B 1 116 ? -19.547 -14 -9.789 1 87.31 116 CYS B C 1
ATOM 2686 O O . CYS B 1 116 ? -19.766 -13.906 -11 1 87.31 116 CYS B O 1
ATOM 2688 N N . HIS B 1 117 ? -19.422 -13.031 -9.008 1 83.12 117 HIS B N 1
ATOM 2689 C CA . HIS B 1 117 ? -19.672 -11.688 -9.508 1 83.12 117 HIS B CA 1
ATOM 2690 C C . HIS B 1 117 ? -18.422 -11.086 -10.148 1 83.12 117 HIS B C 1
ATOM 2692 O O . HIS B 1 117 ? -18.484 -10.031 -10.773 1 83.12 117 HIS B O 1
ATOM 2698 N N . GLU B 1 118 ? -17.375 -11.789 -9.992 1 80.12 118 GLU B N 1
ATOM 2699 C CA . GLU B 1 118 ? -16.172 -11.32 -10.656 1 80.12 118 GLU B CA 1
ATOM 2700 C C . GLU B 1 118 ? -16.344 -11.32 -12.172 1 80.12 118 GLU B C 1
ATOM 2702 O O . GLU B 1 118 ? -16.688 -12.336 -12.766 1 80.12 118 GLU B O 1
ATOM 2707 N N . ALA B 1 119 ? -16.062 -10.266 -12.742 1 69.19 119 ALA B N 1
ATOM 2708 C CA . ALA B 1 119 ? -16.375 -10.031 -14.148 1 69.19 119 ALA B CA 1
ATOM 2709 C C . ALA B 1 119 ? -15.359 -10.703 -15.062 1 69.19 119 ALA B C 1
ATOM 2711 O O . ALA B 1 119 ? -15.664 -11.023 -16.203 1 69.19 119 ALA B O 1
ATOM 2712 N N . ASN B 1 120 ? -14.258 -10.914 -14.586 1 82.06 120 ASN B N 1
ATOM 2713 C CA . ASN B 1 120 ? -13.195 -11.43 -15.453 1 82.06 120 ASN B CA 1
ATOM 2714 C C . ASN B 1 120 ? -13.117 -12.953 -15.383 1 82.06 120 ASN B C 1
ATOM 2716 O O . ASN B 1 120 ? -12.57 -13.508 -14.43 1 82.06 120 ASN B O 1
ATOM 2720 N N . ILE B 1 121 ? -13.516 -13.555 -16.438 1 84.75 121 ILE B N 1
ATOM 2721 C CA . ILE B 1 121 ? -13.586 -15.016 -16.469 1 84.75 121 ILE B CA 1
ATOM 2722 C C . ILE B 1 121 ? -12.18 -15.594 -16.469 1 84.75 121 ILE B C 1
ATOM 2724 O O . ILE B 1 121 ? -11.93 -16.656 -15.883 1 84.75 121 ILE B O 1
ATOM 2728 N N . GLU B 1 122 ? -11.273 -14.945 -17.141 1 84.56 122 GLU B N 1
ATOM 2729 C CA . GLU B 1 122 ? -9.891 -15.414 -17.141 1 84.56 122 GLU B CA 1
ATOM 2730 C C . GLU B 1 122 ? -9.305 -15.414 -15.734 1 84.56 122 GLU B C 1
ATOM 2732 O O . GLU B 1 122 ? -8.531 -16.312 -15.375 1 84.56 122 GLU B O 1
ATOM 2737 N N . GLY B 1 123 ? -9.68 -14.43 -15.031 1 88.56 123 GLY B N 1
ATOM 2738 C CA . GLY B 1 123 ? -9.266 -14.375 -13.641 1 88.56 123 GLY B CA 1
ATOM 2739 C C . GLY B 1 123 ? -9.82 -15.523 -12.812 1 88.56 123 GLY B C 1
ATOM 2740 O O . GLY B 1 123 ? -9.109 -16.094 -11.977 1 88.56 123 GLY B O 1
ATOM 2741 N N . GLN B 1 124 ? -11.055 -15.828 -13.062 1 89.19 124 GLN B N 1
ATOM 2742 C CA . GLN B 1 124 ? -11.672 -16.953 -12.367 1 89.19 124 GLN B CA 1
ATOM 2743 C C . GLN B 1 124 ? -10.977 -18.266 -12.711 1 89.19 124 GLN B C 1
ATOM 2745 O O . GLN B 1 124 ? -10.695 -19.078 -11.828 1 89.19 124 GLN B O 1
ATOM 2750 N N . ILE B 1 125 ? -10.703 -18.453 -13.961 1 89.62 125 ILE B N 1
ATOM 2751 C CA . ILE B 1 125 ? -10.047 -19.656 -14.43 1 89.62 125 ILE B CA 1
ATOM 2752 C C . ILE B 1 125 ? -8.664 -19.781 -13.789 1 89.62 125 ILE B C 1
ATOM 2754 O O . ILE B 1 125 ? -8.281 -20.859 -13.328 1 89.62 125 ILE B O 1
ATOM 2758 N N . THR B 1 126 ? -7.941 -18.703 -13.758 1 90.69 126 THR B N 1
ATOM 2759 C CA . THR B 1 126 ? -6.621 -18.688 -13.133 1 90.69 126 THR B CA 1
ATOM 2760 C C . THR B 1 126 ? -6.711 -19.078 -11.664 1 90.69 126 THR B C 1
ATOM 2762 O O . THR B 1 126 ? -5.91 -19.875 -11.18 1 90.69 126 THR B O 1
ATOM 2765 N N . THR B 1 127 ? -7.691 -18.5 -11.008 1 91.69 127 THR B N 1
ATOM 2766 C CA . THR B 1 127 ? -7.898 -18.766 -9.594 1 91.69 127 THR B CA 1
ATOM 2767 C C . THR B 1 127 ? -8.219 -20.234 -9.352 1 91.69 127 THR B C 1
ATOM 2769 O O . THR B 1 127 ? -7.715 -20.844 -8.406 1 91.69 127 THR B O 1
ATOM 2772 N N . ILE B 1 128 ? -9 -20.781 -10.203 1 89.69 128 ILE B N 1
ATOM 2773 C CA . ILE B 1 128 ? -9.367 -22.188 -10.094 1 89.69 128 ILE B CA 1
ATOM 2774 C C . ILE B 1 128 ? -8.148 -23.062 -10.375 1 89.69 128 ILE B C 1
ATOM 2776 O O . ILE B 1 128 ? -7.938 -24.078 -9.703 1 89.69 128 ILE B O 1
ATOM 2780 N N . THR B 1 129 ? -7.379 -22.672 -11.305 1 89.88 129 THR B N 1
ATOM 2781 C CA . THR B 1 129 ? -6.281 -23.484 -11.836 1 89.88 129 THR B CA 1
ATOM 2782 C C . THR B 1 129 ? -5.109 -23.516 -10.859 1 89.88 129 THR B C 1
ATOM 2784 O O . THR B 1 129 ? -4.496 -24.562 -10.656 1 89.88 129 THR B O 1
ATOM 2787 N N . PHE B 1 130 ? -4.816 -22.375 -10.289 1 89.81 130 PHE B N 1
ATOM 2788 C CA . PHE B 1 130 ? -3.664 -22.281 -9.398 1 89.81 130 PHE B CA 1
ATOM 2789 C C . PHE B 1 130 ? -4.105 -22.219 -7.941 1 89.81 130 PHE B C 1
ATOM 2791 O O . PHE B 1 130 ? -4.43 -21.156 -7.43 1 89.81 130 PHE B O 1
ATOM 2798 N N . SER B 1 131 ? -3.949 -23.328 -7.25 1 90.56 131 SER B N 1
ATOM 2799 C CA . SER B 1 131 ? -4.496 -23.453 -5.902 1 90.56 131 SER B CA 1
ATOM 2800 C C . SER B 1 131 ? -3.453 -23.109 -4.848 1 90.56 131 SER B C 1
ATOM 2802 O O . SER B 1 131 ? -3.779 -22.969 -3.668 1 90.56 131 SER B O 1
ATOM 2804 N N . LYS B 1 132 ? -2.191 -22.922 -5.219 1 92.56 132 LYS B N 1
ATOM 2805 C CA . LYS B 1 132 ? -1.116 -22.641 -4.27 1 92.56 132 LYS B CA 1
ATOM 2806 C C . LYS B 1 132 ? -0.461 -21.297 -4.559 1 92.56 132 LYS B C 1
ATOM 2808 O O . LYS B 1 132 ? 0.744 -21.219 -4.812 1 92.56 132 LYS B O 1
ATOM 2813 N N . GLN B 1 133 ? -1.25 -20.266 -4.441 1 91.31 133 GLN B N 1
ATOM 2814 C CA . GLN B 1 133 ? -0.795 -18.922 -4.762 1 91.31 133 GLN B CA 1
ATOM 2815 C C . GLN B 1 133 ? 0.515 -18.594 -4.051 1 91.31 133 GLN B C 1
ATOM 2817 O O . GLN B 1 133 ? 0.65 -18.828 -2.848 1 91.31 133 GLN B O 1
ATOM 2822 N N . SER B 1 134 ? 1.523 -18.156 -4.762 1 94.44 134 SER B N 1
ATOM 2823 C CA . SER B 1 134 ? 2.818 -17.656 -4.324 1 94.44 134 SER B CA 1
ATOM 2824 C C . SER B 1 134 ? 3.791 -18.781 -4.027 1 94.44 134 SER B C 1
ATOM 2826 O O . SER B 1 134 ? 4.91 -18.547 -3.566 1 94.44 134 SER B O 1
ATOM 2828 N N . ALA B 1 135 ? 3.318 -20.031 -4.215 1 93.75 135 ALA B N 1
ATOM 2829 C CA . ALA B 1 135 ? 4.27 -21.141 -4.141 1 93.75 135 ALA B CA 1
ATOM 2830 C C . ALA B 1 135 ? 5.246 -21.109 -5.312 1 93.75 135 ALA B C 1
ATOM 2832 O O . ALA B 1 135 ? 4.891 -20.672 -6.41 1 93.75 135 ALA B O 1
ATOM 2833 N N . VAL B 1 136 ? 6.398 -21.625 -5.051 1 93.88 136 VAL B N 1
ATOM 2834 C CA . VAL B 1 136 ? 7.418 -21.672 -6.09 1 93.88 136 VAL B CA 1
ATOM 2835 C C . VAL B 1 136 ? 6.996 -22.656 -7.176 1 93.88 136 VAL B C 1
ATOM 2837 O O . VAL B 1 136 ? 6.469 -23.734 -6.871 1 93.88 136 VAL B O 1
ATOM 2840 N N . ILE B 1 137 ? 7.203 -22.266 -8.445 1 89.19 137 ILE B N 1
ATOM 2841 C CA . ILE B 1 137 ? 6.871 -23.141 -9.57 1 89.19 137 ILE B CA 1
ATOM 2842 C C . ILE B 1 137 ? 8.008 -23.125 -10.586 1 89.19 137 ILE B C 1
ATOM 2844 O O . ILE B 1 137 ? 8.75 -22.141 -10.688 1 89.19 137 ILE B O 1
ATOM 2848 N N . ALA B 1 138 ? 8.117 -24.266 -11.234 1 84 138 ALA B N 1
ATOM 2849 C CA . ALA B 1 138 ? 9.172 -24.344 -12.242 1 84 138 ALA B CA 1
ATOM 2850 C C . ALA B 1 138 ? 8.93 -23.359 -13.375 1 84 138 ALA B C 1
ATOM 2852 O O . ALA B 1 138 ? 7.785 -23.047 -13.703 1 84 138 ALA B O 1
ATOM 2853 N N . GLY B 1 139 ? 10.086 -22.844 -13.82 1 73.31 139 GLY B N 1
ATOM 2854 C CA . GLY B 1 139 ? 10 -21.953 -14.977 1 73.31 139 GLY B CA 1
ATOM 2855 C C . GLY B 1 139 ? 9.57 -22.672 -16.25 1 73.31 139 GLY B C 1
ATOM 2856 O O . GLY B 1 139 ? 9.25 -23.859 -16.219 1 73.31 139 GLY B O 1
ATOM 2857 N N . GLY B 1 140 ? 9.359 -21.969 -17.328 1 64.75 140 GLY B N 1
ATOM 2858 C CA . GLY B 1 140 ? 9.117 -22.547 -18.641 1 64.75 140 GLY B CA 1
ATOM 2859 C C . GLY B 1 140 ? 7.68 -22.391 -19.094 1 64.75 140 GLY B C 1
ATOM 2860 O O . GLY B 1 140 ? 6.879 -21.719 -18.453 1 64.75 140 GLY B O 1
ATOM 2861 N N . PRO B 1 141 ? 7.461 -22.953 -20.297 1 61.72 141 PRO B N 1
ATOM 2862 C CA . PRO B 1 141 ? 6.18 -22.797 -20.984 1 61.72 141 PRO B CA 1
ATOM 2863 C C . PRO B 1 141 ? 5.02 -23.453 -20.234 1 61.72 141 PRO B C 1
ATOM 2865 O O . PRO B 1 141 ? 3.857 -23.25 -20.594 1 61.72 141 PRO B O 1
ATOM 2868 N N . SER B 1 142 ? 5.297 -23.922 -19.078 1 67.56 142 SER B N 1
ATOM 2869 C CA . SER B 1 142 ? 4.332 -24.828 -18.469 1 67.56 142 SER B CA 1
ATOM 2870 C C . SER B 1 142 ? 3.129 -24.062 -17.922 1 67.56 142 SER B C 1
ATOM 2872 O O . SER B 1 142 ? 1.985 -24.484 -18.109 1 67.56 142 SER B O 1
ATOM 2874 N N . ARG B 1 143 ? 3.277 -22.875 -17.609 1 76.06 143 ARG B N 1
ATOM 2875 C CA . ARG B 1 143 ? 2.139 -22.172 -17.016 1 76.06 143 ARG B CA 1
ATOM 2876 C C . ARG B 1 143 ? 1.117 -21.797 -18.078 1 76.06 143 ARG B C 1
ATOM 2878 O O . ARG B 1 143 ? -0.091 -21.891 -17.859 1 76.06 143 ARG B O 1
ATOM 2885 N N . LEU B 1 144 ? 1.671 -21.438 -19.156 1 74.69 144 LEU B N 1
ATOM 2886 C CA . LEU B 1 144 ? 0.8 -21.047 -20.25 1 74.69 144 LEU B CA 1
ATOM 2887 C C . LEU B 1 144 ? 0.014 -22.234 -20.781 1 74.69 144 LEU B C 1
ATOM 2889 O O . LEU B 1 144 ? -1.169 -22.109 -21.109 1 74.69 144 LEU B O 1
ATOM 2893 N N . ASP B 1 145 ? 0.73 -23.281 -20.797 1 78.69 145 ASP B N 1
ATOM 2894 C CA . ASP B 1 145 ? 0.072 -24.5 -21.266 1 78.69 145 ASP B CA 1
ATOM 2895 C C . ASP B 1 145 ? -1.004 -24.953 -20.281 1 78.69 145 ASP B C 1
ATOM 2897 O O . ASP B 1 145 ? -2.088 -25.375 -20.688 1 78.69 145 ASP B O 1
ATOM 2901 N N . ILE B 1 146 ? -0.639 -24.781 -19.078 1 82.56 146 ILE B N 1
ATOM 2902 C CA . ILE B 1 146 ? -1.587 -25.141 -18.031 1 82.56 146 ILE B CA 1
ATOM 2903 C C . ILE B 1 146 ? -2.838 -24.266 -18.156 1 82.56 146 ILE B C 1
ATOM 2905 O O . ILE B 1 146 ? -3.961 -24.781 -18.078 1 82.56 146 ILE B O 1
ATOM 2909 N N . MET B 1 147 ? -2.68 -23.047 -18.391 1 83.88 147 MET B N 1
ATOM 2910 C CA . MET B 1 147 ? -3.795 -22.109 -18.5 1 83.88 147 MET B CA 1
ATOM 2911 C C . MET B 1 147 ? -4.641 -22.406 -19.734 1 83.88 147 MET B C 1
ATOM 2913 O O . MET B 1 147 ? -5.871 -22.328 -19.672 1 83.88 147 MET B O 1
ATOM 2917 N N . LYS B 1 148 ? -3.955 -22.672 -20.766 1 83.75 148 LYS B N 1
ATOM 2918 C CA . LYS B 1 148 ? -4.672 -23 -22 1 83.75 148 LYS B CA 1
ATOM 2919 C C . LYS B 1 148 ? -5.555 -24.234 -21.812 1 83.75 148 LYS B C 1
ATOM 2921 O O . LYS B 1 148 ? -6.715 -24.234 -22.234 1 83.75 148 LYS B O 1
ATOM 2926 N N . GLU B 1 149 ? -4.973 -25.156 -21.234 1 87.5 149 GLU B N 1
ATOM 2927 C CA . GLU B 1 149 ? -5.723 -26.391 -21 1 87.5 149 GLU B CA 1
ATOM 2928 C C . GLU B 1 149 ? -6.887 -26.141 -20.031 1 87.5 149 GLU B C 1
ATOM 2930 O O . GLU B 1 149 ? -7.996 -26.625 -20.266 1 87.5 149 GLU B O 1
ATOM 2935 N N . ALA B 1 150 ? -6.617 -25.438 -19 1 88.44 150 ALA B N 1
ATOM 2936 C CA . ALA B 1 150 ? -7.664 -25.109 -18.031 1 88.44 150 ALA B CA 1
ATOM 2937 C C . ALA B 1 150 ? -8.797 -24.328 -18.688 1 88.44 150 ALA B C 1
ATOM 2939 O O . ALA B 1 150 ? -9.977 -24.578 -18.422 1 88.44 150 ALA B O 1
ATOM 2940 N N . THR B 1 151 ? -8.453 -23.438 -19.5 1 87.06 151 THR B N 1
ATOM 2941 C CA . THR B 1 151 ? -9.438 -22.594 -20.172 1 87.06 151 THR B CA 1
ATOM 2942 C C . THR B 1 151 ? -10.352 -23.453 -21.047 1 87.06 151 THR B C 1
ATOM 2944 O O . THR B 1 151 ? -11.57 -23.266 -21.062 1 87.06 151 THR B O 1
ATOM 2947 N N . LYS B 1 152 ? -9.758 -24.344 -21.719 1 86.75 152 LYS B N 1
ATOM 2948 C CA . LYS B 1 152 ? -10.516 -25.25 -22.578 1 86.75 152 LYS B CA 1
ATOM 2949 C C . LYS B 1 152 ? -11.508 -26.078 -21.766 1 86.75 152 LYS B C 1
ATOM 2951 O O . LYS B 1 152 ? -12.641 -26.297 -22.188 1 86.75 152 LYS B O 1
ATOM 2956 N N . GLN B 1 153 ? -11.078 -26.422 -20.656 1 88.88 153 GLN B N 1
ATOM 2957 C CA . GLN B 1 153 ? -11.883 -27.312 -19.828 1 88.88 153 GLN B CA 1
ATOM 2958 C C . GLN B 1 153 ? -13 -26.547 -19.125 1 88.88 153 GLN B C 1
ATOM 2960 O O . GLN B 1 153 ? -14.086 -27.094 -18.906 1 88.88 153 GLN B O 1
ATOM 2965 N N . LEU B 1 154 ? -12.758 -25.359 -18.828 1 87.44 154 LEU B N 1
ATOM 2966 C CA . LEU B 1 154 ? -13.648 -24.656 -17.906 1 87.44 154 LEU B CA 1
ATOM 2967 C C . LEU B 1 154 ? -14.547 -23.688 -18.656 1 87.44 154 LEU B C 1
ATOM 2969 O O . LEU B 1 154 ? -15.586 -23.266 -18.141 1 87.44 154 LEU B O 1
ATOM 2973 N N . ILE B 1 155 ? -14.078 -23.391 -19.828 1 75.31 155 ILE B N 1
ATOM 2974 C CA . ILE B 1 155 ? -14.758 -22.281 -20.469 1 75.31 155 ILE B CA 1
ATOM 2975 C C . ILE B 1 155 ? -16.016 -22.781 -21.172 1 75.31 155 ILE B C 1
ATOM 2977 O O . ILE B 1 155 ? -15.953 -23.672 -22.016 1 75.31 155 ILE B O 1
ATOM 2981 N N . ASP B 1 156 ? -16.984 -22.812 -20.359 1 76.19 156 ASP B N 1
ATOM 2982 C CA . ASP B 1 156 ? -18.344 -22.891 -20.891 1 76.19 156 ASP B CA 1
ATOM 2983 C C . ASP B 1 156 ? -19.109 -21.594 -20.594 1 76.19 156 ASP B C 1
ATOM 2985 O O . ASP B 1 156 ? -19.422 -21.297 -19.453 1 76.19 156 ASP B O 1
ATOM 2989 N N . LEU B 1 157 ? -19.234 -20.812 -21.578 1 66.5 157 LEU B N 1
ATOM 2990 C CA . LEU B 1 157 ? -19.734 -19.453 -21.516 1 66.5 157 LEU B CA 1
ATOM 2991 C C . LEU B 1 157 ? -21.156 -19.422 -20.969 1 66.5 157 LEU B C 1
ATOM 2993 O O . LEU B 1 157 ? -21.641 -18.375 -20.516 1 66.5 157 LEU B O 1
ATOM 2997 N N . SER B 1 158 ? -21.797 -20.328 -20.859 1 75.69 158 SER B N 1
ATOM 2998 C CA . SER B 1 158 ? -23.203 -20.328 -20.438 1 75.69 158 SER B CA 1
ATOM 2999 C C . SER B 1 158 ? -23.344 -20.688 -18.969 1 75.69 158 SER B C 1
ATOM 3001 O O . SER B 1 158 ? -24.406 -20.516 -18.375 1 75.69 158 SER B O 1
ATOM 3003 N N . LYS B 1 159 ? -22.266 -21 -18.297 1 79.5 159 LYS B N 1
ATOM 3004 C CA . LYS B 1 159 ? -22.375 -21.453 -16.906 1 79.5 159 LYS B CA 1
ATOM 3005 C C . LYS B 1 159 ? -21.391 -20.703 -16.016 1 79.5 159 LYS B C 1
ATOM 3007 O O . LYS B 1 159 ? -20.266 -20.391 -16.422 1 79.5 159 LYS B O 1
ATOM 3012 N N . PRO B 1 160 ? -21.953 -20.344 -14.82 1 85 160 PRO B N 1
ATOM 3013 C CA . PRO B 1 160 ? -21 -19.812 -13.844 1 85 160 PRO B CA 1
ATOM 3014 C C . PRO B 1 160 ? -19.969 -20.828 -13.406 1 85 160 PRO B C 1
ATOM 3016 O O . PRO B 1 160 ? -20.281 -22.016 -13.281 1 85 160 PRO B O 1
ATOM 3019 N N . LEU B 1 161 ? -18.781 -20.375 -13.258 1 90 161 LEU B N 1
ATOM 3020 C CA . LEU B 1 161 ? -17.734 -21.266 -12.781 1 90 161 LEU B CA 1
ATOM 3021 C C . LEU B 1 161 ? -17.875 -21.516 -11.281 1 90 161 LEU B C 1
ATOM 3023 O O . LEU B 1 161 ? -18.234 -20.609 -10.523 1 90 161 LEU B O 1
ATOM 3027 N N . PRO B 1 162 ? -17.641 -22.688 -10.883 1 90.06 162 PRO B N 1
ATOM 3028 C CA . PRO B 1 162 ? -17.719 -22.984 -9.453 1 90.06 162 PRO B CA 1
ATOM 3029 C C . PRO B 1 162 ? -16.609 -22.312 -8.648 1 90.06 162 PRO B C 1
ATOM 3031 O O . PRO B 1 162 ? -15.469 -22.219 -9.109 1 90.06 162 PRO B O 1
ATOM 3034 N N . CYS B 1 163 ? -16.969 -21.828 -7.527 1 94.25 163 CYS B N 1
ATOM 3035 C CA . CYS B 1 163 ? -15.984 -21.266 -6.613 1 94.25 163 CYS B CA 1
ATOM 3036 C C . CYS B 1 163 ? -15.164 -22.375 -5.953 1 94.25 163 CYS B C 1
ATOM 3038 O O . CYS B 1 163 ? -15.703 -23.203 -5.219 1 94.25 163 CYS B O 1
ATOM 3040 N N . PRO B 1 164 ? -13.891 -22.391 -6.199 1 95.44 164 PRO B N 1
ATOM 3041 C CA . PRO B 1 164 ? -13.094 -23.469 -5.598 1 95.44 164 PRO B CA 1
ATOM 3042 C C . PRO B 1 164 ? -12.961 -23.328 -4.082 1 95.44 164 PRO B C 1
ATOM 3044 O O . PRO B 1 164 ? -13.156 -22.234 -3.543 1 95.44 164 PRO B O 1
ATOM 3047 N N . ASP B 1 165 ? -12.555 -24.375 -3.404 1 95.88 165 ASP B N 1
ATOM 3048 C CA . ASP B 1 165 ? -12.477 -24.422 -1.948 1 95.88 165 ASP B CA 1
ATOM 3049 C C . ASP B 1 165 ? -11.344 -23.547 -1.429 1 95.88 165 ASP B C 1
ATOM 3051 O O . ASP B 1 165 ? -11.406 -23.047 -0.303 1 95.88 165 ASP B O 1
ATOM 3055 N N . HIS B 1 166 ? -10.422 -23.328 -2.256 1 97.19 166 HIS B N 1
ATOM 3056 C CA . HIS B 1 166 ? -9.258 -22.594 -1.765 1 97.19 166 HIS B CA 1
ATOM 3057 C C . HIS B 1 166 ? -9.469 -21.094 -1.845 1 97.19 166 HIS B C 1
ATOM 3059 O O . HIS B 1 166 ? -8.625 -20.312 -1.398 1 97.19 166 HIS B O 1
ATOM 3065 N N . VAL B 1 167 ? -10.594 -20.688 -2.371 1 97.19 167 VAL B N 1
ATOM 3066 C CA . VAL B 1 167 ? -10.93 -19.266 -2.346 1 97.19 167 VAL B CA 1
ATOM 3067 C C . VAL B 1 167 ? -11.609 -18.922 -1.021 1 97.19 167 VAL B C 1
ATOM 3069 O O . VAL B 1 167 ? -12.633 -19.516 -0.667 1 97.19 167 VAL B O 1
ATOM 3072 N N . ILE B 1 168 ? -11.055 -18 -0.327 1 97.81 168 ILE B N 1
ATOM 3073 C CA . ILE B 1 168 ? -11.641 -17.516 0.915 1 97.81 168 ILE B CA 1
ATOM 3074 C C . ILE B 1 168 ? -11.836 -16 0.825 1 97.81 168 ILE B C 1
ATOM 3076 O O . ILE B 1 168 ? -11.289 -15.344 -0.068 1 97.81 168 ILE B O 1
ATOM 3080 N N . GLY B 1 169 ? -12.672 -15.469 1.706 1 98 169 GLY B N 1
ATOM 3081 C CA . GLY B 1 169 ? -12.961 -14.047 1.753 1 98 169 GLY B CA 1
ATOM 3082 C C . GLY B 1 169 ? -12.852 -13.453 3.146 1 98 169 GLY B C 1
ATOM 3083 O O . GLY B 1 169 ? -13.047 -14.164 4.141 1 98 169 GLY B O 1
ATOM 3084 N N . TYR B 1 170 ? -12.586 -12.195 3.176 1 98.75 170 TYR B N 1
ATOM 3085 C CA . TYR B 1 170 ? -12.422 -11.492 4.445 1 98.75 170 TYR B CA 1
ATOM 3086 C C . TYR B 1 170 ? -13.25 -10.211 4.469 1 98.75 170 TYR B C 1
ATOM 3088 O O . TYR B 1 170 ? -13.477 -9.602 3.426 1 98.75 170 TYR B O 1
ATOM 3096 N N . LEU B 1 171 ? -13.695 -9.938 5.621 1 98.81 171 LEU B N 1
ATOM 3097 C CA . LEU B 1 171 ? -14.195 -8.609 5.973 1 98.81 171 LEU B CA 1
ATOM 3098 C C . LEU B 1 171 ? -13.188 -7.867 6.844 1 98.81 171 LEU B C 1
ATOM 3100 O O . LEU B 1 171 ? -12.828 -8.336 7.926 1 98.81 171 LEU B O 1
ATOM 3104 N N . LEU B 1 172 ? -12.703 -6.773 6.391 1 98.88 172 LEU B N 1
ATOM 3105 C CA . LEU B 1 172 ? -11.969 -5.871 7.277 1 98.88 172 LEU B CA 1
ATOM 3106 C C . LEU B 1 172 ? -12.922 -4.879 7.938 1 98.88 172 LEU B C 1
ATOM 3108 O O . LEU B 1 172 ? -13.523 -4.043 7.258 1 98.88 172 LEU B O 1
ATOM 3112 N N . LYS B 1 173 ? -13.078 -5.004 9.18 1 98.69 173 LYS B N 1
ATOM 3113 C CA . LYS B 1 173 ? -13.859 -4.059 9.969 1 98.69 173 LYS B CA 1
ATOM 3114 C C . LYS B 1 173 ? -13.008 -2.859 10.391 1 98.69 173 LYS B C 1
ATOM 3116 O O . LYS B 1 173 ? -12.086 -2.998 11.188 1 98.69 173 LYS B O 1
ATOM 3121 N N . PRO B 1 174 ? -13.383 -1.656 9.93 1 98.38 174 PRO B N 1
ATOM 3122 C CA . PRO B 1 174 ? -12.523 -0.501 10.203 1 98.38 174 PRO B CA 1
ATOM 3123 C C . PRO B 1 174 ? -12.555 -0.083 11.672 1 98.38 174 PRO B C 1
ATOM 3125 O O . PRO B 1 174 ? -13.617 -0.073 12.297 1 98.38 174 PRO B O 1
ATOM 3128 N N . GLU B 1 175 ? -11.438 0.199 12.211 1 97.75 175 GLU B N 1
ATOM 3129 C CA . GLU B 1 175 ? -11.289 0.83 13.516 1 97.75 175 GLU B CA 1
ATOM 3130 C C . GLU B 1 175 ? -10.859 2.287 13.375 1 97.75 175 GLU B C 1
ATOM 3132 O O . GLU B 1 175 ? -11.25 3.133 14.188 1 97.75 175 GLU B O 1
ATOM 3137 N N . VAL B 1 176 ? -10.062 2.547 12.438 1 98.38 176 VAL B N 1
ATOM 3138 C CA . VAL B 1 176 ? -9.617 3.885 12.062 1 98.38 176 VAL B CA 1
ATOM 3139 C C . VAL B 1 176 ? -9.672 4.043 10.539 1 98.38 176 VAL B C 1
ATOM 3141 O O . VAL B 1 176 ? -9.273 3.141 9.805 1 98.38 176 VAL B O 1
ATOM 3144 N N . VAL B 1 177 ? -10.195 5.16 10.055 1 98.75 177 VAL B N 1
ATOM 3145 C CA . VAL B 1 177 ? -10.203 5.496 8.633 1 98.75 177 VAL B CA 1
ATOM 3146 C C . VAL B 1 177 ? -9.719 6.926 8.438 1 98.75 177 VAL B C 1
ATOM 3148 O O . VAL B 1 177 ? -10.242 7.859 9.047 1 98.75 177 VAL B O 1
ATOM 3151 N N . GLU B 1 178 ? -8.758 7.117 7.629 1 98.81 178 GLU B N 1
ATOM 3152 C CA . GLU B 1 178 ? -8.234 8.445 7.316 1 98.81 178 GLU B CA 1
ATOM 3153 C C . GLU B 1 178 ? -8.477 8.805 5.852 1 98.81 178 GLU B C 1
ATOM 3155 O O . GLU B 1 178 ? -8.148 8.016 4.953 1 98.81 178 GLU B O 1
ATOM 3160 N N . PHE B 1 179 ? -9.078 9.953 5.648 1 98.5 179 PHE B N 1
ATOM 3161 C CA . PHE B 1 179 ? -9.297 10.516 4.32 1 98.5 179 PHE B CA 1
ATOM 3162 C C . PHE B 1 179 ? -8.32 11.656 4.043 1 98.5 179 PHE B C 1
ATOM 3164 O O . PHE B 1 179 ? -8.227 12.609 4.816 1 98.5 179 PHE B O 1
ATOM 3171 N N . CYS B 1 180 ? -7.625 11.523 2.955 1 97.5 180 CYS B N 1
ATOM 3172 C CA . CYS B 1 180 ? -6.629 12.523 2.582 1 97.5 180 CYS B CA 1
ATOM 3173 C C . CYS B 1 180 ? -6.891 13.047 1.176 1 97.5 180 CYS B C 1
ATOM 3175 O O . CYS B 1 180 ? -7.027 12.273 0.23 1 97.5 180 CYS B O 1
ATOM 3177 N N . TYR B 1 181 ? -6.992 14.336 1.033 1 95.69 181 TYR B N 1
ATOM 3178 C CA . TYR B 1 181 ? -7.066 15.016 -0.255 1 95.69 181 TYR B CA 1
ATOM 3179 C C . TYR B 1 181 ? -5.781 15.789 -0.541 1 95.69 181 TYR B C 1
ATOM 3181 O O . TYR B 1 181 ? -5.441 16.734 0.181 1 95.69 181 TYR B O 1
ATOM 3189 N N . TYR B 1 182 ? -5.078 15.406 -1.55 1 92.38 182 TYR B N 1
ATOM 3190 C CA . TYR B 1 182 ? -3.799 16.016 -1.897 1 92.38 182 TYR B CA 1
ATOM 3191 C C . TYR B 1 182 ? -4.004 17.297 -2.707 1 92.38 182 TYR B C 1
ATOM 3193 O O . TYR B 1 182 ? -4.441 17.234 -3.859 1 92.38 182 TYR B O 1
ATOM 3201 N N . LYS B 1 183 ? -3.609 18.328 -2.107 1 87.75 183 LYS B N 1
ATOM 3202 C CA . LYS B 1 183 ? -3.756 19.625 -2.748 1 87.75 183 LYS B CA 1
ATOM 3203 C C . LYS B 1 183 ? -2.5 20 -3.531 1 87.75 183 LYS B C 1
ATOM 3205 O O . LYS B 1 183 ? -1.434 19.422 -3.314 1 87.75 183 LYS B O 1
ATOM 3210 N N . ASP B 1 184 ? -2.65 21.031 -4.32 1 78.62 184 ASP B N 1
ATOM 3211 C CA . ASP B 1 184 ? -1.556 21.484 -5.172 1 78.62 184 ASP B CA 1
ATOM 3212 C C . ASP B 1 184 ? -0.451 22.141 -4.344 1 78.62 184 ASP B C 1
ATOM 3214 O O . ASP B 1 184 ? 0.725 22.078 -4.711 1 78.62 184 ASP B O 1
ATOM 3218 N N . ASP B 1 185 ? -0.879 22.734 -3.25 1 75.19 185 ASP B N 1
ATOM 3219 C CA . ASP B 1 185 ? 0.102 23.406 -2.414 1 75.19 185 ASP B CA 1
ATOM 3220 C C . ASP B 1 185 ? 0.692 22.469 -1.372 1 75.19 185 ASP B C 1
ATOM 3222 O O . ASP B 1 185 ? 1.426 22.891 -0.48 1 75.19 185 ASP B O 1
ATOM 3226 N N . TYR B 1 186 ? 0.29 21.172 -1.399 1 77.06 186 TYR B N 1
ATOM 3227 C CA . TYR B 1 186 ? 0.817 20.078 -0.576 1 77.06 186 TYR B CA 1
ATOM 3228 C C . TYR B 1 186 ? 0.327 20.203 0.862 1 77.06 186 TYR B C 1
ATOM 3230 O O . TYR B 1 186 ? 0.621 19.344 1.697 1 77.06 186 TYR B O 1
ATOM 3238 N N . ALA B 1 187 ? -0.404 21.25 1.047 1 85.19 187 ALA B N 1
ATOM 3239 C CA . ALA B 1 187 ? -1.102 21.312 2.328 1 85.19 187 ALA B CA 1
ATOM 3240 C C . ALA B 1 187 ? -2.369 20.469 2.305 1 85.19 187 ALA B C 1
ATOM 3242 O O . ALA B 1 187 ? -3.479 21 2.414 1 85.19 187 ALA B O 1
ATOM 3243 N N . SER B 1 188 ? -2.201 19.234 2.307 1 89.88 188 SER B N 1
ATOM 3244 C CA . SER B 1 188 ? -3.262 18.266 2.088 1 89.88 188 SER B CA 1
ATOM 3245 C C . SER B 1 188 ? -4.273 18.281 3.227 1 89.88 188 SER B C 1
ATOM 3247 O O . SER B 1 188 ? -3.918 18.531 4.379 1 89.88 188 SER B O 1
ATOM 3249 N N . ASP B 1 189 ? -5.477 18.109 2.865 1 93 189 ASP B N 1
ATOM 3250 C CA . ASP B 1 189 ? -6.523 17.938 3.869 1 93 189 ASP B CA 1
ATOM 3251 C C . ASP B 1 189 ? -6.559 16.5 4.379 1 93 189 ASP B C 1
ATOM 3253 O O . ASP B 1 189 ? -6.641 15.555 3.59 1 93 189 ASP B O 1
ATOM 3257 N N . ARG B 1 190 ? -6.52 16.359 5.684 1 95.62 190 ARG B N 1
ATOM 3258 C CA . ARG B 1 190 ? -6.551 15.039 6.312 1 95.62 190 ARG B CA 1
ATOM 3259 C C . ARG B 1 190 ? -7.57 14.992 7.445 1 95.62 190 ARG B C 1
ATOM 3261 O O . ARG B 1 190 ? -7.484 15.773 8.398 1 95.62 190 ARG B O 1
ATOM 3268 N N . ILE B 1 191 ? -8.484 14.109 7.316 1 96.88 191 ILE B N 1
ATOM 3269 C CA . ILE B 1 191 ? -9.469 13.891 8.375 1 96.88 191 ILE B CA 1
ATOM 3270 C C . ILE B 1 191 ? -9.469 12.414 8.773 1 96.88 191 ILE B C 1
ATOM 3272 O O . ILE B 1 191 ? -9.562 11.531 7.918 1 96.88 191 ILE B O 1
ATOM 3276 N N . ARG B 1 192 ? -9.422 12.195 10.047 1 98 192 ARG B N 1
ATOM 3277 C CA . ARG B 1 192 ? -9.383 10.836 10.586 1 98 192 ARG B CA 1
ATOM 3278 C C . ARG B 1 192 ? -10.641 10.531 11.398 1 98 192 ARG B C 1
ATOM 3280 O O . ARG B 1 192 ? -11.023 11.305 12.273 1 98 192 ARG B O 1
ATOM 3287 N N . PHE B 1 193 ? -11.289 9.469 11.008 1 98.38 193 PHE B N 1
ATOM 3288 C CA . PHE B 1 193 ? -12.359 8.883 11.805 1 98.38 193 PHE B CA 1
ATOM 3289 C C . PHE B 1 193 ? -11.812 7.793 12.727 1 98.38 193 PHE B C 1
ATOM 3291 O O . PHE B 1 193 ? -11.055 6.926 12.281 1 98.38 193 PHE B O 1
ATOM 3298 N N . ARG B 1 194 ? -12.156 7.785 13.93 1 97.62 194 ARG B N 1
ATOM 3299 C CA . ARG B 1 194 ? -11.836 6.723 14.883 1 97.62 194 ARG B CA 1
ATOM 3300 C C . ARG B 1 194 ? -12.953 6.543 15.898 1 97.62 194 ARG B C 1
ATOM 3302 O O . ARG B 1 194 ? -13.836 7.391 16.016 1 97.62 194 ARG B O 1
ATOM 3309 N N . LYS B 1 195 ? -12.898 5.406 16.516 1 94.75 195 LYS B N 1
ATOM 3310 C CA . LYS B 1 195 ? -13.844 5.207 17.609 1 94.75 195 LYS B CA 1
ATOM 3311 C C . LYS B 1 195 ? -13.484 6.07 18.812 1 94.75 195 LYS B C 1
ATOM 3313 O O . LYS B 1 195 ? -12.312 6.203 19.156 1 94.75 195 LYS B O 1
ATOM 3318 N N . ALA B 1 196 ? -14.438 6.621 19.359 1 94.31 196 ALA B N 1
ATOM 3319 C CA . ALA B 1 196 ? -14.211 7.473 20.531 1 94.31 196 ALA B CA 1
ATOM 3320 C C . ALA B 1 196 ? -13.719 6.656 21.719 1 94.31 196 ALA B C 1
ATOM 3322 O O . ALA B 1 196 ? -14.203 5.551 21.969 1 94.31 196 ALA B O 1
ATOM 3323 N N . ASP B 1 197 ? -12.797 7.199 22.391 1 93 197 ASP B N 1
ATOM 3324 C CA . ASP B 1 197 ? -12.367 6.602 23.656 1 93 197 ASP B CA 1
ATOM 3325 C C . ASP B 1 197 ? -13.438 6.773 24.734 1 93 197 ASP B C 1
ATOM 3327 O O . ASP B 1 197 ? -14.289 7.664 24.641 1 93 197 ASP B O 1
ATOM 3331 N N . ALA B 1 198 ? -13.328 5.941 25.719 1 91.69 198 ALA B N 1
ATOM 3332 C CA . ALA B 1 198 ? -14.273 6.066 26.828 1 91.69 198 ALA B CA 1
ATOM 3333 C C . ALA B 1 198 ? -14.18 7.445 27.469 1 91.69 198 ALA B C 1
ATOM 3335 O O . ALA B 1 198 ? -13.086 7.902 27.812 1 91.69 198 ALA B O 1
ATOM 3336 N N . GLY B 1 199 ? -15.297 8.141 27.562 1 91 199 GLY B N 1
ATOM 3337 C CA . GLY B 1 199 ? -15.352 9.422 28.234 1 91 199 GLY B CA 1
ATOM 3338 C C . GLY B 1 199 ? -14.953 10.586 27.344 1 91 199 GLY B C 1
ATOM 3339 O O . GLY B 1 199 ? -14.984 11.742 27.781 1 91 199 GLY B O 1
ATOM 3340 N N . GLU B 1 200 ? -14.578 10.273 26.156 1 92.94 200 GLU B N 1
ATOM 3341 C CA . GLU B 1 200 ? -14.18 11.328 25.219 1 92.94 200 GLU B CA 1
ATOM 3342 C C . GLU B 1 200 ? -15.406 12.062 24.672 1 92.94 200 GLU B C 1
ATOM 3344 O O . GLU B 1 200 ? -16.359 11.43 24.219 1 92.94 200 GLU B O 1
ATOM 3349 N N . THR B 1 201 ? -15.391 13.477 24.734 1 92.62 201 THR B N 1
ATOM 3350 C CA . THR B 1 201 ? -16.516 14.281 24.266 1 92.62 201 THR B CA 1
ATOM 3351 C C . THR B 1 201 ? -16.047 15.266 23.188 1 92.62 201 THR B C 1
ATOM 3353 O O . THR B 1 201 ? -15.109 16.031 23.406 1 92.62 201 THR B O 1
ATOM 3356 N N . PRO B 1 202 ? -16.688 15.242 22.109 1 94.19 202 PRO B N 1
ATOM 3357 C CA . PRO B 1 202 ? -16.359 16.203 21.062 1 94.19 202 PRO B CA 1
ATOM 3358 C C . PRO B 1 202 ? -16.5 17.656 21.531 1 94.19 202 PRO B C 1
ATOM 3360 O O . PRO B 1 202 ? -17.469 17.984 22.219 1 94.19 202 PRO B O 1
ATOM 3363 N N . ASP B 1 203 ? -15.594 18.516 21.141 1 91.94 203 ASP B N 1
ATOM 3364 C CA . ASP B 1 203 ? -15.633 19.938 21.516 1 91.94 203 ASP B CA 1
ATOM 3365 C C . ASP B 1 203 ? -15.945 20.812 20.312 1 91.94 203 ASP B C 1
ATOM 3367 O O . ASP B 1 203 ? -16.062 22.031 20.438 1 91.94 203 ASP B O 1
ATOM 3371 N N . ASN B 1 204 ? -15.969 20.203 19.109 1 88.62 204 ASN B N 1
ATOM 3372 C CA . ASN B 1 204 ? -16.281 20.875 17.844 1 88.62 204 ASN B CA 1
ATOM 3373 C C . ASN B 1 204 ? -15.242 21.922 17.484 1 88.62 204 ASN B C 1
ATOM 3375 O O . ASN B 1 204 ? -15.57 22.953 16.906 1 88.62 204 ASN B O 1
ATOM 3379 N N . GLN B 1 205 ? -14.109 21.781 17.922 1 87.56 205 GLN B N 1
ATOM 3380 C CA . GLN B 1 205 ? -12.961 22.625 17.578 1 87.56 205 GLN B CA 1
ATOM 3381 C C . GLN B 1 205 ? -11.82 21.781 17.016 1 87.56 205 GLN B C 1
ATOM 3383 O O . GLN B 1 205 ? -11.312 22.062 15.922 1 87.56 205 GLN B O 1
ATOM 3388 N N . VAL B 1 206 ? -11.586 20.766 17.844 1 90.25 206 VAL B N 1
ATOM 3389 C CA . VAL B 1 206 ? -10.508 19.859 17.453 1 90.25 206 VAL B CA 1
ATOM 3390 C C . VAL B 1 206 ? -11.062 18.469 17.203 1 90.25 206 VAL B C 1
ATOM 3392 O O . VAL B 1 206 ? -10.602 17.75 16.312 1 90.25 206 VAL B O 1
ATOM 3395 N N . LEU B 1 207 ? -12.039 18.172 18 1 94.44 207 LEU B N 1
ATOM 3396 C CA . LEU B 1 207 ? -12.727 16.875 17.922 1 94.44 207 LEU B CA 1
ATOM 3397 C C . LEU B 1 207 ? -14.195 17.062 17.594 1 94.44 207 LEU B C 1
ATOM 3399 O O . LEU B 1 207 ? -14.906 17.812 18.266 1 94.44 207 LEU B O 1
ATOM 3403 N N . TYR B 1 208 ? -14.625 16.344 16.562 1 95.88 208 TYR B N 1
ATOM 3404 C CA . TYR B 1 208 ? -16 16.484 16.109 1 95.88 208 TYR B CA 1
ATOM 3405 C C . TYR B 1 208 ? -16.75 15.156 16.203 1 95.88 208 TYR B C 1
ATOM 3407 O O . TYR B 1 208 ? -16.125 14.086 16.141 1 95.88 208 TYR B O 1
ATOM 3415 N N . ALA B 1 209 ? -18.031 15.273 16.344 1 95.56 209 ALA B N 1
ATOM 3416 C CA . ALA B 1 209 ? -18.859 14.078 16.453 1 95.56 209 ALA B CA 1
ATOM 3417 C C . ALA B 1 209 ? -19.188 13.508 15.078 1 95.56 209 ALA B C 1
ATOM 3419 O O . ALA B 1 209 ? -19.609 14.25 14.18 1 95.56 209 ALA B O 1
ATOM 3420 N N . GLY B 1 210 ? -18.953 12.203 14.914 1 95.25 210 GLY B N 1
ATOM 3421 C CA . GLY B 1 210 ? -19.5 11.461 13.789 1 95.25 210 GLY B CA 1
ATOM 3422 C C . GLY B 1 210 ? -20.781 10.711 14.141 1 95.25 210 GLY B C 1
ATOM 3423 O O . GLY B 1 210 ? -21.453 11.039 15.117 1 95.25 210 GLY B O 1
ATOM 3424 N N . SER B 1 211 ? -21.172 9.852 13.281 1 94.38 211 SER B N 1
ATOM 3425 C CA . SER B 1 211 ? -22.328 9 13.555 1 94.38 211 SER B CA 1
ATOM 3426 C C . SER B 1 211 ? -21.938 7.828 14.453 1 94.38 211 SER B C 1
ATOM 3428 O O . SER B 1 211 ? -20.844 7.285 14.344 1 94.38 211 SER B O 1
ATOM 3430 N N . GLY B 1 212 ? -22.859 7.484 15.367 1 91.62 212 GLY B N 1
ATOM 3431 C CA . GLY B 1 212 ? -22.609 6.363 16.266 1 91.62 212 GLY B CA 1
ATOM 3432 C C . GLY B 1 212 ? -21.438 6.594 17.188 1 91.62 212 GLY B C 1
ATOM 3433 O O . GLY B 1 212 ? -21.375 7.621 17.875 1 91.62 212 GLY B O 1
ATOM 3434 N N . SER B 1 213 ? -20.5 5.664 17.141 1 92.19 213 SER B N 1
ATOM 3435 C CA . SER B 1 213 ? -19.375 5.727 18.062 1 92.19 213 SER B CA 1
ATOM 3436 C C . SER B 1 213 ? -18.172 6.422 17.422 1 92.19 213 SER B C 1
ATOM 3438 O O . SER B 1 213 ? -17.094 6.469 18 1 92.19 213 SER B O 1
ATOM 3440 N N . TRP B 1 214 ? -18.359 7 16.297 1 96.88 214 TRP B N 1
ATOM 3441 C CA . TRP B 1 214 ? -17.25 7.59 15.562 1 96.88 214 TRP B CA 1
ATOM 3442 C C . TRP B 1 214 ? -17.031 9.047 15.969 1 96.88 214 TRP B C 1
ATOM 3444 O O . TRP B 1 214 ? -18 9.773 16.219 1 96.88 214 TRP B O 1
ATOM 3454 N N . VAL B 1 215 ? -15.836 9.453 16.031 1 97.31 215 VAL B N 1
ATOM 3455 C CA . VAL B 1 215 ? -15.43 10.852 16.109 1 97.31 215 VAL B CA 1
ATOM 3456 C C . VAL B 1 215 ? -14.469 11.18 14.969 1 97.31 215 VAL B C 1
ATOM 3458 O O . VAL B 1 215 ? -13.93 10.273 14.328 1 97.31 215 VAL B O 1
ATOM 3461 N N . LEU B 1 216 ? -14.32 12.453 14.656 1 97.06 216 LEU B N 1
ATOM 3462 C CA . LEU B 1 216 ? -13.398 12.828 13.594 1 97.06 216 LEU B CA 1
ATOM 3463 C C . LEU B 1 216 ? -12.523 14 14.023 1 97.06 216 LEU B C 1
ATOM 3465 O O . LEU B 1 216 ? -12.93 14.812 14.852 1 97.06 216 LEU B O 1
ATOM 3469 N N . GLU B 1 217 ? -11.383 14.062 13.484 1 96.44 217 GLU B N 1
ATOM 3470 C CA . GLU B 1 217 ? -10.398 15.102 13.766 1 96.44 217 GLU B CA 1
ATOM 3471 C C . GLU B 1 217 ? -9.531 15.383 12.547 1 96.44 217 GLU B C 1
ATOM 3473 O O . GLU B 1 217 ? -9.305 14.492 11.719 1 96.44 217 GLU B O 1
ATOM 3478 N N . ARG B 1 218 ? -9.094 16.594 12.461 1 94.81 218 ARG B N 1
ATOM 3479 C CA . ARG B 1 218 ? -8.211 17.016 11.375 1 94.81 218 ARG B CA 1
ATOM 3480 C C . ARG B 1 218 ? -6.746 16.828 11.766 1 94.81 218 ARG B C 1
ATOM 3482 O O . ARG B 1 218 ? -6.355 17.125 12.898 1 94.81 218 ARG B O 1
ATOM 3489 N N . LEU B 1 219 ? -5.973 16.406 10.812 1 94.75 219 LEU B N 1
ATOM 3490 C CA . LEU B 1 219 ? -4.551 16.188 11.039 1 94.75 219 LEU B CA 1
ATOM 3491 C C . LEU B 1 219 ? -3.709 17.156 10.219 1 94.75 219 LEU B C 1
ATOM 3493 O O . LEU B 1 219 ? -4.102 17.562 9.125 1 94.75 219 LEU B O 1
ATOM 3497 N N . GLN B 1 220 ? -2.555 17.5 10.711 1 92.19 220 GLN B N 1
ATOM 3498 C CA . GLN B 1 220 ? -1.575 18.281 9.961 1 92.19 220 GLN B CA 1
ATOM 3499 C C . GLN B 1 220 ? -1.041 17.5 8.766 1 92.19 220 GLN B C 1
ATOM 3501 O O . GLN B 1 220 ? -0.858 16.281 8.852 1 92.19 220 GLN B O 1
ATOM 3506 N N . PRO B 1 221 ? -0.716 18.266 7.754 1 90.88 221 PRO B N 1
ATOM 3507 C CA . PRO B 1 221 ? -0.119 17.594 6.602 1 90.88 221 PRO B CA 1
ATOM 3508 C C . PRO B 1 221 ? 1.271 17.031 6.902 1 90.88 221 PRO B C 1
ATOM 3510 O O . PRO B 1 221 ? 1.976 17.547 7.77 1 90.88 221 PRO B O 1
#

Secondary structure (DSSP, 8-state):
-------GGGTTT--HHHHHHHHHHHHHHH-TTTTTEEEEEEE-TTS-EEEEEEE--EEETTEEEEEEETTSHHHHHHHH--EEEEEEEEGGGTEEEEEEEEEEEPPHHHHHHHHHH-S-HHHHHHHHH--STT-EE--STHHHHHHHHHHHHH--TTSPPPPPTTEEEEEEEEEEEEEEE--TTS--EEEEEEEPPTT----SSSEEE-STTEEEEEE--/-------GGGTTT--HHHHHHHHHHHHHHH-TTTTTEEEEEEE-TTS-EEEEEEE--EEETTEEEEEEETTSHHHHHHHH--EEEEEEEEGGGTEEEEEEEEEEEPPHHHHHHHHHH-S-HHHHHHHHH--STT-EE--STHHHHHHHHHHHHH--TTSPPPPPTTEEEEEEEEEEEEEEE--TTS--EEEEEEEPPTT----SSSEEE-STTEEEEEE--

Sequence (442 aa):
MATGHLTERECIGREPMSLFHDWYEAATNAWPQGCFTFTLATVDHFGHPHSRVLALSGYDESGFHFCTNKNSPKASQLSGNHHASMCFYWVPIRKQVRVNGIVQELPREKVEQLFCHEANIEGQITTITFSKQSAVIAGGPSRLDIMKEATKQLIDLSKPLPCPDHVIGYLLKPEVVEFCYYKDDYASDRIRFRKADAGETPDNQVLYAGSGSWVLERLQPMATGHLTERECIGREPMSLFHDWYEAATNAWPQGCFTFTLATVDHFGHPHSRVLALSGYDESGFHFCTNKNSPKASQLSGNHHASMCFYWVPIRKQVRVNGIVQELPREKVEQLFCHEANIEGQITTITFSKQSAVIAGGPSRLDIMKEATKQLIDLSKPLPCPDHVIGYLLKPEVVEFCYYKDDYASDRIRFRKADAGETPDNQVLYAGSGSWVLERLQP

Solvent-accessible surface area (backbone atoms only — not comparable to full-atom values): 23382 Å² total; per-residue (Å²): 122,91,84,76,82,68,56,68,78,81,45,55,59,36,46,68,55,61,55,45,48,56,51,48,51,53,33,40,73,76,34,68,91,55,51,52,41,31,35,41,21,36,26,41,98,86,63,38,30,44,44,45,77,45,60,59,66,46,68,52,92,71,31,40,28,35,68,49,45,60,61,18,67,68,44,53,20,40,72,77,36,41,38,29,12,37,28,36,70,40,73,93,77,33,34,34,39,31,35,31,27,44,50,42,77,49,56,67,69,57,36,45,53,51,56,63,63,50,81,50,60,44,43,50,50,38,54,62,70,41,68,49,27,63,38,79,36,66,65,70,72,56,61,61,51,50,48,51,53,49,45,65,72,62,64,46,93,88,54,86,73,80,69,51,87,47,56,41,28,32,34,36,33,69,51,33,39,34,42,34,38,62,42,90,53,46,63,25,31,34,41,36,36,31,62,57,54,89,90,63,73,61,72,72,50,50,32,30,53,25,32,87,63,31,26,34,32,32,30,38,74,122,90,83,77,82,66,57,66,79,81,44,55,58,36,46,68,56,62,56,45,49,56,52,50,52,54,34,40,73,74,34,68,92,54,53,50,41,30,35,42,21,35,26,40,98,86,62,39,29,42,45,46,78,46,60,60,67,46,69,53,92,73,30,39,28,34,66,49,42,58,61,18,69,67,43,52,19,41,74,78,36,41,40,30,12,36,29,34,71,40,72,93,75,31,36,35,40,31,33,31,28,44,51,42,77,48,56,68,70,58,38,44,52,50,57,62,63,51,81,51,60,44,44,50,50,38,54,60,70,42,67,48,26,63,37,78,36,66,64,70,71,56,60,60,52,50,50,52,52,48,44,65,72,63,64,45,94,87,54,86,72,80,70,52,85,50,58,40,28,32,35,37,33,68,52,32,40,35,44,35,38,60,43,92,53,45,64,26,31,33,41,36,37,31,62,58,55,90,89,63,73,62,72,71,48,51,33,31,53,24,32,86,62,30,27,34,35,31,31,37,76